Protein AF-C0E271-F1 (afdb_monomer_lite)

Structure (mmCIF, N/CA/C/O backbone):
data_AF-C0E271-F1
#
_entry.id   AF-C0E271-F1
#
loop_
_atom_site.group_PDB
_atom_site.id
_atom_site.type_symbol
_atom_site.label_atom_id
_atom_site.label_alt_id
_atom_site.label_comp_id
_atom_site.label_asym_id
_atom_site.label_entity_id
_atom_site.label_seq_id
_atom_site.pdbx_PDB_ins_code
_atom_site.Cartn_x
_atom_site.Cartn_y
_atom_site.Cartn_z
_atom_site.occupancy
_atom_site.B_iso_or_equiv
_atom_site.auth_seq_id
_atom_site.auth_comp_id
_atom_site.auth_asym_id
_atom_site.auth_atom_id
_atom_site.pdbx_PDB_model_num
ATOM 1 N N . MET A 1 1 ? -80.642 -63.199 95.426 1.00 71.44 1 MET A N 1
ATOM 2 C CA . MET A 1 1 ? -81.525 -62.094 95.022 1.00 71.44 1 MET A CA 1
ATOM 3 C C . MET A 1 1 ? -82.097 -61.439 96.265 1.00 71.44 1 MET A C 1
ATOM 5 O O . MET A 1 1 ? -82.008 -62.023 97.350 1.00 71.44 1 MET A O 1
ATOM 9 N N . ARG A 1 2 ? -82.672 -60.241 96.131 1.00 79.62 2 ARG A N 1
ATOM 10 C CA . ARG A 1 2 ? -83.412 -59.580 97.208 1.00 79.62 2 ARG A CA 1
ATOM 11 C C . ARG A 1 2 ? -84.910 -59.667 96.915 1.00 79.62 2 ARG A C 1
ATOM 13 O O . ARG A 1 2 ? -85.328 -59.374 95.796 1.00 79.62 2 ARG A O 1
ATOM 20 N N . THR A 1 3 ? -85.715 -60.042 97.910 1.00 83.31 3 THR A N 1
ATOM 21 C CA . THR A 1 3 ? -87.174 -60.097 97.747 1.00 83.31 3 THR A CA 1
ATOM 22 C C . THR A 1 3 ? -87.723 -58.675 97.817 1.00 83.31 3 THR A C 1
ATOM 24 O O . THR A 1 3 ? -87.757 -58.073 98.894 1.00 83.31 3 THR A O 1
ATOM 27 N N . LEU A 1 4 ? -88.126 -58.123 96.676 1.00 83.06 4 LEU A N 1
ATOM 28 C CA . LEU A 1 4 ? -88.828 -56.850 96.607 1.00 83.06 4 LEU A CA 1
ATOM 29 C C . LEU A 1 4 ? -90.298 -57.082 96.950 1.00 83.06 4 LEU A C 1
ATOM 31 O O . LEU A 1 4 ? -91.012 -57.779 96.229 1.00 83.06 4 LEU A O 1
ATOM 35 N N . ILE A 1 5 ? -90.729 -56.483 98.056 1.00 84.06 5 ILE A N 1
ATOM 36 C CA . ILE A 1 5 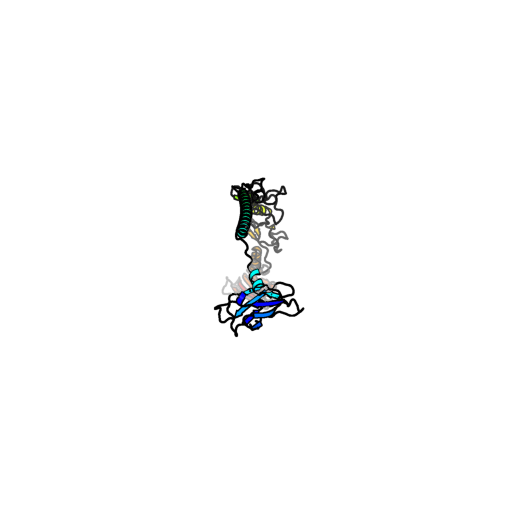? -92.121 -56.465 98.493 1.00 84.06 5 ILE A CA 1
ATOM 37 C C . ILE A 1 5 ? -92.782 -55.227 97.894 1.00 84.06 5 ILE A C 1
ATOM 39 O O . ILE A 1 5 ? -92.377 -54.089 98.166 1.00 84.06 5 ILE A O 1
ATOM 43 N N . ILE A 1 6 ? -93.804 -55.461 97.079 1.00 82.75 6 ILE A N 1
ATOM 44 C CA . ILE A 1 6 ? -94.611 -54.428 96.439 1.00 82.75 6 ILE A CA 1
ATOM 45 C C . ILE A 1 6 ? -95.978 -54.415 97.125 1.00 82.75 6 ILE A C 1
ATOM 47 O O . ILE A 1 6 ? -96.668 -55.431 97.135 1.00 82.75 6 ILE A O 1
ATOM 51 N N . ASP A 1 7 ? -96.374 -53.261 97.664 1.00 81.75 7 ASP A N 1
ATOM 52 C CA . ASP A 1 7 ? -97.737 -52.990 98.133 1.00 81.75 7 ASP A CA 1
ATOM 53 C C . ASP A 1 7 ? -98.220 -51.673 97.512 1.00 81.75 7 ASP A C 1
ATOM 55 O O . ASP A 1 7 ? -97.639 -50.608 97.740 1.00 81.75 7 ASP A O 1
ATOM 59 N N . LEU A 1 8 ? -99.287 -51.730 96.711 1.00 75.19 8 LEU A N 1
ATOM 60 C CA . LEU A 1 8 ? -99.879 -50.544 96.082 1.00 75.19 8 LEU A CA 1
ATOM 61 C C . LEU A 1 8 ? -100.402 -49.524 97.096 1.00 75.19 8 LEU A C 1
ATOM 63 O O . LEU A 1 8 ? -100.430 -48.324 96.808 1.00 75.19 8 LEU A O 1
ATOM 67 N N . ARG A 1 9 ? -100.800 -49.976 98.291 1.00 73.56 9 ARG A N 1
ATOM 68 C CA . ARG A 1 9 ? -101.286 -49.085 99.351 1.00 73.56 9 ARG A CA 1
ATOM 69 C C . ARG A 1 9 ? -100.164 -48.180 99.863 1.00 73.56 9 ARG A C 1
ATOM 71 O O . ARG A 1 9 ? -100.439 -47.070 100.312 1.00 73.56 9 ARG A O 1
ATOM 78 N N . ASP A 1 10 ? -98.905 -48.600 99.722 1.00 68.94 10 ASP A N 1
ATOM 79 C CA . ASP A 1 10 ? -97.755 -47.829 100.186 1.00 68.94 10 ASP A CA 1
ATOM 80 C C . ASP A 1 10 ? -97.352 -46.671 99.273 1.00 68.94 10 ASP A C 1
ATOM 82 O O . ASP A 1 10 ? -96.622 -45.779 99.715 1.00 68.94 10 ASP A O 1
ATOM 86 N N . VAL A 1 11 ? -97.862 -46.679 98.042 1.00 63.09 11 VAL A N 1
ATOM 87 C CA . VAL A 1 11 ? -97.623 -45.686 96.985 1.00 63.09 11 VAL A CA 1
ATOM 88 C C . VAL A 1 11 ? -98.903 -44.925 96.599 1.00 63.09 11 VAL A C 1
ATOM 90 O O . VAL A 1 11 ? -98.928 -44.221 95.594 1.00 63.09 11 VAL A O 1
ATOM 93 N N . GLY A 1 12 ? -99.964 -45.038 97.411 1.00 59.81 12 GLY A N 1
ATOM 94 C CA . GLY A 1 12 ? -101.181 -44.221 97.308 1.00 59.81 12 GLY A CA 1
ATOM 95 C C . GLY A 1 12 ? -102.287 -44.746 96.380 1.00 59.81 12 GLY A C 1
ATOM 96 O O . GLY A 1 12 ? -103.234 -44.007 96.113 1.00 59.81 12 GLY A O 1
ATOM 97 N N . GLY A 1 13 ? -102.207 -45.992 95.894 1.00 63.88 13 GLY A N 1
ATOM 98 C CA . GLY A 1 13 ? -103.199 -46.591 94.984 1.00 63.88 13 GLY A CA 1
ATOM 99 C C . GLY A 1 13 ? -104.276 -47.444 95.678 1.00 63.88 13 GLY A C 1
ATOM 100 O O . GLY A 1 13 ? -104.043 -48.011 96.745 1.00 63.88 13 GLY A O 1
ATOM 101 N N . LYS A 1 14 ? -105.463 -47.576 95.056 1.00 71.06 14 LYS A N 1
ATOM 102 C CA . LYS A 1 14 ? -106.486 -48.577 95.426 1.00 71.06 14 LYS A CA 1
ATOM 103 C C . LYS A 1 14 ? -106.309 -49.843 94.568 1.00 71.06 14 LYS A C 1
ATOM 105 O O . LYS A 1 14 ? -106.335 -49.693 93.349 1.00 71.06 14 LYS A O 1
ATOM 110 N N . PRO A 1 15 ? -106.161 -51.046 95.161 1.00 73.69 15 PRO A N 1
ATOM 111 C CA . PRO A 1 15 ? -105.951 -52.276 94.395 1.00 73.69 15 PRO A CA 1
ATOM 112 C C . PRO A 1 15 ? -107.153 -52.695 93.542 1.00 73.69 15 PRO A C 1
ATOM 114 O O . PRO A 1 15 ? -108.285 -52.701 94.033 1.00 73.69 15 PRO A O 1
ATOM 117 N N . HIS A 1 16 ? -106.887 -53.135 92.313 1.00 73.69 16 HIS A N 1
ATOM 118 C CA . HIS A 1 16 ? -107.828 -53.841 91.445 1.00 73.69 16 HIS A CA 1
ATOM 119 C C . HIS A 1 16 ? -107.279 -55.212 90.997 1.00 73.69 16 HIS A C 1
ATOM 121 O O . HIS A 1 16 ? -106.063 -55.395 90.957 1.00 73.69 16 HIS A O 1
ATOM 127 N N . PRO A 1 17 ? -108.151 -56.183 90.640 1.00 72.75 17 PRO A N 1
ATOM 128 C CA . PRO A 1 17 ? -107.733 -57.543 90.263 1.00 72.75 17 PRO A CA 1
ATOM 129 C C . PRO A 1 17 ? -106.827 -57.645 89.025 1.00 72.75 17 PRO A C 1
ATOM 131 O O . PRO A 1 17 ? -106.156 -58.654 88.865 1.00 72.75 17 PRO A O 1
ATOM 134 N N . GLU A 1 18 ? -106.813 -56.622 88.167 1.00 76.50 18 GLU A N 1
ATOM 135 C CA . GLU A 1 18 ? -106.068 -56.586 86.896 1.00 76.50 18 GLU A CA 1
ATOM 136 C C . GLU A 1 18 ? -104.807 -55.693 86.968 1.00 76.50 18 GLU A C 1
ATOM 138 O O . GLU A 1 18 ? -104.237 -55.330 85.938 1.00 76.50 18 GLU A O 1
ATOM 143 N N . ASP A 1 19 ? -104.398 -55.257 88.166 1.00 79.88 19 ASP A N 1
ATOM 144 C CA . ASP A 1 19 ? -103.232 -54.383 88.333 1.00 79.88 19 ASP A CA 1
ATOM 145 C C . ASP A 1 19 ? -101.912 -55.180 88.268 1.00 79.88 19 ASP A C 1
ATOM 147 O O . ASP A 1 19 ? -101.800 -56.289 88.795 1.00 79.88 19 ASP A O 1
ATOM 151 N N . TYR A 1 20 ? -100.873 -54.583 87.678 1.00 83.81 20 TYR A N 1
ATOM 152 C CA . TYR A 1 20 ? -99.550 -55.202 87.544 1.00 83.81 20 TYR A CA 1
ATOM 153 C C . TYR A 1 20 ? -98.412 -54.175 87.644 1.00 83.81 20 TYR A C 1
ATOM 155 O O . TYR A 1 20 ? -98.604 -52.960 87.521 1.00 83.81 20 TYR A O 1
ATOM 163 N N . VAL A 1 21 ? -97.187 -54.654 87.859 1.00 83.94 21 VAL A N 1
ATOM 164 C CA . VAL A 1 21 ? -95.973 -53.824 87.863 1.00 83.94 21 VAL A CA 1
ATOM 165 C C . VAL A 1 21 ? -94.998 -54.318 86.808 1.00 83.94 21 VAL A C 1
ATOM 167 O O . VAL A 1 21 ? -94.777 -55.517 86.654 1.00 83.94 21 VAL A O 1
ATOM 170 N N . LEU A 1 22 ? -94.400 -53.369 86.091 1.00 85.50 22 LEU A N 1
ATOM 171 C CA . LEU A 1 22 ? -93.281 -53.616 85.195 1.00 85.50 22 LEU A CA 1
ATOM 172 C C . LEU A 1 22 ? -91.981 -53.234 85.893 1.00 85.50 22 LEU A C 1
ATOM 174 O O . LEU A 1 22 ? -91.821 -52.099 86.352 1.00 85.50 22 LEU A O 1
ATOM 178 N N . LEU A 1 23 ? -91.054 -54.183 85.944 1.00 85.25 23 LEU A N 1
ATOM 179 C CA . LEU A 1 23 ? -89.718 -53.992 86.497 1.00 85.25 23 LEU A CA 1
ATOM 180 C C . LEU A 1 23 ? -88.688 -54.107 85.380 1.00 85.25 23 LEU A C 1
ATOM 182 O O . LEU A 1 23 ? -88.682 -55.086 84.638 1.00 85.25 23 LEU A O 1
ATOM 186 N N . GLN A 1 24 ? -87.814 -53.114 85.253 1.00 86.06 24 GLN A N 1
ATOM 187 C CA . GLN A 1 24 ? -86.844 -53.053 84.163 1.00 86.06 24 GLN A CA 1
ATOM 188 C C . GLN A 1 24 ? -85.502 -52.487 84.638 1.00 86.06 24 GLN A C 1
ATOM 190 O O . GLN A 1 24 ? -85.449 -51.542 85.417 1.00 86.06 24 GLN A O 1
ATOM 195 N N . ALA A 1 25 ? -84.389 -53.007 84.119 1.00 81.50 25 ALA A N 1
ATOM 196 C CA . ALA A 1 25 ? -83.092 -52.351 84.270 1.00 81.50 25 ALA A CA 1
ATOM 197 C C . ALA A 1 25 ? 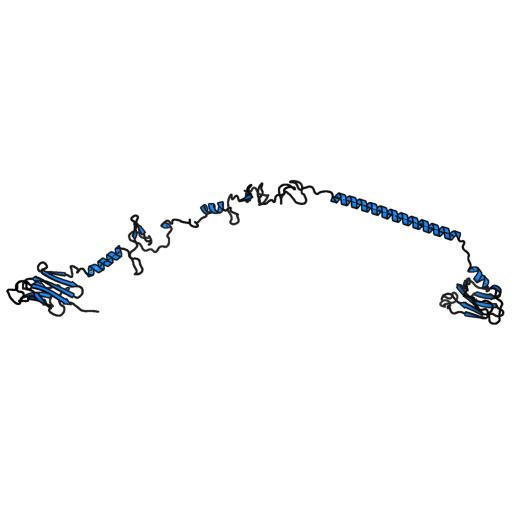-83.000 -51.095 83.365 1.00 81.50 25 ALA A C 1
ATOM 199 O O . ALA A 1 25 ? -83.312 -51.204 82.175 1.00 81.50 25 ALA A O 1
ATOM 200 N N . PRO A 1 26 ? -82.538 -49.923 83.859 1.00 78.12 26 PRO A N 1
ATOM 201 C CA . PRO A 1 26 ? -82.419 -48.713 83.031 1.00 78.12 26 PRO A CA 1
ATOM 202 C C . PRO A 1 26 ? -81.404 -48.852 81.886 1.00 78.12 26 PRO A C 1
ATOM 204 O O . PRO A 1 26 ? -81.554 -48.236 80.835 1.00 78.12 26 PRO A O 1
ATOM 207 N N . ALA A 1 27 ? -80.385 -49.690 82.076 1.00 76.31 27 ALA A N 1
ATOM 208 C CA . ALA A 1 27 ? -79.385 -50.036 81.075 1.00 76.31 27 ALA A CA 1
ATOM 209 C C . ALA A 1 27 ? -78.951 -51.500 81.244 1.00 76.31 27 ALA A C 1
ATOM 211 O O . ALA A 1 27 ? -79.092 -52.072 82.330 1.00 76.31 27 ALA A O 1
ATOM 212 N N . LEU A 1 28 ? -78.405 -52.093 80.175 1.00 73.69 28 LEU A N 1
ATOM 213 C CA . LEU A 1 28 ? -77.784 -53.419 80.227 1.00 73.69 28 LEU A CA 1
ATOM 214 C C . LEU A 1 28 ? -76.649 -53.405 81.254 1.00 73.69 28 LEU A C 1
ATOM 216 O O . LEU A 1 28 ? -75.755 -52.561 81.180 1.00 73.69 28 LEU A O 1
ATOM 220 N N . ARG A 1 29 ? -76.670 -54.347 82.197 1.00 74.31 29 ARG A N 1
ATOM 221 C CA . ARG A 1 29 ? -75.615 -54.484 83.209 1.00 74.31 29 ARG A CA 1
ATOM 222 C C . ARG A 1 29 ? -75.340 -55.943 83.540 1.00 74.31 29 ARG A C 1
ATOM 224 O O . ARG A 1 29 ? -76.208 -56.790 83.352 1.00 74.31 29 ARG A O 1
ATOM 231 N N . GLY A 1 30 ? -74.140 -56.230 84.036 1.00 69.25 30 GLY A N 1
ATOM 232 C CA . GLY A 1 30 ? -73.795 -57.567 84.520 1.00 69.25 30 GLY A CA 1
ATOM 233 C C . GLY A 1 30 ? -74.664 -57.971 85.712 1.00 69.25 30 GLY A C 1
ATOM 234 O O . GLY A 1 30 ? -74.968 -57.133 86.562 1.00 69.25 30 GLY A O 1
ATOM 235 N N . SER A 1 31 ? -75.063 -59.241 85.749 1.00 69.88 31 SER A N 1
ATOM 236 C CA . SER A 1 31 ? -75.671 -59.854 86.930 1.00 69.88 31 SER A CA 1
ATOM 237 C C . SER A 1 31 ? -74.629 -59.923 88.043 1.00 69.88 31 SER A C 1
ATOM 239 O O . SER A 1 31 ? -73.488 -60.329 87.813 1.00 69.88 31 SER A O 1
ATOM 241 N N . VAL A 1 32 ? -75.018 -59.529 89.250 1.00 68.81 32 VAL A N 1
ATOM 242 C CA . VAL A 1 32 ? -74.169 -59.633 90.443 1.00 68.81 32 VAL A CA 1
ATOM 243 C C . VAL A 1 32 ? -74.240 -61.023 91.082 1.00 68.81 32 VAL A C 1
ATOM 245 O O . VAL A 1 32 ? -73.455 -61.322 91.976 1.00 68.81 32 VAL A O 1
ATOM 248 N N . GLU A 1 33 ? -75.147 -61.890 90.617 1.00 66.12 33 GLU A N 1
ATOM 249 C CA . GLU A 1 33 ? -75.363 -63.233 91.180 1.00 66.12 33 GLU A CA 1
ATOM 250 C C . GLU A 1 33 ? -74.940 -64.371 90.255 1.00 66.12 33 GLU A C 1
ATOM 252 O O . GLU A 1 33 ? -74.628 -65.465 90.721 1.00 66.12 33 GLU A O 1
ATOM 257 N N . SER A 1 34 ? -74.916 -64.129 88.945 1.00 69.00 34 SER A N 1
ATOM 258 C CA . SER A 1 34 ? -74.459 -65.098 87.952 1.00 69.00 34 SER A CA 1
ATOM 259 C C . SER A 1 34 ? -73.312 -64.519 87.137 1.00 69.00 34 SER A C 1
ATOM 261 O O . SER A 1 34 ? -73.512 -63.713 86.227 1.00 69.00 34 SER A O 1
ATOM 263 N N . THR A 1 35 ? -72.093 -64.963 87.447 1.00 63.91 35 THR A N 1
ATOM 264 C CA . THR A 1 35 ? -70.879 -64.575 86.722 1.00 63.91 35 THR A CA 1
ATOM 265 C C . THR A 1 35 ? -71.028 -64.893 85.232 1.00 63.91 35 THR A C 1
ATOM 267 O O . THR A 1 35 ? -71.127 -66.055 84.845 1.00 63.91 35 THR A O 1
ATOM 270 N N . GLY A 1 36 ? -71.040 -63.852 84.394 1.00 66.06 36 GLY A N 1
ATOM 271 C CA . GLY A 1 36 ? -71.183 -63.959 82.936 1.00 66.06 36 GLY A CA 1
ATOM 272 C C . GLY A 1 36 ? -72.604 -63.763 82.391 1.00 66.06 36 GLY A C 1
ATOM 273 O O . GLY A 1 36 ? -72.768 -63.733 81.173 1.00 66.06 36 GLY A O 1
ATOM 274 N N . ALA A 1 37 ? -73.618 -63.583 83.245 1.00 71.25 37 ALA A N 1
ATOM 275 C CA . ALA A 1 37 ? -74.977 -63.236 82.823 1.00 71.25 37 ALA A CA 1
ATOM 276 C C . ALA A 1 37 ? -75.187 -61.710 82.777 1.00 71.25 37 ALA A C 1
ATOM 278 O O . ALA A 1 37 ? -74.573 -60.958 83.535 1.00 71.25 37 ALA A O 1
ATOM 279 N N . VAL A 1 38 ? -76.071 -61.244 81.890 1.00 72.06 38 VAL A N 1
ATOM 280 C CA . VAL A 1 38 ? -76.440 -59.825 81.741 1.00 72.06 38 VAL A CA 1
ATOM 281 C C . VAL A 1 38 ? -77.914 -59.663 82.088 1.00 72.06 38 VAL A C 1
ATOM 283 O O . VAL A 1 38 ? -78.759 -60.395 81.574 1.00 72.06 38 VAL A O 1
ATOM 286 N N . ILE A 1 39 ? -78.229 -58.681 82.929 1.00 73.94 39 ILE A N 1
ATOM 287 C CA . ILE A 1 39 ? -79.605 -58.276 83.204 1.00 73.94 39 ILE A CA 1
ATOM 288 C C . ILE A 1 39 ? -80.101 -57.485 81.996 1.00 73.94 39 ILE A C 1
ATOM 290 O O . ILE A 1 39 ? -79.584 -56.410 81.673 1.00 73.94 39 ILE A O 1
ATOM 294 N N . MET A 1 40 ? -81.089 -58.047 81.304 1.00 70.88 40 MET A N 1
ATOM 295 C CA . MET A 1 40 ? -81.679 -57.428 80.124 1.00 70.88 40 MET A CA 1
ATOM 296 C C . MET A 1 40 ? -82.562 -56.237 80.514 1.00 70.88 40 MET A C 1
ATOM 298 O O . MET A 1 40 ? -83.150 -56.196 81.592 1.00 70.88 40 MET A O 1
ATOM 302 N N . THR A 1 41 ? -82.699 -55.274 79.606 1.00 76.81 41 THR A N 1
ATOM 303 C CA . THR A 1 41 ? -83.611 -54.126 79.753 1.00 76.81 41 THR A CA 1
ATOM 304 C C . THR A 1 41 ? -85.055 -54.469 79.368 1.00 76.81 41 THR A C 1
ATOM 306 O O . THR A 1 41 ? -85.892 -53.580 79.266 1.00 76.81 41 THR A O 1
ATOM 309 N N . ALA A 1 42 ? -85.370 -55.744 79.123 1.00 79.44 42 ALA A N 1
ATOM 310 C CA . ALA A 1 42 ? -86.733 -56.175 78.845 1.00 79.44 42 ALA A CA 1
ATOM 311 C C . ALA A 1 42 ? -87.588 -56.059 80.126 1.00 79.44 42 ALA A C 1
ATOM 313 O O . ALA A 1 42 ? -87.153 -56.548 81.171 1.00 79.44 42 ALA A O 1
ATOM 314 N N . PRO A 1 43 ? -88.780 -55.436 80.073 1.00 81.31 43 PRO A N 1
ATOM 315 C CA . PRO A 1 43 ? -89.653 -55.334 81.235 1.00 81.31 43 PRO A CA 1
ATOM 316 C C . PRO A 1 43 ? -90.128 -56.709 81.706 1.00 81.31 43 PRO A C 1
ATOM 318 O O . PRO A 1 43 ? -90.652 -57.498 80.919 1.00 81.31 43 PRO A O 1
ATOM 321 N N . VAL A 1 44 ? -89.993 -56.970 83.002 1.00 84.50 44 VAL A N 1
ATOM 322 C CA . VAL A 1 44 ? -90.561 -58.142 83.669 1.00 84.50 44 VAL A CA 1
ATOM 323 C C . VAL A 1 44 ? -91.954 -57.786 84.179 1.00 84.50 44 VAL A C 1
ATOM 325 O O . VAL A 1 44 ? -92.112 -56.801 84.902 1.00 84.50 44 VAL A O 1
ATOM 328 N N . HIS A 1 45 ? -92.951 -58.585 83.793 1.00 85.44 45 HIS A N 1
ATOM 329 C CA . HIS A 1 45 ? -94.344 -58.441 84.219 1.00 85.44 45 HIS A CA 1
ATOM 330 C C . HIS A 1 45 ? -94.580 -59.157 85.550 1.00 85.44 45 HIS A C 1
ATOM 332 O O . HIS A 1 45 ? -94.271 -60.343 85.670 1.00 85.44 45 HIS A O 1
ATOM 338 N N . VAL A 1 46 ? -95.126 -58.444 86.535 1.00 86.12 46 VAL A N 1
ATOM 339 C CA . VAL A 1 46 ? -95.450 -58.980 87.863 1.00 86.12 46 VAL A CA 1
ATOM 340 C C . VAL A 1 46 ? -96.914 -58.675 88.174 1.00 86.12 46 VAL A C 1
ATOM 342 O O . VAL A 1 46 ? -97.269 -57.511 88.379 1.00 86.12 46 VAL A O 1
ATOM 345 N N . ASP A 1 47 ? -97.748 -59.714 88.214 1.00 83.06 47 ASP A N 1
ATOM 346 C CA . ASP A 1 47 ? -99.170 -59.603 88.559 1.00 83.06 47 ASP A CA 1
ATOM 347 C C . ASP A 1 47 ? -99.347 -59.311 90.054 1.00 83.06 47 ASP A C 1
ATOM 349 O O . ASP A 1 47 ? -98.656 -59.891 90.898 1.00 83.06 47 ASP A O 1
ATOM 353 N N . LEU A 1 48 ? -100.280 -58.421 90.399 1.00 81.75 48 LEU A N 1
ATOM 354 C CA . LEU A 1 48 ? -100.574 -58.076 91.789 1.00 81.75 48 LEU A CA 1
ATOM 355 C C . LEU A 1 48 ? -101.831 -58.805 92.276 1.00 81.75 48 LEU A C 1
ATOM 357 O O . LEU A 1 48 ? -102.911 -58.650 91.717 1.00 81.75 48 LEU A O 1
ATOM 361 N N . THR A 1 49 ? -101.728 -59.539 93.388 1.00 81.12 49 THR A N 1
ATOM 362 C CA . THR A 1 49 ? -102.891 -60.157 94.051 1.00 81.12 49 THR A CA 1
ATOM 363 C C . THR A 1 49 ? -103.318 -59.286 95.234 1.00 81.12 49 THR A C 1
ATOM 365 O O . THR A 1 49 ? -102.542 -59.088 96.166 1.00 81.12 49 THR A O 1
ATOM 368 N N . ASP A 1 50 ? -104.526 -58.708 95.190 1.00 78.19 50 ASP A N 1
ATOM 369 C CA . ASP A 1 50 ? -105.003 -57.688 96.157 1.00 78.19 50 ASP A CA 1
ATOM 370 C C . ASP A 1 50 ? -104.003 -56.521 96.364 1.00 78.19 50 ASP A C 1
ATOM 372 O O . ASP A 1 50 ? -103.792 -56.002 97.468 1.00 78.19 50 ASP A O 1
ATOM 376 N N . GLY A 1 51 ? -103.342 -56.117 95.272 1.00 75.25 51 GLY A N 1
ATOM 377 C CA . GLY A 1 51 ? -102.379 -55.013 95.251 1.00 75.25 51 GLY A CA 1
ATOM 378 C C . GLY A 1 51 ? -101.020 -55.332 95.863 1.00 75.25 51 GLY A C 1
ATOM 379 O O . GLY A 1 51 ? -100.251 -54.403 96.117 1.00 75.25 51 GLY A O 1
ATOM 380 N N . LYS A 1 52 ? -100.724 -56.615 96.099 1.00 83.19 52 LYS A N 1
ATOM 381 C CA . LYS A 1 52 ? -99.453 -57.086 96.650 1.00 83.19 52 LYS A CA 1
ATOM 382 C C . LYS A 1 52 ? -98.754 -58.056 95.706 1.00 83.19 52 LYS A C 1
ATOM 384 O O . LYS A 1 52 ? -99.404 -58.890 95.077 1.00 83.19 52 LYS A O 1
ATOM 389 N N . ALA A 1 53 ? -97.429 -57.974 95.661 1.00 84.69 53 ALA A N 1
ATOM 390 C CA . ALA A 1 53 ? -96.580 -58.987 95.045 1.00 84.69 53 ALA A CA 1
ATOM 391 C C . ALA A 1 53 ? -95.218 -59.067 95.732 1.00 84.69 53 ALA A C 1
ATOM 393 O O . ALA A 1 53 ? -94.710 -58.086 96.280 1.00 84.69 53 ALA A O 1
ATOM 394 N N . GLU A 1 54 ? -94.617 -60.248 95.647 1.00 86.75 54 GLU A N 1
ATOM 395 C CA . GLU A 1 54 ? -93.235 -60.489 96.035 1.00 86.75 54 GLU A CA 1
ATOM 396 C C . GLU A 1 54 ? -92.473 -61.005 94.821 1.00 86.75 54 GLU A C 1
ATOM 398 O O . GLU A 1 54 ? -92.885 -61.966 94.171 1.00 86.75 54 GLU A O 1
ATOM 403 N N . VAL A 1 55 ? -91.356 -60.357 94.506 1.00 85.62 55 VAL A N 1
ATOM 404 C CA . VAL A 1 55 ? -90.539 -60.702 93.342 1.00 85.62 55 VAL A CA 1
ATOM 405 C C . VAL A 1 55 ? -89.066 -60.600 93.690 1.00 85.62 55 VAL A C 1
ATOM 407 O O . VAL A 1 55 ? -88.641 -59.717 94.433 1.00 85.62 55 VAL A O 1
ATOM 410 N N . GLN A 1 56 ? -88.274 -61.529 93.170 1.00 83.75 56 GLN A N 1
ATOM 411 C CA . GLN A 1 56 ? -86.832 -61.510 93.358 1.00 83.75 56 GLN A CA 1
ATOM 412 C C . GLN A 1 56 ? -86.185 -60.557 92.355 1.00 83.75 56 GLN A C 1
ATOM 414 O O . GLN A 1 56 ? -86.371 -60.699 91.148 1.00 83.75 56 GLN A O 1
ATOM 419 N N . VAL A 1 57 ? -85.417 -59.591 92.858 1.00 82.62 57 VAL A N 1
ATOM 420 C CA . VAL A 1 57 ? -84.685 -58.619 92.037 1.00 82.62 57 VAL A CA 1
ATOM 421 C C . VAL A 1 57 ? -83.220 -58.564 92.450 1.00 82.62 57 VAL A C 1
ATOM 423 O O . VAL A 1 57 ? -82.864 -58.809 93.607 1.00 82.62 57 VAL A O 1
ATOM 426 N N . GLU A 1 58 ? -82.356 -58.239 91.494 1.00 80.38 58 GLU A N 1
ATOM 427 C CA . GLU A 1 58 ? -80.946 -57.995 91.779 1.00 80.38 58 GLU A CA 1
ATOM 428 C C . GLU A 1 58 ? -80.723 -56.567 92.304 1.00 80.38 58 GLU A C 1
ATOM 430 O O . GLU A 1 58 ? -81.408 -55.636 91.861 1.00 80.38 58 GLU A O 1
ATOM 435 N N . PRO A 1 59 ? -79.748 -56.368 93.209 1.00 80.25 59 PRO A N 1
ATOM 436 C CA . PRO A 1 59 ? -79.316 -55.040 93.627 1.00 80.25 59 PRO A CA 1
ATOM 437 C C . PRO A 1 59 ? -78.943 -54.112 92.457 1.00 80.25 59 PRO A C 1
ATOM 439 O O . PRO A 1 59 ? -78.555 -54.542 91.364 1.00 80.25 59 PRO A O 1
ATOM 442 N N . GLY A 1 60 ? -79.045 -52.808 92.706 1.00 74.56 60 GLY A N 1
ATOM 443 C CA . GLY A 1 60 ? -78.713 -51.746 91.760 1.00 74.56 60 GLY A CA 1
ATOM 444 C C . GLY A 1 60 ? -79.928 -50.984 91.208 1.00 74.56 60 GLY A C 1
ATOM 445 O O . GLY A 1 60 ? -81.042 -51.128 91.718 1.00 74.56 60 GLY A O 1
ATOM 446 N N . PRO A 1 61 ? -79.718 -50.135 90.184 1.00 78.00 61 PRO A N 1
ATOM 447 C CA . PRO A 1 61 ? -80.763 -49.288 89.615 1.00 78.00 61 PRO A CA 1
ATOM 448 C C . PRO A 1 61 ? -81.885 -50.107 88.973 1.00 78.00 61 PRO A C 1
ATOM 450 O O . PRO A 1 61 ? -81.633 -51.045 88.207 1.00 78.00 61 PRO A O 1
ATOM 453 N N . LEU A 1 62 ? -83.128 -49.738 89.252 1.00 81.69 62 LEU A N 1
ATOM 454 C CA . LEU A 1 62 ? -84.322 -50.396 88.744 1.00 81.69 62 LEU A CA 1
ATOM 455 C C . LEU A 1 62 ? -85.348 -49.333 88.352 1.00 81.69 62 LEU A C 1
ATOM 457 O O . LEU A 1 62 ? -85.676 -48.453 89.141 1.00 81.69 62 LEU A O 1
ATOM 461 N N . LEU A 1 63 ? -85.866 -49.431 87.134 1.00 83.00 63 LEU A N 1
ATOM 462 C CA . LEU A 1 63 ? -87.049 -48.704 86.707 1.00 83.00 63 LEU A CA 1
ATOM 463 C C . LEU A 1 63 ? -88.279 -49.501 87.126 1.00 83.00 63 LEU A C 1
ATOM 465 O O . LEU A 1 63 ? -88.453 -50.657 86.732 1.00 83.00 63 LEU A O 1
ATOM 469 N N . VAL A 1 64 ? -89.127 -48.866 87.924 1.00 81.31 64 VAL A N 1
ATOM 470 C CA . VAL A 1 64 ? -90.389 -49.422 88.400 1.00 81.31 64 VAL A CA 1
ATOM 471 C C . VAL A 1 64 ? -91.515 -48.630 87.762 1.00 81.31 64 VAL A C 1
ATOM 473 O O . VAL A 1 64 ? -91.647 -47.427 87.989 1.00 81.31 64 VAL A O 1
ATOM 476 N N . GLN A 1 65 ? -92.337 -49.299 86.959 1.00 83.75 65 GLN A N 1
ATOM 477 C CA . GLN A 1 65 ? -93.533 -48.700 86.384 1.00 83.75 65 GLN A CA 1
ATOM 478 C C . GLN A 1 65 ? -94.772 -49.428 86.893 1.00 83.75 65 GLN A C 1
ATOM 480 O O . GLN A 1 65 ? -94.993 -50.604 86.612 1.00 83.75 65 GLN A O 1
ATOM 485 N N . ILE A 1 66 ? -95.597 -48.703 87.639 1.00 79.19 66 ILE A N 1
ATOM 486 C CA . ILE A 1 66 ? -96.799 -49.245 88.264 1.00 79.19 66 ILE A CA 1
ATOM 487 C C . ILE A 1 66 ? -97.979 -49.026 87.317 1.00 79.19 66 ILE A C 1
ATOM 489 O O . ILE A 1 66 ? -98.313 -47.881 87.009 1.00 79.19 66 ILE A O 1
ATOM 493 N N . ARG A 1 67 ? -98.609 -50.104 86.845 1.00 76.56 67 ARG A N 1
ATOM 494 C CA . ARG A 1 67 ? -99.774 -50.054 85.956 1.00 76.56 67 ARG A CA 1
ATOM 495 C C . ARG A 1 67 ? -101.013 -50.396 86.770 1.00 76.56 67 ARG A C 1
ATOM 497 O O . ARG A 1 67 ? -101.272 -51.553 87.074 1.00 76.56 67 ARG A O 1
ATOM 504 N N . THR A 1 68 ? -101.760 -49.359 87.139 1.00 68.19 68 THR A N 1
ATOM 505 C CA . THR A 1 68 ? -103.043 -49.513 87.834 1.00 68.19 68 THR A CA 1
ATOM 506 C C . THR A 1 68 ? -104.152 -48.824 87.063 1.00 68.19 68 THR A C 1
ATOM 508 O O . THR A 1 68 ? -103.901 -47.855 86.343 1.00 68.19 68 THR A O 1
ATOM 511 N N . GLN A 1 69 ? -105.392 -49.274 87.250 1.00 65.19 69 GLN A N 1
ATOM 512 C CA . GLN A 1 69 ? -106.555 -48.567 86.698 1.00 65.19 69 GLN A CA 1
ATOM 513 C C . GLN A 1 69 ? -106.852 -47.234 87.417 1.00 65.19 69 GLN A C 1
ATOM 515 O O . GLN A 1 69 ? -107.524 -46.367 86.859 1.00 65.19 69 GLN A O 1
ATOM 520 N N . SER A 1 70 ? -106.351 -47.053 88.647 1.00 58.06 70 SER A N 1
ATOM 521 C CA . SER A 1 70 ? -106.674 -45.905 89.509 1.00 58.06 70 SER A CA 1
ATOM 522 C C . SER A 1 70 ? -105.731 -44.698 89.368 1.00 58.06 70 SER A C 1
ATOM 524 O O . SER A 1 70 ? -106.122 -43.591 89.737 1.00 58.06 70 SER A O 1
ATOM 526 N N . VAL A 1 71 ? -104.511 -44.866 88.842 1.00 60.06 71 VAL A N 1
ATOM 527 C CA . VAL A 1 71 ? -103.519 -43.779 88.706 1.00 60.06 71 VAL A CA 1
ATOM 528 C C . VAL A 1 71 ? -103.302 -43.456 87.228 1.00 60.06 71 VAL A C 1
ATOM 530 O O . VAL A 1 71 ? -102.826 -44.289 86.461 1.00 60.06 71 VAL A O 1
ATOM 533 N N . ARG A 1 72 ? -103.659 -42.234 86.817 1.00 49.78 72 ARG A N 1
ATOM 534 C CA . ARG A 1 72 ? -103.465 -41.734 85.448 1.00 49.78 72 ARG A CA 1
ATOM 535 C C . ARG A 1 72 ? -102.032 -41.179 85.315 1.00 49.78 72 ARG A C 1
ATOM 537 O O . ARG A 1 72 ? -101.607 -40.427 86.183 1.00 49.78 72 ARG A O 1
ATOM 544 N N . ASP A 1 73 ? -101.318 -41.558 84.253 1.00 53.69 73 ASP A N 1
ATOM 545 C CA . ASP A 1 73 ? -99.948 -41.117 83.901 1.00 53.69 73 ASP A CA 1
ATOM 546 C C . ASP A 1 73 ? -98.796 -41.491 84.863 1.00 53.69 73 ASP A C 1
ATOM 548 O O . ASP A 1 73 ? -97.959 -40.662 85.221 1.00 53.69 73 ASP A O 1
ATOM 552 N N . SER A 1 74 ? -98.658 -42.772 85.228 1.00 63.00 74 SER A N 1
ATOM 553 C CA . SER A 1 74 ? -97.443 -43.269 85.895 1.00 63.00 74 SER A CA 1
ATOM 554 C C . SER A 1 74 ? -96.291 -43.514 84.900 1.00 63.00 74 SER A C 1
ATOM 556 O O . SER A 1 74 ? -96.158 -44.575 84.274 1.00 63.00 74 SER A O 1
ATOM 558 N N . GLY A 1 75 ? -95.423 -42.510 84.752 1.00 69.31 75 GLY A N 1
ATOM 559 C CA . GLY A 1 75 ? -94.110 -42.672 84.118 1.00 69.31 75 GLY A CA 1
ATOM 560 C C . GLY A 1 75 ? -93.196 -43.635 84.904 1.00 69.31 75 GLY A C 1
ATOM 561 O O . GLY A 1 75 ? -93.459 -43.896 86.080 1.00 69.31 75 GLY A O 1
ATOM 562 N N . PRO A 1 76 ? -92.136 -44.193 84.286 1.00 75.88 76 PRO A N 1
ATOM 563 C CA . PRO A 1 76 ? -91.174 -45.047 84.987 1.00 75.88 76 PRO A CA 1
ATOM 564 C C . PRO A 1 76 ? -90.483 -44.286 86.127 1.00 75.88 76 PRO A C 1
ATOM 566 O O . PRO A 1 76 ? -89.966 -43.191 85.907 1.00 75.88 76 PRO A O 1
ATOM 569 N N . LEU A 1 77 ? -90.446 -44.868 87.326 1.00 74.69 77 LEU A N 1
ATOM 570 C CA . LEU A 1 77 ? -89.720 -44.321 88.472 1.00 74.69 77 LEU A CA 1
ATOM 571 C C . LEU A 1 77 ? -88.379 -45.038 88.622 1.00 74.69 77 LEU A C 1
ATOM 573 O O . LEU A 1 77 ? -88.345 -46.261 88.742 1.00 74.69 77 LEU A O 1
ATOM 577 N N . GLU A 1 78 ? -87.280 -44.288 88.641 1.00 77.69 78 GLU A N 1
ATOM 578 C CA . GLU A 1 78 ? -85.958 -44.850 88.911 1.00 77.69 78 GLU A CA 1
ATOM 579 C C . GLU A 1 78 ? -85.725 -44.962 90.420 1.00 77.69 78 GLU A C 1
ATOM 581 O O . GLU A 1 78 ? -85.781 -43.972 91.150 1.00 77.69 78 GLU A O 1
ATOM 586 N N . VAL A 1 79 ? -85.479 -46.185 90.886 1.00 78.50 79 VAL A N 1
ATOM 587 C CA . VAL A 1 79 ? -85.169 -46.500 92.283 1.00 78.50 79 VAL A CA 1
ATOM 588 C C . VAL A 1 79 ? -83.871 -47.293 92.364 1.00 78.50 79 VAL A C 1
ATOM 590 O O . VAL A 1 79 ? -83.474 -47.966 91.413 1.00 78.50 79 VAL A O 1
ATOM 593 N N . ILE A 1 80 ? -83.212 -47.258 93.520 1.00 80.62 80 ILE A N 1
ATOM 594 C CA . ILE A 1 80 ? -82.008 -48.060 93.768 1.00 80.62 80 ILE A CA 1
ATOM 595 C C . ILE A 1 80 ? -82.354 -49.181 94.745 1.00 80.62 80 ILE A C 1
ATOM 597 O O . ILE A 1 80 ? -82.689 -48.928 95.904 1.00 80.62 80 ILE A O 1
ATOM 601 N N . VAL A 1 81 ? -82.235 -50.429 94.287 1.00 78.19 81 VAL A N 1
ATOM 602 C CA . VAL A 1 81 ? -82.333 -51.607 95.154 1.00 78.19 81 VAL A CA 1
ATOM 603 C C . VAL A 1 81 ? -80.996 -51.776 95.892 1.00 78.19 81 VAL A C 1
ATOM 605 O O . VAL A 1 81 ? -79.961 -51.912 95.238 1.00 78.19 81 VAL A O 1
ATOM 608 N N . PRO A 1 82 ? -80.968 -51.758 97.235 1.00 74.75 82 PRO A N 1
ATOM 609 C CA . PRO A 1 82 ? -79.723 -51.861 97.993 1.00 74.75 82 PRO A CA 1
ATOM 610 C C . PRO A 1 82 ? -79.114 -53.270 97.933 1.00 74.75 82 PRO A C 1
ATOM 612 O O . PRO A 1 82 ? -79.822 -54.264 97.767 1.00 74.75 82 PRO A O 1
ATOM 615 N N . GLU A 1 83 ? -77.799 -53.353 98.135 1.00 74.62 83 GLU A N 1
ATOM 616 C CA . GLU A 1 83 ? -77.071 -54.623 98.244 1.00 74.62 83 GLU A CA 1
ATOM 617 C C . GLU A 1 83 ? -77.450 -55.418 99.516 1.00 74.62 83 GLU A C 1
ATOM 619 O O . GLU A 1 83 ? -77.811 -54.843 100.546 1.00 74.62 83 GLU A O 1
ATOM 624 N N . GLY A 1 84 ? -77.358 -56.756 99.447 1.00 71.50 84 GLY A N 1
ATOM 625 C CA . GLY A 1 84 ? -77.581 -57.694 100.563 1.00 71.50 84 GLY A CA 1
ATOM 626 C C . GLY A 1 84 ? -78.806 -58.614 100.409 1.00 71.50 84 GLY A C 1
ATOM 627 O O . GLY A 1 84 ? -79.601 -58.458 99.485 1.00 71.50 84 GLY A O 1
ATOM 628 N N . THR A 1 85 ? -79.016 -59.535 101.359 1.00 68.62 85 THR A N 1
ATOM 629 C CA . THR A 1 85 ? -80.119 -60.525 101.364 1.00 68.62 85 THR A CA 1
ATOM 630 C C . THR A 1 85 ? -81.298 -60.117 102.275 1.00 68.62 85 THR A C 1
ATOM 632 O O . THR A 1 85 ? -81.138 -59.278 103.165 1.00 68.62 85 THR A O 1
ATOM 635 N N . GLY A 1 86 ? -82.497 -60.675 102.042 1.00 75.62 86 GLY A N 1
ATOM 636 C CA . GLY A 1 86 ? -83.722 -60.429 102.836 1.00 75.62 86 GLY A CA 1
ATOM 637 C C . GLY A 1 86 ? -84.757 -59.495 102.176 1.00 75.62 86 GLY A C 1
ATOM 638 O O . GLY A 1 86 ? -84.473 -58.930 101.122 1.00 75.62 86 GLY A O 1
ATOM 639 N N . PRO A 1 87 ? -85.965 -59.330 102.751 1.00 78.69 87 PRO A N 1
ATOM 640 C CA . PRO A 1 87 ? -87.022 -58.514 102.150 1.00 78.69 87 PRO A CA 1
ATOM 641 C C . PRO A 1 87 ? -86.686 -57.012 102.138 1.00 78.69 87 PRO A C 1
ATOM 643 O O . PRO A 1 87 ? -86.054 -56.488 103.060 1.00 78.69 87 PRO A O 1
ATOM 646 N N . VAL A 1 88 ? -87.118 -56.298 101.095 1.00 79.38 88 VAL A N 1
ATOM 647 C CA . VAL A 1 88 ? -87.095 -54.827 101.016 1.00 79.38 88 VAL A CA 1
ATOM 648 C C . VAL A 1 88 ? -88.395 -54.316 100.409 1.00 79.38 88 VAL A C 1
ATOM 650 O O . VAL A 1 88 ? -88.855 -54.847 99.405 1.00 79.38 88 VAL A O 1
ATOM 653 N N . SER A 1 89 ? -88.998 -53.294 101.017 1.00 82.19 89 SER A N 1
ATOM 654 C CA . SER A 1 89 ? -90.215 -52.684 100.473 1.00 82.19 89 SER A CA 1
ATOM 655 C C . SER A 1 89 ? -89.883 -51.711 99.341 1.00 82.19 89 SER A C 1
ATOM 657 O O . SER A 1 89 ? -88.876 -50.996 99.404 1.00 82.19 89 SER A O 1
ATOM 659 N N . LEU A 1 90 ? -90.757 -51.627 98.334 1.00 76.19 90 LEU A N 1
ATOM 660 C CA . LEU A 1 90 ? -90.639 -50.628 97.270 1.00 76.19 90 LEU A CA 1
ATOM 661 C C . LEU A 1 90 ? -90.589 -49.193 97.832 1.00 76.19 90 LEU A C 1
ATOM 663 O O . LEU A 1 90 ? -89.798 -48.384 97.352 1.00 76.19 90 LEU A O 1
ATOM 667 N N . ARG A 1 91 ? -91.341 -48.895 98.904 1.00 74.81 91 ARG A N 1
ATOM 668 C CA . ARG A 1 91 ? -91.292 -47.597 99.605 1.00 74.81 91 ARG A CA 1
ATOM 669 C C . ARG A 1 91 ? -89.875 -47.235 100.053 1.00 74.81 91 ARG A C 1
ATOM 671 O O . ARG A 1 91 ? -89.418 -46.126 99.797 1.00 74.81 91 ARG A O 1
ATOM 678 N N . THR A 1 92 ? -89.167 -48.167 100.688 1.00 75.19 92 THR A N 1
ATOM 679 C CA . THR A 1 92 ? -87.804 -47.929 101.189 1.00 75.19 92 THR A CA 1
ATOM 680 C C . THR A 1 92 ? -86.817 -47.645 100.054 1.00 75.19 92 THR A C 1
ATOM 682 O O . THR A 1 92 ? -85.908 -46.829 100.217 1.00 75.19 92 THR A O 1
ATOM 685 N N . CYS A 1 93 ? -86.993 -48.298 98.902 1.00 72.06 93 CYS A N 1
ATOM 686 C CA . CYS A 1 93 ? -86.190 -48.019 97.712 1.00 72.06 93 CYS A CA 1
ATOM 687 C C . CYS A 1 93 ? -86.478 -46.615 97.158 1.00 72.06 93 CYS A C 1
ATOM 689 O O . CYS A 1 93 ? -85.540 -45.926 96.776 1.00 72.06 93 CYS A O 1
ATOM 691 N N . ILE A 1 94 ? -87.740 -46.164 97.178 1.00 71.88 94 ILE A N 1
ATOM 692 C CA . ILE A 1 94 ? -88.143 -44.825 96.714 1.00 71.88 94 ILE A CA 1
ATOM 693 C C . ILE A 1 94 ? -87.579 -43.723 97.625 1.00 71.88 94 ILE A C 1
ATOM 695 O O . ILE A 1 94 ? -86.952 -42.792 97.120 1.00 71.88 94 ILE A O 1
ATOM 699 N N . GLU A 1 95 ? -87.731 -43.841 98.948 1.00 68.25 95 GLU A N 1
ATOM 700 C CA . GLU A 1 95 ? -87.300 -42.823 99.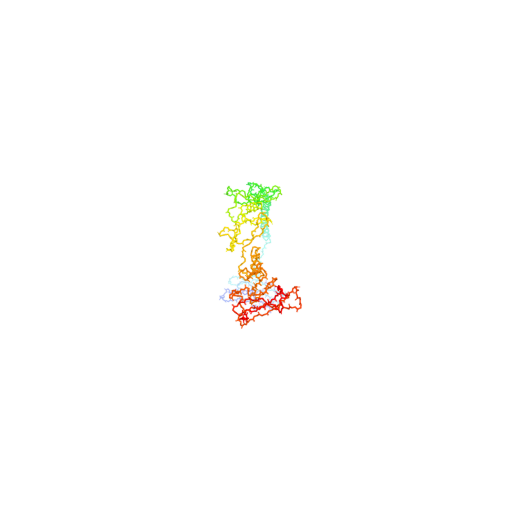927 1.00 68.25 95 GLU A CA 1
ATOM 701 C C . GLU A 1 95 ? -85.791 -42.530 99.881 1.00 68.25 95 GLU A C 1
ATOM 703 O O . GLU A 1 95 ? -85.372 -41.391 100.079 1.00 68.25 95 GLU A O 1
ATOM 708 N N . ARG A 1 96 ? -84.954 -43.530 99.573 1.00 61.34 96 ARG A N 1
ATOM 709 C CA . ARG A 1 96 ? -83.491 -43.358 99.492 1.00 61.34 96 ARG A CA 1
ATOM 710 C C . ARG A 1 96 ? -83.016 -42.617 98.240 1.00 61.34 96 ARG A C 1
ATOM 712 O O . ARG A 1 96 ? -81.920 -42.061 98.261 1.00 61.34 96 ARG A O 1
ATOM 719 N N . SER A 1 97 ? -83.820 -42.590 97.179 1.00 56.97 97 SER A N 1
ATOM 720 C CA . SER A 1 97 ? -83.496 -41.923 95.905 1.00 56.97 97 SER A CA 1
ATOM 721 C C . SER A 1 97 ? -83.605 -40.393 95.981 1.00 56.97 97 SER A C 1
ATOM 723 O O . SER A 1 97 ? -83.099 -39.699 95.104 1.00 56.97 97 SER A O 1
ATOM 725 N N . PHE A 1 98 ? -84.222 -39.852 97.037 1.00 53.81 98 PHE A N 1
ATOM 726 C CA . PHE A 1 98 ? -84.375 -38.414 97.266 1.00 53.81 98 PHE A CA 1
ATOM 727 C C . PHE A 1 98 ? -83.402 -37.909 98.350 1.00 53.81 98 PHE A C 1
ATOM 729 O O . PHE A 1 98 ? -83.814 -37.554 99.452 1.00 53.81 98 PHE A O 1
ATOM 736 N N . GLN A 1 99 ? -82.094 -37.850 98.069 1.00 48.62 99 GLN A N 1
ATOM 737 C CA . GLN A 1 99 ? -81.164 -37.099 98.930 1.00 48.62 99 GLN A CA 1
ATOM 738 C C . GLN A 1 99 ? -81.174 -35.601 98.573 1.00 48.62 99 GLN A C 1
ATOM 740 O O . GLN A 1 99 ? -80.744 -35.205 97.492 1.00 48.62 99 GLN A O 1
ATOM 745 N N . TYR A 1 100 ? -81.626 -34.755 99.500 1.00 44.69 100 TYR A N 1
ATOM 746 C CA . TYR A 1 100 ? -81.570 -33.290 99.410 1.00 44.69 100 TYR A CA 1
ATOM 747 C C . TYR A 1 100 ? -80.161 -32.760 99.761 1.00 44.69 100 TYR A C 1
ATOM 749 O O . TYR A 1 100 ? -79.649 -33.064 100.838 1.00 44.69 100 TYR A O 1
ATOM 757 N N . ARG A 1 101 ? -79.545 -31.938 98.890 1.00 50.16 101 ARG A N 1
ATOM 758 C CA . ARG A 1 101 ? -78.334 -31.137 99.194 1.00 50.16 101 ARG A CA 1
ATOM 759 C C . ARG A 1 101 ? -78.696 -29.639 99.264 1.00 50.16 101 ARG A C 1
ATOM 761 O O . ARG A 1 101 ? -79.327 -29.148 98.330 1.00 50.16 101 ARG A O 1
ATOM 768 N N . PRO A 1 102 ? -78.327 -28.896 100.326 1.00 44.31 102 PRO A N 1
ATOM 769 C CA . PRO A 1 102 ? -78.711 -27.491 100.489 1.00 44.31 102 PRO A CA 1
ATOM 770 C C . PRO A 1 102 ? -77.970 -26.547 99.519 1.00 44.31 102 PRO A C 1
ATOM 772 O O . PRO A 1 102 ? -76.786 -26.712 99.241 1.00 44.31 102 PRO A O 1
ATOM 775 N N . ALA A 1 103 ? -78.658 -25.504 99.041 1.00 54.50 103 ALA A N 1
ATOM 776 C CA . ALA A 1 103 ? -78.206 -24.596 97.974 1.00 54.50 103 ALA A CA 1
ATOM 777 C C . ALA A 1 103 ? -76.957 -23.734 98.287 1.00 54.50 103 ALA A C 1
ATOM 779 O O . ALA A 1 103 ? -76.345 -23.183 97.373 1.00 54.50 103 ALA A O 1
ATOM 780 N N . VAL A 1 104 ? -76.566 -23.600 99.558 1.00 56.22 104 VAL A N 1
ATOM 781 C CA . VAL A 1 104 ? -75.530 -22.641 99.993 1.00 56.22 104 VAL A CA 1
ATOM 782 C C . VAL A 1 104 ? -74.114 -23.090 99.597 1.00 56.22 104 VAL A C 1
ATOM 784 O O . VAL A 1 104 ? -73.293 -22.262 99.211 1.00 56.22 104 VAL A O 1
ATOM 787 N N . GLU A 1 105 ? -73.838 -24.398 99.597 1.00 55.53 105 GLU A N 1
ATOM 788 C CA . GLU A 1 105 ? -72.522 -24.938 99.209 1.00 55.53 105 GLU A CA 1
ATOM 789 C C . GLU A 1 105 ? -72.259 -24.822 97.696 1.00 55.53 105 GLU A C 1
ATOM 791 O O . GLU A 1 105 ? -71.117 -24.654 97.269 1.00 55.53 105 GLU A O 1
ATOM 796 N N . SER A 1 106 ? -73.312 -24.807 96.870 1.00 61.94 106 SER A N 1
ATOM 797 C CA . SER A 1 106 ? -73.186 -24.632 95.417 1.00 61.94 106 SER A CA 1
ATOM 798 C C . SER A 1 106 ? -72.815 -23.200 95.013 1.00 61.94 106 SER A C 1
ATOM 800 O O . SER A 1 106 ? -72.152 -23.010 93.993 1.00 61.94 106 SER A O 1
ATOM 802 N N . ALA A 1 107 ? -73.243 -22.190 95.777 1.00 70.25 107 ALA A N 1
ATOM 803 C CA . ALA A 1 107 ? -72.969 -20.789 95.457 1.00 70.25 107 ALA A CA 1
ATOM 804 C C . ALA A 1 107 ? -71.505 -20.414 95.744 1.00 70.25 107 ALA A C 1
ATOM 806 O O . ALA A 1 107 ? -70.885 -19.720 94.941 1.00 70.25 107 ALA A O 1
ATOM 807 N N . VAL A 1 108 ? -70.944 -20.927 96.847 1.00 77.31 108 VAL A N 1
ATOM 808 C CA . VAL A 1 108 ? -69.546 -20.691 97.250 1.00 77.31 108 VAL A CA 1
ATOM 809 C C . VAL A 1 108 ? -68.565 -21.348 96.277 1.00 77.31 108 VAL A C 1
ATOM 811 O O . VAL A 1 108 ? -67.583 -20.718 95.891 1.00 77.31 108 VAL A O 1
ATOM 814 N N . ALA A 1 109 ? -68.848 -22.573 95.823 1.00 76.69 109 ALA A N 1
ATOM 815 C CA . ALA A 1 109 ? -68.032 -23.236 94.804 1.00 76.69 109 ALA A CA 1
ATOM 816 C C . ALA A 1 109 ? -68.015 -22.442 93.483 1.00 76.69 109 ALA A C 1
ATOM 818 O O . ALA A 1 109 ? -66.952 -22.190 92.922 1.00 76.69 109 ALA A O 1
ATOM 819 N N . ALA A 1 110 ? -69.178 -21.950 93.040 1.00 77.12 110 ALA A N 1
ATOM 820 C CA . ALA A 1 110 ? -69.273 -21.132 91.833 1.00 77.12 110 ALA A CA 1
ATOM 821 C C . ALA A 1 110 ? -68.541 -19.779 91.954 1.00 77.12 110 ALA A C 1
ATOM 823 O O . ALA A 1 110 ? -68.022 -19.273 90.959 1.00 77.12 110 ALA A O 1
ATOM 824 N N . ASP A 1 111 ? -68.492 -19.178 93.148 1.00 82.25 111 ASP A N 1
ATOM 825 C CA . ASP A 1 111 ? -67.729 -17.947 93.397 1.00 82.25 111 ASP A CA 1
ATOM 826 C C . ASP A 1 111 ? -66.214 -18.193 93.429 1.00 82.25 111 ASP A C 1
ATOM 828 O O . ASP A 1 111 ? -65.452 -17.388 92.888 1.00 82.25 111 ASP A O 1
ATOM 832 N N . ALA A 1 112 ? -65.771 -19.323 93.986 1.00 83.50 112 ALA A N 1
ATOM 833 C CA . ALA A 1 112 ? -64.363 -19.717 93.981 1.00 83.50 112 ALA A CA 1
ATOM 834 C C . ALA A 1 112 ? -63.838 -19.946 92.551 1.00 83.50 112 ALA A C 1
ATOM 836 O O . ALA A 1 112 ? -62.767 -19.442 92.201 1.00 83.50 112 ALA A O 1
ATOM 837 N N . ASP A 1 113 ? -64.620 -20.613 91.697 1.00 84.50 113 ASP A N 1
ATOM 838 C CA . ASP A 1 113 ? -64.266 -20.830 90.288 1.00 84.50 113 ASP A CA 1
ATOM 839 C C . ASP A 1 113 ? -64.204 -19.509 89.503 1.00 84.50 113 ASP A C 1
ATOM 841 O O . ASP A 1 113 ? -63.274 -19.286 88.721 1.00 84.50 113 ASP A O 1
ATOM 845 N N . ARG A 1 114 ? -65.144 -18.582 89.752 1.00 87.12 114 ARG A N 1
ATOM 846 C CA . ARG A 1 114 ? -65.115 -17.228 89.166 1.00 87.12 114 ARG A CA 1
ATOM 847 C C . ARG A 1 114 ? -63.878 -16.441 89.597 1.00 87.12 114 ARG A C 1
ATOM 849 O O . ARG A 1 114 ? -63.247 -15.803 88.754 1.00 87.12 114 ARG A O 1
ATOM 856 N N . ALA A 1 115 ? -63.515 -16.497 90.878 1.00 88.62 115 ALA A N 1
ATOM 857 C CA . ALA A 1 115 ? -62.325 -15.828 91.399 1.00 88.62 115 ALA A CA 1
ATOM 858 C C . ALA A 1 115 ? -61.035 -16.402 90.789 1.00 88.62 115 ALA A C 1
ATOM 860 O O . ALA A 1 115 ? -60.139 -15.645 90.407 1.00 88.62 115 ALA A O 1
ATOM 861 N N . TYR A 1 116 ? -60.959 -17.727 90.625 1.00 88.38 116 TYR A N 1
ATOM 862 C CA . TYR A 1 116 ? -59.816 -18.380 89.989 1.00 88.38 116 TYR A CA 1
ATOM 863 C C . TYR A 1 116 ? -59.700 -18.024 88.499 1.00 88.38 116 TYR A C 1
ATOM 865 O O . TYR A 1 116 ? -58.612 -17.693 88.021 1.00 88.38 116 TYR A O 1
ATOM 873 N N . ALA A 1 117 ? -60.818 -18.010 87.767 1.00 88.06 117 ALA A N 1
ATOM 874 C CA . ALA A 1 117 ? -60.851 -17.584 86.369 1.00 88.06 117 ALA A CA 1
ATOM 875 C C . ALA A 1 117 ? -60.438 -16.110 86.200 1.00 88.06 117 ALA A C 1
ATOM 877 O O . ALA A 1 117 ? -59.669 -15.784 85.294 1.00 88.06 117 ALA A O 1
ATOM 878 N N . ALA A 1 118 ? -60.884 -15.226 87.099 1.00 92.25 118 ALA A N 1
ATOM 879 C CA . ALA A 1 118 ? -60.489 -13.818 87.105 1.00 92.25 118 ALA A CA 1
ATOM 880 C C . ALA A 1 118 ? -58.985 -13.638 87.373 1.00 92.25 118 ALA A C 1
ATOM 882 O O . ALA A 1 118 ? -58.330 -12.854 86.684 1.00 92.25 118 ALA A O 1
ATOM 883 N N . LEU A 1 119 ? -58.417 -14.402 88.314 1.00 93.31 119 LEU A N 1
ATOM 884 C CA . LEU A 1 119 ? -56.979 -14.396 88.595 1.00 93.31 119 LEU A CA 1
ATOM 885 C C . LEU A 1 119 ? -56.161 -14.850 87.375 1.00 93.31 119 LEU A C 1
ATOM 887 O O . LEU A 1 119 ? -55.191 -14.191 87.002 1.00 93.31 119 LEU A O 1
ATOM 891 N N . GLN A 1 120 ? -56.566 -15.940 86.718 1.00 92.50 120 GLN A N 1
ATOM 892 C CA . GLN A 1 120 ? -55.904 -16.426 85.500 1.00 92.50 120 GLN A CA 1
ATOM 893 C C . GLN A 1 120 ? -56.007 -15.418 84.346 1.00 92.50 120 GLN A C 1
ATOM 895 O O . GLN A 1 120 ? -55.030 -15.195 83.620 1.00 92.50 120 GLN A O 1
ATOM 900 N N . GLY A 1 121 ? -57.162 -14.760 84.205 1.00 92.69 121 GLY A N 1
ATOM 901 C CA . GLY A 1 121 ? -57.355 -13.660 83.261 1.00 92.69 121 GLY A CA 1
ATOM 902 C C . GLY A 1 121 ? -56.401 -12.492 83.525 1.00 92.69 121 GLY A C 1
ATOM 903 O O . GLY A 1 121 ? -55.752 -12.012 82.595 1.00 92.69 121 GLY A O 1
ATOM 904 N N . ALA A 1 122 ? -56.242 -12.092 84.790 1.00 93.56 122 ALA A N 1
ATOM 905 C CA . ALA A 1 122 ? -55.331 -11.021 85.191 1.00 93.56 122 ALA A CA 1
ATOM 906 C C . ALA A 1 122 ? -53.857 -11.363 84.909 1.00 93.56 122 ALA A C 1
ATOM 908 O O . ALA A 1 122 ? -53.150 -10.557 84.307 1.00 93.56 122 ALA A O 1
ATOM 909 N N . ILE A 1 123 ? -53.409 -12.579 85.248 1.00 93.56 123 ILE A N 1
ATOM 910 C CA . ILE A 1 123 ? -52.034 -13.042 84.978 1.00 93.56 123 ILE A CA 1
ATOM 911 C C . ILE A 1 123 ? -51.751 -13.080 83.468 1.00 93.56 123 ILE A C 1
ATOM 913 O O . ILE A 1 123 ? -50.665 -12.713 83.012 1.00 93.56 123 ILE A O 1
ATOM 917 N N . THR A 1 124 ? -52.723 -13.518 82.666 1.00 94.25 124 THR A N 1
ATOM 918 C CA . THR A 1 124 ? -52.581 -13.565 81.203 1.00 94.25 124 THR A CA 1
ATOM 919 C C . THR A 1 124 ? -52.489 -12.158 80.610 1.00 94.25 124 THR A C 1
ATOM 921 O O . THR A 1 124 ? -51.631 -11.906 79.762 1.00 94.25 124 THR A O 1
ATOM 924 N N . ALA A 1 125 ? -53.318 -11.228 81.092 1.00 93.38 125 ALA A N 1
ATOM 925 C CA . ALA A 1 125 ? -53.279 -9.829 80.681 1.00 93.38 125 ALA A CA 1
ATOM 926 C C . ALA A 1 125 ? -51.950 -9.152 81.062 1.00 93.38 125 ALA A C 1
ATOM 928 O O . ALA A 1 125 ? -51.366 -8.448 80.239 1.00 93.38 125 ALA A O 1
ATOM 929 N N . GLU A 1 126 ? -51.427 -9.419 82.261 1.00 95.62 126 GLU A N 1
ATOM 930 C CA . GLU A 1 126 ? -50.126 -8.911 82.709 1.00 95.62 126 GLU A CA 1
ATOM 931 C C . GLU A 1 126 ? -48.986 -9.410 81.810 1.00 95.62 126 GLU A C 1
ATOM 933 O O . GLU A 1 126 ? -48.157 -8.624 81.349 1.00 95.62 126 GLU A O 1
ATOM 938 N N . ARG A 1 127 ? -48.973 -10.707 81.476 1.00 94.62 127 ARG A N 1
ATOM 939 C CA . ARG A 1 127 ? -47.972 -11.286 80.563 1.00 94.62 127 ARG A CA 1
ATOM 940 C C . ARG A 1 127 ? -48.056 -10.692 79.159 1.00 94.62 127 ARG A C 1
ATOM 942 O O . ARG A 1 127 ? -47.020 -10.374 78.575 1.00 94.62 127 ARG A O 1
ATOM 949 N N . ALA A 1 128 ? -49.266 -10.510 78.629 1.00 94.50 128 ALA A N 1
ATOM 950 C CA . ALA A 1 128 ? -49.476 -9.882 77.326 1.00 94.50 128 ALA A CA 1
ATOM 951 C C . ALA A 1 128 ? -49.010 -8.414 77.315 1.00 94.50 128 ALA A C 1
ATOM 953 O O . ALA A 1 128 ? -48.375 -7.969 76.352 1.00 94.50 128 ALA A O 1
ATOM 954 N N . ALA A 1 129 ? -49.253 -7.675 78.402 1.00 94.94 129 ALA A N 1
ATOM 955 C CA . ALA A 1 129 ? -48.767 -6.309 78.574 1.00 94.94 129 ALA A CA 1
ATOM 956 C C . ALA A 1 129 ? -47.232 -6.256 78.657 1.00 94.94 129 ALA A C 1
ATOM 958 O O . ALA A 1 129 ? -46.610 -5.454 77.961 1.00 94.94 129 ALA A O 1
ATOM 959 N N . ALA A 1 130 ? -46.604 -7.155 79.423 1.00 95.12 130 ALA A N 1
ATOM 960 C CA . ALA A 1 130 ? -45.147 -7.251 79.523 1.00 95.12 130 ALA A CA 1
ATOM 961 C C . ALA A 1 130 ? -44.490 -7.596 78.174 1.00 95.12 130 ALA A C 1
ATOM 963 O O . ALA A 1 130 ? -43.475 -7.006 77.797 1.00 95.12 130 ALA A O 1
ATOM 964 N N . GLN A 1 131 ? -45.087 -8.514 77.408 1.00 95.25 131 GLN A N 1
ATOM 965 C CA . GLN A 1 131 ? -44.613 -8.859 76.068 1.00 95.25 131 GLN A CA 1
ATOM 966 C C . GLN A 1 131 ? -44.752 -7.682 75.094 1.00 95.25 131 GLN A C 1
ATOM 968 O O . GLN A 1 131 ? -43.824 -7.408 74.331 1.00 95.25 131 GLN A O 1
ATOM 973 N N . SER A 1 132 ? -45.871 -6.956 75.155 1.00 94.19 132 SER A N 1
ATOM 974 C CA . SER A 1 132 ? -46.101 -5.761 74.334 1.00 94.19 132 SER A CA 1
ATOM 975 C C . SER A 1 132 ? -45.108 -4.647 74.668 1.00 94.19 132 SER A C 1
ATOM 977 O O . SER A 1 132 ? -44.543 -4.038 73.762 1.00 94.19 132 SER A O 1
ATOM 979 N N . ALA A 1 133 ? -44.816 -4.431 75.954 1.00 95.12 133 ALA A N 1
ATOM 980 C CA . ALA A 1 133 ? -43.806 -3.474 76.398 1.00 95.12 133 ALA A CA 1
ATOM 981 C C . ALA A 1 133 ? -42.400 -3.851 75.900 1.00 95.12 133 ALA A C 1
ATOM 983 O O . ALA A 1 133 ? -41.668 -2.995 75.405 1.00 95.12 133 ALA A O 1
ATOM 984 N N . LYS A 1 134 ? -42.038 -5.141 75.952 1.00 95.19 134 LYS A N 1
ATOM 985 C CA . LYS A 1 134 ? -40.759 -5.631 75.417 1.00 95.19 134 LYS A CA 1
ATOM 986 C C . LYS A 1 134 ? -40.662 -5.443 73.900 1.00 95.19 134 LYS A C 1
ATOM 988 O O . LYS A 1 134 ? -39.635 -4.982 73.414 1.00 95.19 134 LYS A O 1
ATOM 993 N N . ALA A 1 135 ? -41.728 -5.750 73.159 1.00 93.88 135 ALA A N 1
ATOM 994 C CA . ALA A 1 135 ? -41.774 -5.542 71.713 1.00 93.88 135 ALA A CA 1
ATOM 995 C C . ALA A 1 135 ? -41.657 -4.055 71.343 1.00 93.88 135 ALA A C 1
ATOM 997 O O . ALA A 1 135 ? -40.921 -3.711 70.420 1.00 93.88 135 ALA A O 1
ATOM 998 N N . ALA A 1 136 ? -42.322 -3.172 72.095 1.00 94.56 136 ALA A N 1
ATOM 999 C CA . ALA A 1 136 ? -42.212 -1.727 71.917 1.00 94.56 136 ALA A CA 1
ATOM 1000 C C . ALA A 1 136 ? -40.788 -1.216 72.197 1.00 94.56 136 ALA A C 1
ATOM 1002 O O . ALA A 1 136 ? -40.270 -0.413 71.423 1.00 94.56 136 ALA A O 1
ATOM 1003 N N . ALA A 1 137 ? -40.123 -1.721 73.243 1.00 94.69 137 ALA A N 1
ATOM 1004 C CA . ALA A 1 137 ? -38.730 -1.385 73.540 1.00 94.69 137 ALA A CA 1
ATOM 1005 C C . ALA A 1 137 ? -37.779 -1.829 72.414 1.00 94.69 137 ALA A C 1
ATOM 1007 O O . ALA A 1 137 ? -36.990 -1.026 71.924 1.00 94.69 137 ALA A O 1
ATOM 1008 N N . THR A 1 138 ? -37.916 -3.066 71.921 1.00 94.69 138 THR A N 1
ATOM 1009 C CA . THR A 1 138 ? -37.123 -3.561 70.783 1.00 94.69 138 THR A CA 1
ATOM 1010 C C . THR A 1 138 ? -37.397 -2.771 69.500 1.00 94.69 138 THR A C 1
ATOM 1012 O O . THR A 1 138 ? -36.473 -2.466 68.749 1.00 94.69 138 THR A O 1
ATOM 1015 N N . ALA A 1 139 ? -38.651 -2.392 69.240 1.00 92.38 139 ALA A N 1
ATOM 1016 C CA . ALA A 1 139 ? -38.992 -1.549 68.097 1.00 92.38 139 ALA A CA 1
ATOM 1017 C C . ALA A 1 139 ? -38.348 -0.155 68.200 1.00 92.38 139 ALA A C 1
ATOM 1019 O O . ALA A 1 139 ? -37.825 0.347 67.205 1.00 92.38 139 ALA A O 1
ATOM 1020 N N . ALA A 1 140 ? -38.324 0.443 69.396 1.00 91.69 140 ALA A N 1
ATOM 1021 C CA . ALA A 1 140 ? -37.667 1.725 69.642 1.00 91.69 140 ALA A CA 1
ATOM 1022 C C . ALA A 1 140 ? -36.138 1.642 69.471 1.00 91.69 140 ALA A C 1
ATOM 1024 O O . ALA A 1 140 ? -35.537 2.523 68.856 1.00 91.69 140 ALA A O 1
ATOM 1025 N N . GLU A 1 141 ? -35.503 0.569 69.949 1.00 90.56 141 GLU A N 1
ATOM 1026 C CA . GLU A 1 141 ? -34.070 0.314 69.741 1.00 90.56 141 GLU A CA 1
ATOM 1027 C C . GLU A 1 141 ? -33.731 0.143 68.254 1.00 90.56 141 GLU A C 1
ATOM 1029 O O . GLU A 1 141 ? -32.792 0.770 67.761 1.00 90.56 141 GLU A O 1
ATOM 1034 N N . ASN A 1 142 ? -34.534 -0.628 67.515 1.00 87.88 142 ASN A N 1
ATOM 1035 C CA . ASN A 1 142 ? -34.352 -0.831 66.077 1.00 87.88 142 ASN A CA 1
ATOM 1036 C C . ASN A 1 142 ? -34.539 0.467 65.278 1.00 87.88 142 ASN A C 1
ATOM 1038 O O . ASN A 1 142 ? -33.760 0.747 64.365 1.00 87.88 142 ASN A O 1
ATOM 1042 N N . ALA A 1 143 ? -35.531 1.287 65.638 1.00 87.19 143 ALA A N 1
ATOM 1043 C CA . ALA A 1 143 ? -35.737 2.597 65.027 1.00 87.19 143 ALA A CA 1
ATOM 1044 C C . ALA A 1 143 ? -34.542 3.534 65.282 1.00 87.19 143 ALA A C 1
ATOM 1046 O O . ALA A 1 143 ? -34.051 4.181 64.357 1.00 87.19 143 ALA A O 1
ATOM 1047 N N . ASN A 1 144 ? -34.008 3.547 66.508 1.00 85.06 144 ASN A N 1
ATOM 1048 C CA . ASN A 1 144 ? -32.816 4.328 66.849 1.00 85.06 144 ASN A CA 1
ATOM 1049 C C . ASN A 1 144 ? -31.551 3.823 66.140 1.00 85.06 144 ASN A C 1
ATOM 1051 O O . ASN A 1 144 ? -30.715 4.628 65.727 1.00 85.06 144 ASN A O 1
ATOM 1055 N N . ALA A 1 145 ? -31.403 2.509 65.960 1.00 82.19 145 ALA A N 1
ATOM 1056 C CA . ALA A 1 145 ? -30.295 1.932 65.206 1.00 82.19 145 ALA A CA 1
ATOM 1057 C C . ALA A 1 145 ? -30.351 2.317 63.717 1.00 82.19 145 ALA A C 1
ATOM 1059 O O . ALA A 1 145 ? -29.316 2.642 63.135 1.00 82.19 145 ALA A O 1
ATOM 1060 N N . ALA A 1 146 ? -31.546 2.352 63.118 1.00 79.31 146 ALA A N 1
ATOM 1061 C CA . ALA A 1 146 ? -31.748 2.755 61.724 1.00 79.31 146 ALA A CA 1
ATOM 1062 C C . ALA A 1 146 ? -31.462 4.248 61.468 1.00 79.31 146 ALA A C 1
ATOM 1064 O O . ALA A 1 146 ? -31.084 4.621 60.358 1.00 79.31 146 ALA A O 1
ATOM 1065 N N . LEU A 1 147 ? -31.604 5.099 62.489 1.00 78.19 147 LEU A N 1
ATOM 1066 C CA . LEU A 1 147 ? -31.334 6.537 62.407 1.00 78.19 147 LEU A CA 1
ATOM 1067 C C . LEU A 1 147 ? -29.847 6.900 62.494 1.00 78.19 147 LEU A C 1
ATOM 1069 O O . LEU A 1 147 ? -29.511 8.064 62.291 1.00 78.19 147 LEU A O 1
ATOM 1073 N N . ARG A 1 148 ? -28.946 5.954 62.787 1.00 77.50 148 ARG A N 1
ATOM 1074 C CA . ARG A 1 148 ? -27.500 6.221 62.828 1.00 77.50 148 ARG A CA 1
ATOM 1075 C C . ARG A 1 148 ? -26.953 6.345 61.399 1.00 77.50 148 ARG A C 1
ATOM 1077 O O . ARG A 1 148 ? -26.822 5.322 60.724 1.00 77.50 148 ARG A O 1
ATOM 1084 N N . PRO A 1 149 ? -26.604 7.552 60.912 1.00 72.94 149 PRO A N 1
ATOM 1085 C CA . PRO A 1 149 ? -26.053 7.688 59.573 1.00 72.94 149 PRO A CA 1
ATOM 1086 C C . PRO A 1 149 ? -24.679 7.017 59.522 1.00 72.94 149 PRO A C 1
ATOM 1088 O O . PRO A 1 149 ? -23.848 7.209 60.412 1.00 72.94 149 PRO A O 1
ATOM 1091 N N . THR A 1 150 ? -24.415 6.245 58.465 1.00 78.31 150 THR A N 1
ATOM 1092 C CA . THR A 1 150 ? -23.034 5.880 58.132 1.00 78.31 150 THR A CA 1
ATOM 1093 C C . THR A 1 150 ? -22.271 7.186 57.896 1.00 78.31 150 THR A C 1
ATOM 1095 O O . THR A 1 150 ? -22.741 7.988 57.081 1.00 78.31 150 THR A O 1
ATOM 1098 N N . PRO A 1 151 ? -21.146 7.437 58.591 1.00 80.25 151 PRO A N 1
ATOM 1099 C CA . PRO A 1 151 ? -20.356 8.636 58.357 1.00 80.25 151 PRO A CA 1
ATOM 1100 C C . PRO A 1 151 ? -20.019 8.779 56.866 1.00 80.25 151 PRO A C 1
ATOM 1102 O O . PRO A 1 151 ? -19.814 7.760 56.192 1.00 80.25 151 PRO A O 1
ATOM 1105 N N . PRO A 1 152 ? -19.959 10.011 56.329 1.00 78.31 152 PRO A N 1
ATOM 1106 C CA . PRO A 1 152 ? -19.435 10.231 54.991 1.00 78.31 152 PRO A CA 1
ATOM 1107 C C . PRO A 1 152 ? -18.056 9.588 54.874 1.00 78.31 152 PRO A C 1
ATOM 1109 O O . PRO A 1 152 ? -17.251 9.663 55.806 1.00 78.31 152 PRO A O 1
ATOM 1112 N N . ALA A 1 153 ? -17.781 8.973 53.727 1.00 79.75 153 ALA A N 1
ATOM 1113 C CA . ALA A 1 153 ? -16.427 8.539 53.444 1.00 79.75 153 ALA A CA 1
ATOM 1114 C C . ALA A 1 153 ? -15.487 9.758 53.512 1.00 79.75 153 ALA A C 1
ATOM 1116 O O . ALA A 1 153 ? -15.844 10.859 53.081 1.00 79.75 153 ALA A O 1
ATOM 1117 N N . SER A 1 154 ? -14.289 9.557 54.046 1.00 75.88 154 SER A N 1
ATOM 1118 C CA . SER A 1 154 ? -13.191 10.523 54.025 1.00 75.88 154 SER A CA 1
ATOM 1119 C C . SER A 1 154 ? -11.922 9.834 53.519 1.00 75.88 154 SER A C 1
ATOM 1121 O O . SER A 1 154 ? -11.930 8.633 53.249 1.00 75.88 154 SER A O 1
ATOM 1123 N N . ALA A 1 155 ? -10.813 10.570 53.411 1.00 69.62 155 ALA A N 1
ATOM 1124 C CA . ALA A 1 155 ? -9.530 9.990 53.008 1.00 69.62 155 ALA A CA 1
ATOM 1125 C C . ALA A 1 155 ? -9.051 8.854 53.938 1.00 69.62 155 ALA A C 1
ATOM 1127 O O . ALA A 1 155 ? -8.252 8.022 53.523 1.00 69.62 155 ALA A O 1
ATOM 1128 N N . THR A 1 156 ? -9.531 8.811 55.187 1.00 74.69 156 THR A N 1
ATOM 1129 C CA . THR A 1 156 ? -9.095 7.847 56.212 1.00 74.69 156 THR A CA 1
ATOM 1130 C C . THR A 1 156 ? -10.236 7.053 56.853 1.00 74.69 156 THR A C 1
ATOM 1132 O O . THR A 1 156 ? -9.971 6.125 57.613 1.00 74.69 156 THR A O 1
ATOM 1135 N N . VAL A 1 157 ? -11.498 7.378 56.555 1.00 82.12 157 VAL A N 1
ATOM 1136 C CA . VAL A 1 157 ? -12.686 6.707 57.106 1.00 82.12 157 VAL A CA 1
ATOM 1137 C C . VAL A 1 157 ? -13.523 6.150 55.958 1.00 82.12 157 VAL A C 1
ATOM 1139 O O . VAL A 1 157 ? -13.975 6.896 55.091 1.00 82.12 157 VAL A O 1
ATOM 1142 N N . GLN A 1 158 ? -13.747 4.836 55.947 1.00 75.19 158 GLN A N 1
ATOM 1143 C CA . GLN A 1 158 ? -14.597 4.188 54.947 1.00 75.19 158 GLN A CA 1
ATOM 1144 C C . GLN A 1 158 ? -16.079 4.516 55.190 1.00 75.19 158 GLN A C 1
ATOM 1146 O O . GLN A 1 158 ? -16.574 4.408 56.312 1.00 75.19 158 GLN A O 1
ATOM 1151 N N . GLY A 1 159 ? -16.787 4.901 54.125 1.00 78.44 159 GLY A N 1
ATOM 1152 C CA . GLY A 1 159 ? -18.251 4.964 54.089 1.00 78.44 159 GLY A CA 1
ATOM 1153 C C . GLY A 1 159 ? -18.838 3.739 53.376 1.00 78.44 159 GLY A C 1
ATOM 1154 O O . GLY A 1 159 ? -18.196 2.699 53.283 1.00 78.44 159 GLY A O 1
ATOM 1155 N N . LYS A 1 160 ? -20.045 3.862 52.801 1.00 76.94 160 LYS A N 1
ATOM 1156 C CA . LYS A 1 160 ? -20.634 2.808 51.937 1.00 76.94 160 LYS A CA 1
ATOM 1157 C C . LYS A 1 160 ? -19.874 2.606 50.614 1.00 76.94 160 LYS A C 1
ATOM 1159 O O . LYS A 1 160 ? -20.014 1.564 49.987 1.00 76.94 160 LYS A O 1
ATOM 1164 N N . ILE A 1 161 ? -19.114 3.618 50.195 1.00 74.12 161 ILE A N 1
ATOM 1165 C CA . ILE A 1 161 ? -18.211 3.625 49.038 1.00 74.12 161 ILE A CA 1
ATOM 1166 C C . ILE A 1 161 ? -16.854 4.137 49.540 1.00 74.12 161 ILE A C 1
ATOM 1168 O O . ILE A 1 161 ? -16.812 5.047 50.374 1.00 74.12 161 ILE A O 1
ATOM 1172 N N . GLN A 1 162 ? -15.752 3.562 49.062 1.00 71.62 162 GLN A N 1
ATOM 1173 C CA . GLN A 1 162 ? -14.397 3.947 49.455 1.00 71.62 162 GLN A CA 1
ATOM 1174 C C . GLN A 1 162 ? -13.881 5.108 48.577 1.00 71.62 162 GLN A C 1
ATOM 1176 O O . GLN A 1 162 ? -13.690 4.949 47.376 1.00 71.62 162 GLN A O 1
ATOM 1181 N N . LEU A 1 163 ? -13.631 6.281 49.178 1.00 73.44 163 LEU A N 1
ATOM 1182 C CA . LEU A 1 163 ? -13.064 7.474 48.504 1.00 73.44 163 LEU A CA 1
ATOM 1183 C C . LEU A 1 163 ? -11.538 7.420 48.309 1.00 73.44 163 LEU A C 1
ATOM 1185 O O . LEU A 1 163 ? -10.940 8.395 47.871 1.00 73.44 163 LEU A O 1
ATOM 1189 N N . ALA A 1 164 ? -10.891 6.329 48.703 1.00 68.19 164 ALA A N 1
ATOM 1190 C CA . ALA A 1 164 ? -9.458 6.132 48.542 1.00 68.19 164 ALA A CA 1
ATOM 1191 C C . ALA A 1 164 ? -9.236 4.783 47.857 1.00 68.19 164 ALA A C 1
ATOM 1193 O O . ALA A 1 164 ? -9.285 3.750 48.518 1.00 68.19 164 ALA A O 1
ATOM 1194 N N . GLY A 1 165 ? -9.050 4.779 46.538 1.00 68.75 165 GLY A N 1
ATOM 1195 C CA . GLY A 1 165 ? -8.802 3.564 45.750 1.00 68.75 165 GLY A CA 1
ATOM 1196 C C . GLY A 1 165 ? -9.589 3.535 44.442 1.00 68.75 165 GLY A C 1
ATOM 1197 O O . GLY A 1 165 ? -8.978 3.434 43.384 1.00 68.75 165 GLY A O 1
ATOM 1198 N N . ASP A 1 166 ? -10.914 3.703 44.518 1.00 63.97 166 ASP A N 1
ATOM 1199 C CA . ASP A 1 166 ? -11.809 3.697 43.345 1.00 63.97 166 ASP A CA 1
ATOM 1200 C C . ASP A 1 166 ? -12.190 5.120 42.894 1.00 63.97 166 ASP A C 1
ATOM 1202 O O . ASP A 1 166 ? -12.209 5.447 41.704 1.00 63.97 166 ASP A O 1
ATOM 1206 N N . LEU A 1 167 ? -12.479 5.988 43.867 1.00 73.94 167 LEU A N 1
ATOM 1207 C CA . LEU A 1 167 ? -12.800 7.405 43.692 1.00 73.94 167 LEU A CA 1
ATOM 1208 C C . LEU A 1 167 ? -11.770 8.260 44.448 1.00 73.94 167 LEU A C 1
ATOM 1210 O O . LEU A 1 167 ? -11.032 7.745 45.277 1.00 73.94 167 LEU A O 1
ATOM 1214 N N . THR A 1 168 ? -11.713 9.554 44.150 1.00 72.44 168 THR A N 1
ATOM 1215 C CA . THR A 1 168 ? -10.990 10.602 44.886 1.00 72.44 168 THR A CA 1
ATOM 1216 C C . THR A 1 168 ? -11.938 11.784 45.148 1.00 72.44 168 THR A C 1
ATOM 1218 O O . THR A 1 168 ? -13.111 11.739 44.773 1.00 72.44 168 THR A O 1
ATOM 1221 N N . GLY A 1 169 ? -11.466 12.849 45.796 1.00 70.38 169 GLY A N 1
ATOM 1222 C CA . GLY A 1 169 ? -12.293 13.999 46.177 1.00 70.38 169 GLY A CA 1
ATOM 1223 C C . GLY A 1 169 ? -13.015 13.798 47.513 1.00 70.38 169 GLY A C 1
ATOM 1224 O O . GLY A 1 169 ? -12.488 13.164 48.425 1.00 70.38 169 GLY A O 1
ATOM 1225 N N . THR A 1 170 ? -14.207 14.379 47.663 1.00 75.62 170 THR A N 1
ATOM 1226 C CA . THR A 1 170 ? -14.989 14.312 48.914 1.00 75.62 170 THR A CA 1
ATOM 1227 C C . THR A 1 170 ? -16.344 13.658 48.678 1.00 75.62 170 THR A C 1
ATOM 1229 O O . THR A 1 170 ? -16.780 13.509 47.542 1.00 75.62 170 THR A O 1
ATOM 1232 N N . ALA A 1 171 ? -17.062 13.313 49.750 1.00 76.19 171 ALA A N 1
ATOM 1233 C CA . ALA A 1 171 ? -18.422 12.786 49.631 1.00 76.19 171 ALA A CA 1
ATOM 1234 C C . ALA A 1 171 ? -19.395 13.749 48.911 1.00 76.19 171 ALA A C 1
ATOM 1236 O O . ALA A 1 171 ? -20.367 13.286 48.321 1.00 76.19 171 ALA A O 1
ATOM 1237 N N . ALA A 1 172 ? -19.143 15.064 48.951 1.00 79.94 172 ALA A N 1
ATOM 1238 C CA . ALA A 1 172 ? -19.960 16.073 48.272 1.00 79.94 172 ALA A CA 1
ATOM 1239 C C . ALA A 1 172 ? -19.544 16.303 46.808 1.00 79.94 172 ALA A C 1
ATOM 1241 O O . ALA A 1 172 ? -20.351 16.761 46.005 1.00 79.94 172 ALA A O 1
ATOM 1242 N N . GLU A 1 173 ? -18.300 15.972 46.461 1.00 74.25 173 GLU A N 1
ATOM 1243 C CA . GLU A 1 173 ? -17.741 16.141 45.120 1.00 74.25 173 GLU A CA 1
ATOM 1244 C C . GLU A 1 173 ? -16.854 14.930 44.784 1.00 74.25 173 GLU A C 1
ATOM 1246 O O . GLU A 1 173 ? -15.620 15.000 44.881 1.00 74.25 173 GLU A O 1
ATOM 1251 N N . PRO A 1 174 ? -17.472 13.775 44.473 1.00 74.12 174 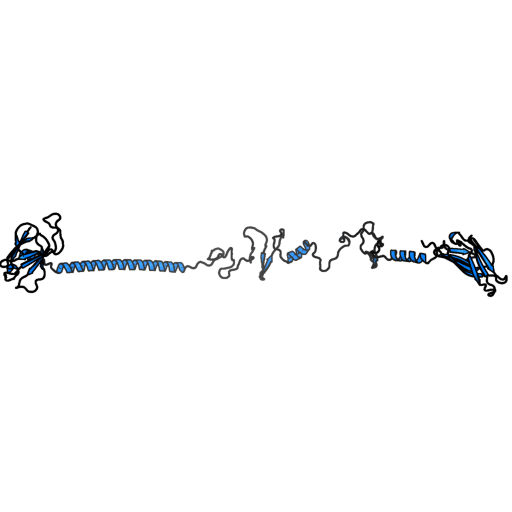PRO A N 1
ATOM 1252 C CA . PRO A 1 174 ? -16.737 12.569 44.143 1.00 74.12 174 PRO A CA 1
ATOM 1253 C C . PRO A 1 174 ? -16.136 12.694 42.743 1.00 74.12 174 PRO A C 1
ATOM 1255 O O . PRO A 1 174 ? -16.812 13.066 41.783 1.00 74.12 174 PRO A O 1
ATOM 1258 N N . LYS A 1 175 ? -14.864 12.330 42.613 1.00 72.31 175 LYS A N 1
ATOM 1259 C CA . LYS A 1 175 ? -14.150 12.274 41.337 1.00 72.31 175 LYS A CA 1
ATOM 1260 C C . LYS A 1 175 ? -13.741 10.834 41.057 1.00 72.31 175 LYS A C 1
ATOM 1262 O O . LYS A 1 175 ? -13.228 10.156 41.939 1.00 72.31 175 LYS A O 1
ATOM 1267 N N . VAL A 1 176 ? -13.950 10.351 39.837 1.00 69.62 176 VAL A N 1
ATOM 1268 C CA . VAL A 1 176 ? -13.449 9.027 39.434 1.00 69.62 176 VAL A CA 1
ATOM 1269 C C . VAL A 1 176 ? -11.932 9.100 39.303 1.00 69.62 176 VAL A C 1
ATOM 1271 O O . VAL A 1 176 ? -11.418 10.058 38.722 1.00 69.62 176 VAL A O 1
ATOM 1274 N N . ILE A 1 177 ? -11.208 8.089 39.795 1.00 62.41 177 ILE A N 1
ATOM 1275 C CA . ILE A 1 177 ? -9.780 7.929 39.483 1.00 62.41 177 ILE A CA 1
ATOM 1276 C C . ILE A 1 177 ? -9.648 7.421 38.037 1.00 62.41 177 ILE A C 1
ATOM 1278 O O . ILE A 1 177 ? -9.215 6.312 37.754 1.00 62.41 177 ILE A O 1
ATOM 1282 N N . THR A 1 178 ? -10.055 8.241 37.079 1.00 57.44 178 THR A N 1
ATOM 1283 C CA . THR A 1 178 ? -9.620 8.134 35.687 1.00 57.44 178 THR A CA 1
ATOM 1284 C C . THR A 1 178 ? -8.381 9.001 35.557 1.00 57.44 178 THR A C 1
ATOM 1286 O O . THR A 1 178 ? -8.459 10.187 35.857 1.00 57.44 178 THR A O 1
ATOM 1289 N N . ALA A 1 179 ? -7.245 8.402 35.172 1.00 53.78 179 ALA A N 1
ATOM 1290 C CA . ALA A 1 179 ? -5.957 9.074 34.939 1.00 53.78 179 ALA A CA 1
ATOM 1291 C C . ALA A 1 179 ? -5.729 10.301 35.835 1.00 53.78 179 ALA A C 1
ATOM 1293 O O . ALA A 1 179 ? -5.809 11.437 35.368 1.00 53.78 179 ALA A O 1
ATOM 1294 N N . GLY A 1 180 ? -5.529 10.016 37.129 1.00 49.53 180 GLY A N 1
ATOM 1295 C CA . GLY A 1 180 ? -5.726 10.930 38.250 1.00 49.53 180 GLY A CA 1
ATOM 1296 C C . GLY A 1 180 ? -5.189 12.351 38.071 1.00 49.53 180 GLY A C 1
ATOM 1297 O O . GLY A 1 180 ? -4.102 12.572 37.542 1.00 49.53 180 GLY A O 1
ATOM 1298 N N . ASP A 1 181 ? -5.952 13.302 38.613 1.00 48.78 181 ASP A N 1
ATOM 1299 C CA . ASP A 1 181 ? -5.584 14.717 38.767 1.00 48.78 181 ASP A CA 1
ATOM 1300 C C . ASP A 1 181 ? -4.251 14.893 39.524 1.00 48.78 181 ASP A C 1
ATOM 1302 O O . ASP A 1 181 ? -3.527 15.868 39.303 1.00 48.78 181 ASP A O 1
ATOM 1306 N N . VAL A 1 182 ? -3.904 13.941 40.402 1.00 49.97 182 VAL A N 1
ATOM 1307 C CA . VAL A 1 182 ? -2.770 14.079 41.324 1.00 49.97 182 VAL A CA 1
ATOM 1308 C C . VAL A 1 182 ? -1.583 13.169 41.059 1.00 49.97 182 VAL A C 1
ATOM 1310 O O . VAL A 1 182 ? -0.497 13.671 41.290 1.00 49.97 182 VAL A O 1
ATOM 1313 N N . ASP A 1 183 ? -1.737 11.938 40.547 1.00 51.34 183 ASP A N 1
ATOM 1314 C CA . ASP A 1 183 ? -0.636 11.122 39.996 1.00 51.34 183 ASP A CA 1
ATOM 1315 C C . ASP A 1 183 ? -1.087 9.673 39.675 1.00 51.34 183 ASP A C 1
ATOM 1317 O O . ASP A 1 183 ? -1.572 8.958 40.545 1.00 51.34 183 ASP A O 1
ATOM 1321 N N . PHE A 1 184 ? -0.864 9.247 38.423 1.00 52.69 184 PHE A N 1
ATOM 1322 C CA . PHE A 1 184 ? -0.855 7.861 37.904 1.00 52.69 184 PHE A CA 1
ATOM 1323 C C . PHE A 1 184 ? -2.184 7.067 37.856 1.00 52.69 184 PHE A C 1
ATOM 1325 O O . PHE A 1 184 ? -2.982 7.041 38.780 1.00 52.69 184 PHE A O 1
ATOM 1332 N N . SER A 1 185 ? -2.416 6.355 36.745 1.00 53.75 185 SER A N 1
ATOM 1333 C CA . SER A 1 185 ? -3.582 5.465 36.545 1.00 53.75 185 SER A CA 1
ATOM 1334 C C . SER A 1 185 ? -3.235 3.982 36.435 1.00 53.75 185 SER A C 1
ATOM 1336 O O . SER A 1 185 ? -4.121 3.178 36.163 1.00 53.75 185 SER A O 1
ATOM 1338 N N . ILE A 1 186 ? -1.975 3.580 36.633 1.00 54.88 186 ILE A N 1
ATOM 1339 C CA . ILE A 1 186 ? -1.602 2.167 36.506 1.00 54.88 186 ILE A CA 1
ATOM 1340 C C . ILE A 1 186 ? -0.586 1.789 37.598 1.00 54.88 186 ILE A C 1
ATOM 1342 O O . ILE A 1 186 ? 0.606 2.030 37.450 1.00 54.88 186 ILE A O 1
ATOM 1346 N N . HIS A 1 187 ? -1.101 1.170 38.667 1.00 43.69 187 HIS A N 1
ATOM 1347 C CA . HIS A 1 187 ? -0.424 0.584 39.840 1.00 43.69 187 HIS A CA 1
ATOM 1348 C C . HIS A 1 187 ? 0.182 1.521 40.909 1.00 43.69 187 HIS A C 1
ATOM 1350 O O . HIS A 1 187 ? 0.995 2.392 40.632 1.00 43.69 187 HIS A O 1
ATOM 1356 N N . HIS A 1 188 ? -0.182 1.234 42.167 1.00 46.38 188 HIS A N 1
ATOM 1357 C CA . HIS A 1 188 ? 0.239 1.905 43.408 1.00 46.38 188 HIS A CA 1
ATOM 1358 C C . HIS A 1 188 ? 1.685 1.567 43.848 1.00 46.38 188 HIS A C 1
ATOM 1360 O O . HIS A 1 188 ? 2.306 2.350 44.558 1.00 46.38 188 HIS A O 1
ATOM 1366 N N . ASP A 1 189 ? 2.263 0.447 43.395 1.00 47.47 189 ASP A N 1
ATOM 1367 C CA . ASP A 1 189 ? 3.435 -0.154 44.065 1.00 47.47 189 ASP A CA 1
ATOM 1368 C C . ASP A 1 189 ? 4.793 0.016 43.356 1.00 47.47 189 ASP A C 1
ATOM 1370 O O . ASP A 1 189 ? 5.735 -0.727 43.635 1.00 47.47 189 ASP A O 1
ATOM 1374 N N . ALA A 1 190 ? 4.959 0.972 42.436 1.00 47.31 190 ALA A N 1
ATOM 1375 C CA . ALA A 1 190 ? 6.283 1.228 41.861 1.00 47.31 190 ALA A CA 1
ATOM 1376 C C . ALA A 1 190 ? 6.531 2.715 41.566 1.00 47.31 190 ALA A C 1
ATOM 1378 O O . ALA A 1 190 ? 5.677 3.355 40.954 1.00 47.31 190 ALA A O 1
ATOM 1379 N N . PRO A 1 191 ? 7.725 3.259 41.886 1.00 48.94 191 PRO A N 1
ATOM 1380 C CA . PRO A 1 191 ? 8.130 4.588 41.447 1.00 48.94 191 PRO A CA 1
ATOM 1381 C C . PRO A 1 191 ? 8.424 4.513 39.945 1.00 48.94 191 PRO A C 1
ATOM 1383 O O . PRO A 1 191 ? 9.554 4.268 39.520 1.00 48.94 191 PRO A O 1
ATOM 1386 N N . ARG A 1 192 ? 7.384 4.608 39.114 1.00 49.00 192 ARG A N 1
ATOM 1387 C CA . ARG A 1 192 ? 7.502 4.514 37.659 1.00 49.00 192 ARG A CA 1
ATOM 1388 C C . ARG A 1 192 ? 6.788 5.682 37.003 1.00 49.00 192 ARG A C 1
ATOM 1390 O O . ARG A 1 192 ? 5.645 5.996 37.302 1.00 49.00 192 ARG A O 1
ATOM 1397 N N . ALA A 1 193 ? 7.548 6.330 36.131 1.00 50.00 193 ALA A N 1
ATOM 1398 C CA . ALA A 1 193 ? 7.230 7.571 35.456 1.00 50.00 193 ALA A CA 1
ATOM 1399 C C . ALA A 1 193 ? 5.840 7.580 34.795 1.00 50.00 193 ALA A C 1
ATOM 1401 O O . ALA A 1 193 ? 5.388 6.582 34.237 1.00 50.00 193 ALA A O 1
ATOM 1402 N N . ALA A 1 194 ? 5.211 8.755 34.850 1.00 52.50 194 ALA A N 1
ATOM 1403 C CA . ALA A 1 194 ? 3.863 9.064 34.385 1.00 52.50 194 ALA A CA 1
ATOM 1404 C C . ALA A 1 194 ? 3.534 8.440 33.034 1.00 52.50 194 ALA A C 1
ATOM 1406 O O . ALA A 1 194 ? 4.184 8.759 32.048 1.00 52.50 194 ALA A O 1
ATOM 1407 N N . PHE A 1 195 ? 2.510 7.588 32.982 1.00 56.75 195 PHE A N 1
ATOM 1408 C CA . PHE A 1 195 ? 2.040 7.014 31.723 1.00 56.75 195 PHE A CA 1
ATOM 1409 C C . PHE A 1 195 ? 0.786 7.724 31.195 1.00 56.75 195 PHE A C 1
ATOM 1411 O O . PHE A 1 195 ? 0.755 8.051 30.017 1.00 56.75 195 PHE A O 1
ATOM 1418 N N . VAL A 1 196 ? -0.208 8.053 32.037 1.00 66.44 196 VAL A N 1
ATOM 1419 C CA . VAL A 1 196 ? -1.419 8.796 31.621 1.00 66.44 196 VAL A CA 1
ATOM 1420 C C . VAL A 1 196 ? -1.877 9.764 32.720 1.00 66.44 196 VAL A C 1
ATOM 1422 O O . VAL A 1 196 ? -2.042 9.350 33.870 1.00 66.44 196 VAL A O 1
ATOM 1425 N N . LYS A 1 197 ? -2.100 11.037 32.365 1.00 65.06 197 LYS A N 1
ATOM 1426 C CA . LYS A 1 197 ? -2.614 12.106 33.239 1.00 65.06 197 LYS A CA 1
ATOM 1427 C C . LYS A 1 197 ? -3.666 12.942 32.512 1.00 65.06 197 LYS A C 1
ATOM 1429 O O . LYS A 1 197 ? -3.420 13.365 31.387 1.00 65.06 197 LYS A O 1
ATOM 1434 N N . THR A 1 198 ? -4.786 13.250 33.156 1.00 67.50 198 THR A N 1
ATOM 1435 C CA . THR A 1 198 ? -5.720 14.269 32.651 1.00 67.50 198 THR A CA 1
ATOM 1436 C C . THR A 1 198 ? -5.186 15.665 32.991 1.00 67.50 198 THR A C 1
ATOM 1438 O O . THR A 1 198 ? -4.735 15.919 34.107 1.00 67.50 198 THR A O 1
ATOM 1441 N N . ARG A 1 199 ? -5.143 16.564 32.011 1.00 66.50 199 ARG A N 1
ATOM 1442 C CA . ARG A 1 199 ? -4.712 17.957 32.168 1.00 66.50 199 ARG A CA 1
ATOM 1443 C C . ARG A 1 199 ? -5.870 18.816 32.679 1.00 66.50 199 ARG A C 1
ATOM 1445 O O . ARG A 1 199 ? -7.034 18.460 32.533 1.00 66.50 199 ARG A O 1
ATOM 1452 N N . ALA A 1 200 ? -5.538 19.992 33.210 1.00 70.62 200 ALA A N 1
ATOM 1453 C CA . ALA A 1 200 ? -6.518 20.964 33.702 1.00 70.62 200 ALA A CA 1
ATOM 1454 C C . ALA A 1 200 ? -7.501 21.469 32.619 1.00 70.62 200 ALA A C 1
ATOM 1456 O O . ALA A 1 200 ? -8.550 22.006 32.954 1.00 70.62 200 ALA A O 1
ATOM 1457 N N . ASP A 1 201 ? -7.178 21.291 31.334 1.00 75.94 201 ASP A N 1
ATOM 1458 C CA . ASP A 1 201 ? -8.031 21.613 30.182 1.00 75.94 201 ASP A CA 1
ATOM 1459 C C . ASP A 1 201 ? -8.937 20.443 29.740 1.00 75.94 201 ASP A C 1
ATOM 1461 O O . ASP A 1 201 ? -9.617 20.536 28.718 1.00 75.94 201 ASP A O 1
ATOM 1465 N N . GLY A 1 202 ? -8.943 19.332 30.485 1.00 69.31 202 GLY A N 1
ATOM 1466 C CA . GLY A 1 202 ? -9.733 18.135 30.192 1.00 69.31 202 GLY A CA 1
ATOM 1467 C C . GLY A 1 202 ? -9.105 17.180 29.172 1.00 69.31 202 GLY A C 1
ATOM 1468 O O . GLY A 1 202 ? -9.696 16.143 28.874 1.00 69.31 202 GLY A O 1
ATOM 1469 N N . GLN A 1 203 ? -7.915 17.477 28.635 1.00 72.94 203 GLN A N 1
ATOM 1470 C CA . GLN A 1 203 ? -7.223 16.578 27.705 1.00 72.94 203 GLN A CA 1
ATOM 1471 C C . GLN A 1 203 ? -6.452 15.471 28.430 1.00 72.94 203 GLN A C 1
ATOM 1473 O O . GLN A 1 203 ? -5.943 15.661 29.531 1.00 72.94 203 GLN A O 1
ATOM 1478 N N . ILE A 1 204 ? -6.272 14.322 27.776 1.00 74.00 204 ILE A N 1
ATOM 1479 C CA . ILE A 1 204 ? -5.440 13.227 28.288 1.00 74.00 204 ILE A CA 1
ATOM 1480 C C . ILE A 1 204 ? -4.003 13.389 27.776 1.00 74.00 204 ILE A C 1
ATOM 1482 O O . ILE A 1 204 ? -3.741 13.343 26.575 1.00 74.00 204 ILE A O 1
ATOM 1486 N N . ALA A 1 205 ? -3.053 13.542 28.692 1.00 68.62 205 ALA A N 1
ATOM 1487 C CA . ALA A 1 205 ? -1.623 13.552 28.425 1.00 68.62 205 ALA A CA 1
ATOM 1488 C C . ALA A 1 205 ? -1.006 12.172 28.678 1.00 68.62 205 ALA A C 1
ATOM 1490 O O . ALA A 1 205 ? -1.092 11.638 29.783 1.00 68.62 205 ALA A O 1
ATOM 1491 N N . ILE A 1 206 ? -0.326 11.629 27.667 1.00 72.50 206 ILE A N 1
ATOM 1492 C CA . ILE A 1 206 ? 0.494 10.418 27.786 1.00 72.50 206 ILE A CA 1
ATOM 1493 C C . ILE A 1 206 ? 1.961 10.839 27.731 1.00 72.50 206 ILE A C 1
ATOM 1495 O O . ILE A 1 206 ? 2.433 11.289 26.683 1.00 72.50 206 ILE A O 1
ATOM 1499 N N . THR A 1 207 ? 2.673 10.732 28.852 1.00 64.50 207 THR A N 1
ATOM 1500 C CA . THR A 1 207 ? 4.116 10.999 28.904 1.00 64.50 207 THR A CA 1
ATOM 1501 C C . THR A 1 207 ? 4.846 9.713 28.526 1.00 64.50 207 THR A C 1
ATOM 1503 O O . THR A 1 207 ? 4.556 8.643 29.051 1.00 64.50 207 THR A O 1
ATOM 1506 N N . THR A 1 208 ? 5.784 9.789 27.584 1.00 61.12 208 THR A N 1
ATOM 1507 C CA . THR A 1 208 ? 6.475 8.610 27.038 1.00 61.12 208 THR A CA 1
ATOM 1508 C C . THR A 1 208 ? 7.978 8.707 27.302 1.00 61.12 208 THR A C 1
ATOM 1510 O O . THR A 1 208 ? 8.718 9.125 26.411 1.00 61.12 208 THR A O 1
ATOM 1513 N N . PRO A 1 209 ? 8.483 8.351 28.499 1.00 56.41 209 PRO A N 1
ATOM 1514 C CA . PRO A 1 209 ? 9.917 8.439 28.756 1.00 56.41 209 PRO A CA 1
ATOM 1515 C C . PRO A 1 209 ? 10.736 7.473 27.890 1.00 56.41 209 PRO A C 1
ATOM 1517 O O . PRO A 1 209 ? 11.867 7.793 27.542 1.00 56.41 209 PRO A O 1
ATOM 1520 N N . SER A 1 210 ? 10.201 6.310 27.493 1.00 56.22 210 SER A N 1
ATOM 1521 C CA . SER A 1 210 ? 10.829 5.407 26.507 1.00 56.22 210 SER A CA 1
ATOM 1522 C C . SER A 1 210 ? 9.824 4.345 26.039 1.00 56.22 210 SER A C 1
ATOM 1524 O O . SER A 1 210 ? 9.400 3.494 26.823 1.00 56.22 210 SER A O 1
ATOM 1526 N N . ILE A 1 211 ? 9.424 4.351 24.769 1.00 62.47 211 ILE A N 1
ATOM 1527 C CA . ILE A 1 211 ? 8.654 3.238 24.196 1.00 62.47 211 ILE A CA 1
ATOM 1528 C C . ILE A 1 211 ? 9.641 2.148 23.792 1.00 62.47 211 ILE A C 1
ATOM 1530 O O . ILE A 1 211 ? 10.377 2.296 22.826 1.00 62.47 211 ILE A O 1
ATOM 1534 N N . VAL A 1 212 ? 9.705 1.084 24.595 1.00 63.44 212 VAL A N 1
ATOM 1535 C CA . VAL A 1 212 ? 10.671 -0.018 24.422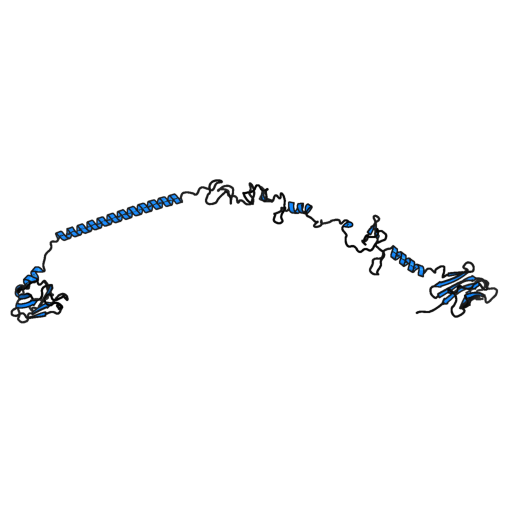 1.00 63.44 212 VAL A CA 1
ATOM 1536 C C . VAL A 1 212 ? 10.003 -1.361 24.122 1.00 63.44 212 VAL A C 1
ATOM 1538 O O . VAL A 1 212 ? 10.698 -2.349 23.905 1.00 63.44 212 VAL A O 1
ATOM 1541 N N . LYS A 1 213 ? 8.664 -1.428 24.114 1.00 62.50 213 LYS A N 1
ATOM 1542 C CA . LYS A 1 213 ? 7.898 -2.640 23.782 1.00 62.50 213 LYS A CA 1
ATOM 1543 C C . LYS A 1 213 ? 6.682 -2.305 22.905 1.00 62.50 213 LYS A C 1
ATOM 1545 O O . LYS A 1 213 ? 6.108 -1.232 23.091 1.00 62.50 213 LYS A O 1
ATOM 1550 N N . PRO A 1 214 ? 6.226 -3.231 22.034 1.00 60.19 214 PRO A N 1
ATOM 1551 C CA . PRO A 1 214 ? 5.084 -3.011 21.134 1.00 60.19 214 PRO A CA 1
ATOM 1552 C C . PRO A 1 214 ? 3.756 -2.662 21.821 1.00 60.19 214 PRO A C 1
ATOM 1554 O O . PRO A 1 214 ? 2.897 -2.042 21.213 1.00 60.19 214 PRO A O 1
ATOM 1557 N N . ALA A 1 215 ? 3.575 -3.057 23.083 1.00 65.81 215 ALA A N 1
ATOM 1558 C CA . ALA A 1 215 ? 2.337 -2.826 23.829 1.00 65.81 215 ALA A CA 1
ATOM 1559 C C . ALA A 1 215 ? 2.269 -1.453 24.531 1.00 65.81 215 ALA A C 1
ATOM 1561 O O . ALA A 1 215 ? 1.303 -1.180 25.241 1.00 65.81 215 ALA A O 1
ATOM 1562 N N . HIS A 1 216 ? 3.293 -0.601 24.408 1.00 68.38 216 HIS A N 1
ATOM 1563 C CA . HIS A 1 216 ? 3.267 0.723 25.034 1.00 68.38 216 HIS A CA 1
ATOM 1564 C C . HIS A 1 216 ? 2.330 1.660 24.259 1.00 68.38 216 HIS A C 1
ATOM 1566 O O . HIS A 1 216 ? 2.429 1.761 23.038 1.00 68.38 216 HIS A O 1
ATOM 1572 N N . ALA A 1 217 ? 1.457 2.390 24.963 1.00 69.12 217 ALA A N 1
ATOM 1573 C CA . ALA A 1 217 ? 0.687 3.461 24.335 1.00 69.12 217 ALA A CA 1
ATOM 1574 C C . ALA A 1 217 ? 1.599 4.646 23.998 1.00 69.12 217 ALA A C 1
ATOM 1576 O O . ALA A 1 217 ? 2.523 4.983 24.744 1.00 69.12 217 ALA A O 1
ATOM 1577 N N . THR A 1 218 ? 1.318 5.289 22.871 1.00 68.44 218 THR A N 1
ATOM 1578 C CA . THR A 1 218 ? 2.120 6.378 22.314 1.00 68.44 218 THR A CA 1
ATOM 1579 C C . THR A 1 218 ? 1.206 7.565 22.029 1.00 68.44 218 THR A C 1
ATOM 1581 O O . THR A 1 218 ? 0.125 7.370 21.473 1.00 68.44 218 THR A O 1
ATOM 1584 N N . ASN A 1 219 ? 1.609 8.793 22.362 1.00 71.19 219 ASN A N 1
ATOM 1585 C CA . ASN A 1 219 ? 0.856 9.968 21.911 1.00 71.19 219 ASN A CA 1
ATOM 1586 C C . ASN A 1 219 ? 1.169 10.273 20.430 1.00 71.19 219 ASN A C 1
ATOM 1588 O O . ASN A 1 219 ? 2.208 9.858 19.917 1.00 71.19 219 ASN A O 1
ATOM 1592 N N . LYS A 1 220 ? 0.273 10.990 19.738 1.00 70.69 220 LYS A N 1
ATOM 1593 C CA . LYS A 1 220 ? 0.448 11.316 18.314 1.00 70.69 220 LYS A CA 1
ATOM 1594 C C . LYS A 1 220 ? 1.721 12.125 18.045 1.00 70.69 220 LYS A C 1
ATOM 1596 O O . LYS A 1 220 ? 2.382 11.851 17.062 1.00 70.69 220 LYS A O 1
ATOM 1601 N N . ASP A 1 221 ? 2.108 13.040 18.933 1.00 69.69 221 ASP A N 1
ATOM 1602 C CA . ASP A 1 221 ? 3.361 13.802 18.808 1.00 69.69 221 ASP A CA 1
ATOM 1603 C C . ASP A 1 221 ? 4.600 12.892 18.888 1.00 69.69 221 ASP A C 1
ATOM 1605 O O . ASP A 1 221 ? 5.548 13.075 18.136 1.00 69.69 221 ASP A O 1
ATOM 1609 N N . TYR A 1 222 ? 4.580 11.856 19.730 1.00 71.31 222 TYR A N 1
ATOM 1610 C CA . TYR A 1 222 ? 5.590 10.808 19.757 1.00 71.31 222 TYR A CA 1
ATOM 1611 C C . TYR A 1 222 ? 5.516 9.972 18.492 1.00 71.31 222 TYR A C 1
ATOM 1613 O O . TYR A 1 222 ? 6.564 9.696 17.953 1.00 71.31 222 TYR A O 1
ATOM 1621 N N . VAL A 1 223 ? 4.347 9.567 17.988 1.00 69.25 223 VAL A N 1
ATOM 1622 C CA . VAL A 1 223 ? 4.277 8.812 16.721 1.00 69.25 223 VAL A CA 1
ATOM 1623 C C . VAL A 1 223 ? 4.795 9.649 15.561 1.00 69.25 223 VAL A C 1
ATOM 1625 O O . VAL A 1 223 ? 5.542 9.116 14.763 1.00 69.25 223 VAL A O 1
ATOM 1628 N N . ASP A 1 224 ? 4.484 10.943 15.516 1.00 67.50 224 ASP A N 1
ATOM 1629 C CA . ASP A 1 224 ? 4.918 11.882 14.480 1.00 67.50 224 ASP A CA 1
ATOM 1630 C C . ASP A 1 224 ? 6.421 12.243 14.620 1.00 67.50 224 ASP A C 1
ATOM 1632 O O . ASP A 1 224 ? 7.114 12.449 13.627 1.00 67.50 224 ASP A O 1
ATOM 1636 N N . LYS A 1 225 ? 6.978 12.280 15.842 1.00 62.88 225 LYS A N 1
ATOM 1637 C CA . LYS A 1 225 ? 8.419 12.527 16.097 1.00 62.88 225 LYS A CA 1
ATOM 1638 C C . LYS A 1 225 ? 9.275 11.264 16.091 1.00 62.88 225 LYS A C 1
ATOM 1640 O O . LYS A 1 225 ? 10.451 11.318 15.740 1.00 62.88 225 LYS A O 1
ATOM 1645 N N . ALA A 1 226 ? 8.722 10.140 16.525 1.00 60.16 226 ALA A N 1
ATOM 1646 C CA . ALA A 1 226 ? 9.298 8.818 16.354 1.00 60.16 226 ALA A CA 1
ATOM 1647 C C . ALA A 1 226 ? 9.180 8.407 14.897 1.00 60.16 226 ALA A C 1
ATOM 1649 O O . ALA A 1 226 ? 10.083 7.737 14.439 1.00 60.16 226 ALA A O 1
ATOM 1650 N N . ASP A 1 227 ? 8.195 8.895 14.140 1.00 53.72 227 ASP A N 1
ATOM 1651 C CA . ASP A 1 227 ? 8.237 8.892 12.680 1.00 53.72 227 ASP A CA 1
ATOM 1652 C C . ASP A 1 227 ? 9.554 9.505 12.212 1.00 53.72 227 ASP A C 1
ATOM 1654 O O . ASP A 1 227 ? 10.290 8.858 11.491 1.00 53.72 227 ASP A O 1
ATOM 1658 N N . ASN A 1 228 ? 9.972 10.656 12.740 1.00 52.84 228 ASN A N 1
ATOM 1659 C CA . ASN A 1 228 ? 11.275 11.232 12.383 1.00 52.84 228 ASN A CA 1
ATOM 1660 C C . ASN A 1 228 ? 12.510 10.439 12.879 1.00 52.84 228 ASN A C 1
ATOM 1662 O O . ASN A 1 228 ? 13.626 10.773 12.489 1.00 52.84 228 ASN A O 1
ATOM 1666 N N . LYS A 1 229 ? 12.363 9.412 13.733 1.00 51.88 229 LYS A N 1
ATOM 1667 C CA . LYS A 1 229 ? 13.469 8.531 14.185 1.00 51.88 229 LYS A CA 1
ATOM 1668 C C . LYS A 1 229 ? 13.316 7.045 13.793 1.00 51.88 229 LYS A C 1
ATOM 1670 O O . LYS A 1 229 ? 14.253 6.282 14.008 1.00 51.88 229 LYS A O 1
ATOM 1675 N N . LEU A 1 230 ? 12.165 6.633 13.258 1.00 46.88 230 LEU A N 1
ATOM 1676 C CA . LEU A 1 230 ? 11.733 5.250 12.992 1.00 46.88 230 LEU A CA 1
ATOM 1677 C C . LEU A 1 230 ? 10.975 5.110 11.649 1.00 46.88 230 LEU A C 1
ATOM 1679 O O . LEU A 1 230 ? 10.404 4.064 11.362 1.00 46.88 230 LEU A O 1
ATOM 1683 N N . ARG A 1 231 ? 10.980 6.142 10.805 1.00 48.91 231 ARG A N 1
ATOM 1684 C CA . ARG A 1 231 ? 10.970 6.020 9.341 1.00 48.91 231 ARG A CA 1
ATOM 1685 C C . ARG A 1 231 ? 12.441 5.893 8.898 1.00 48.91 231 ARG A C 1
ATOM 1687 O O . ARG A 1 231 ? 13.264 6.640 9.402 1.00 48.91 231 ARG A O 1
ATOM 1694 N N . LEU A 1 232 ? 12.921 5.026 8.003 1.00 50.56 232 LEU A N 1
ATOM 1695 C CA . LEU A 1 232 ? 12.282 4.222 6.955 1.00 50.56 232 LEU A CA 1
ATOM 1696 C C . LEU A 1 232 ? 11.034 4.914 6.402 1.00 50.56 232 LEU A C 1
ATOM 1698 O O . LEU A 1 232 ? 9.907 4.465 6.565 1.00 50.56 232 LEU A O 1
ATOM 1702 N N . GLU A 1 233 ? 11.287 6.100 5.864 1.00 49.62 233 GLU A N 1
ATOM 1703 C CA . GLU A 1 233 ? 10.372 7.113 5.342 1.00 49.62 233 GLU A CA 1
ATOM 1704 C C . GLU A 1 233 ? 9.144 6.514 4.656 1.00 49.62 233 GLU A C 1
ATOM 1706 O O . GLU A 1 233 ? 9.213 5.993 3.547 1.00 49.62 233 GLU A O 1
ATOM 1711 N N . LYS A 1 234 ? 7.955 6.694 5.249 1.00 55.47 234 LYS A N 1
ATOM 1712 C CA . LYS A 1 234 ? 6.820 7.027 4.387 1.00 55.47 234 LYS A CA 1
ATOM 1713 C C . LYS A 1 234 ? 7.242 8.350 3.755 1.00 55.47 234 LYS A C 1
ATOM 1715 O O . LYS A 1 234 ? 7.333 9.354 4.468 1.00 55.47 234 LYS A O 1
ATOM 1720 N N . ALA A 1 235 ? 7.583 8.251 2.479 1.00 52.66 235 ALA A N 1
ATOM 1721 C CA . ALA A 1 235 ? 8.027 9.326 1.620 1.00 52.66 235 ALA A CA 1
ATOM 1722 C C . ALA A 1 235 ? 7.301 10.636 1.941 1.00 52.66 235 ALA A C 1
ATOM 1724 O O . ALA A 1 235 ? 6.065 10.667 2.000 1.00 52.66 235 ALA A O 1
ATOM 1725 N N . ASP A 1 236 ? 8.072 11.706 2.126 1.00 55.03 236 ASP A N 1
ATOM 1726 C CA . ASP A 1 236 ? 7.538 13.059 2.060 1.00 55.03 236 ASP A CA 1
ATOM 1727 C C . ASP A 1 236 ? 6.736 13.223 0.760 1.00 55.03 236 ASP A C 1
ATOM 1729 O O . ASP A 1 236 ? 6.985 12.534 -0.238 1.00 55.03 236 ASP A O 1
ATOM 1733 N N . LYS A 1 237 ? 5.757 14.144 0.760 1.00 60.62 237 LYS A N 1
ATOM 1734 C CA . LYS A 1 237 ? 4.935 14.457 -0.428 1.00 60.62 237 LYS A CA 1
ATOM 1735 C C . LYS A 1 237 ? 5.805 14.669 -1.677 1.00 60.62 237 LYS A C 1
ATOM 1737 O O . LYS A 1 237 ? 5.360 14.366 -2.780 1.00 60.62 237 LYS A O 1
ATOM 1742 N N . GLU A 1 238 ? 7.039 15.124 -1.473 1.00 54.47 238 GLU A N 1
ATOM 1743 C CA . GLU A 1 238 ? 8.140 15.068 -2.424 1.00 54.47 238 GLU A CA 1
ATOM 1744 C C . GLU A 1 238 ? 9.405 14.622 -1.670 1.00 54.47 238 GLU A C 1
ATOM 1746 O O . GLU A 1 238 ? 9.754 15.223 -0.659 1.00 54.47 238 GLU A O 1
ATOM 1751 N N . HIS A 1 239 ? 10.088 13.582 -2.150 1.00 63.28 239 HIS A N 1
ATOM 1752 C CA . HIS A 1 239 ? 11.405 13.161 -1.661 1.00 63.28 239 HIS A CA 1
ATOM 1753 C C . HIS A 1 239 ? 12.368 13.026 -2.843 1.00 63.28 239 HIS A C 1
ATOM 1755 O O . HIS A 1 239 ? 11.942 12.863 -3.990 1.00 63.28 239 HIS A O 1
ATOM 1761 N N . THR A 1 240 ? 13.670 13.124 -2.571 1.00 60.97 240 THR A N 1
ATOM 1762 C CA . THR A 1 240 ? 14.722 12.971 -3.582 1.00 60.97 240 THR A CA 1
ATOM 1763 C C . THR A 1 240 ? 15.470 11.661 -3.363 1.00 60.97 240 THR A C 1
ATOM 1765 O O . THR A 1 240 ? 15.813 11.307 -2.239 1.00 60.97 240 THR A O 1
ATOM 1768 N N . HIS A 1 241 ? 15.735 10.937 -4.448 1.00 68.12 241 HIS A N 1
ATOM 1769 C CA . HIS A 1 241 ? 16.647 9.797 -4.437 1.00 68.12 241 HIS A CA 1
ATOM 1770 C C . HIS A 1 241 ? 18.031 10.256 -4.872 1.00 68.12 241 HIS A C 1
ATOM 1772 O O . HIS A 1 241 ? 18.173 11.037 -5.819 1.00 68.12 241 HIS A O 1
ATOM 1778 N N . GLN A 1 242 ? 19.065 9.748 -4.212 1.00 69.62 242 GLN A N 1
ATOM 1779 C CA . GLN A 1 242 ? 20.410 9.841 -4.749 1.00 69.62 242 GLN A CA 1
ATOM 1780 C C . GLN A 1 242 ? 20.590 8.782 -5.836 1.00 69.62 242 GLN A C 1
ATOM 1782 O O . GLN A 1 242 ? 19.978 7.719 -5.800 1.00 69.62 242 GLN A O 1
ATOM 1787 N N . LEU A 1 243 ? 21.485 9.032 -6.795 1.00 63.62 243 LEU A N 1
ATOM 1788 C CA . LEU A 1 243 ? 21.759 8.083 -7.883 1.00 63.62 243 LEU A CA 1
ATOM 1789 C C . LEU A 1 243 ? 22.147 6.683 -7.360 1.00 63.62 243 LEU A C 1
ATOM 1791 O O . LEU A 1 243 ? 21.832 5.676 -7.984 1.00 63.62 243 LEU A O 1
ATOM 1795 N N . ARG A 1 244 ? 22.792 6.625 -6.185 1.00 66.75 244 ARG A N 1
ATOM 1796 C CA . ARG A 1 244 ? 23.172 5.381 -5.491 1.00 66.75 244 ARG A CA 1
ATOM 1797 C C . ARG A 1 244 ? 21.990 4.538 -4.995 1.00 66.75 244 ARG A C 1
ATOM 1799 O O . ARG A 1 244 ? 22.185 3.361 -4.707 1.00 66.75 244 ARG A O 1
ATOM 1806 N N . ASP A 1 245 ? 20.801 5.124 -4.888 1.00 72.50 245 ASP A N 1
ATOM 1807 C CA . ASP A 1 245 ? 19.597 4.437 -4.412 1.00 72.50 245 ASP A CA 1
ATOM 1808 C C . ASP A 1 245 ? 18.931 3.625 -5.540 1.00 72.50 245 ASP A C 1
ATOM 1810 O O . ASP A 1 245 ? 18.086 2.769 -5.285 1.00 72.50 245 ASP A O 1
ATOM 1814 N N . ILE A 1 246 ? 19.338 3.847 -6.797 1.00 70.31 246 ILE A N 1
ATOM 1815 C CA . ILE A 1 246 ? 18.853 3.115 -7.968 1.00 70.31 246 ILE A CA 1
ATOM 1816 C C . ILE A 1 246 ? 19.719 1.859 -8.161 1.00 70.31 246 ILE A C 1
ATOM 1818 O O . ILE A 1 246 ? 20.823 1.915 -8.701 1.00 70.31 246 ILE A O 1
ATOM 1822 N N . GLN A 1 247 ? 19.215 0.711 -7.705 1.00 66.31 247 GLN A N 1
ATOM 1823 C CA . GLN A 1 247 ? 19.891 -0.593 -7.777 1.00 66.31 247 GLN A CA 1
ATOM 1824 C C . GLN A 1 247 ? 19.266 -1.503 -8.853 1.00 66.31 247 GLN A C 1
ATOM 1826 O O . GLN A 1 247 ? 18.123 -1.307 -9.254 1.00 66.31 247 GLN A O 1
ATOM 1831 N N . GLY A 1 248 ? 20.003 -2.523 -9.320 1.00 61.75 248 GLY A N 1
ATOM 1832 C CA . GLY A 1 248 ? 19.471 -3.561 -10.224 1.00 61.75 248 GLY A CA 1
ATOM 1833 C C . GLY A 1 248 ? 19.352 -3.173 -11.705 1.00 61.75 248 GLY A C 1
ATOM 1834 O O . GLY A 1 248 ? 18.677 -3.862 -12.467 1.00 61.75 248 GLY A O 1
ATOM 1835 N N . LEU A 1 249 ? 19.996 -2.085 -12.130 1.00 60.88 249 LEU A N 1
ATOM 1836 C CA . LEU A 1 249 ? 20.024 -1.670 -13.533 1.00 60.88 249 LEU A CA 1
ATOM 1837 C C . LEU A 1 249 ? 20.852 -2.657 -14.398 1.00 60.88 249 LEU A C 1
ATOM 1839 O O . LEU A 1 249 ? 21.892 -3.139 -13.940 1.00 60.88 249 LEU A O 1
ATOM 1843 N N . PRO A 1 250 ? 20.450 -2.938 -15.655 1.00 56.22 250 PRO A N 1
ATOM 1844 C CA . PRO A 1 250 ? 21.206 -3.798 -16.567 1.00 56.22 250 PRO A CA 1
ATOM 1845 C C . PRO A 1 250 ? 22.604 -3.241 -16.875 1.00 56.22 250 PRO A C 1
ATOM 1847 O O . PRO A 1 250 ? 22.766 -2.047 -17.137 1.00 56.22 250 PRO A O 1
ATOM 1850 N N . ALA A 1 251 ? 23.615 -4.113 -16.898 1.00 54.44 251 ALA A N 1
ATOM 1851 C CA . ALA A 1 251 ? 24.995 -3.765 -17.236 1.00 54.44 251 ALA A CA 1
ATOM 1852 C C . ALA A 1 251 ? 25.153 -3.493 -18.745 1.00 54.44 251 ALA A C 1
ATOM 1854 O O . ALA A 1 251 ? 25.697 -4.308 -19.484 1.00 54.44 251 ALA A O 1
ATOM 1855 N N . ALA A 1 252 ? 24.656 -2.353 -19.215 1.00 53.31 252 ALA A N 1
ATOM 1856 C CA . ALA A 1 252 ? 24.937 -1.839 -20.548 1.00 53.31 252 ALA A CA 1
ATOM 1857 C C . ALA A 1 252 ? 25.685 -0.508 -20.395 1.00 53.31 252 ALA A C 1
ATOM 1859 O O . ALA A 1 252 ? 25.101 0.514 -20.044 1.00 53.31 252 ALA A O 1
ATOM 1860 N N . ALA A 1 253 ? 27.005 -0.545 -20.573 1.00 49.53 253 ALA A N 1
ATOM 1861 C CA . ALA A 1 253 ? 27.872 0.614 -20.389 1.00 49.53 253 ALA A CA 1
ATOM 1862 C C . ALA A 1 253 ? 27.796 1.542 -21.613 1.00 49.53 253 ALA A C 1
ATOM 1864 O O . ALA A 1 253 ? 28.114 1.114 -22.721 1.00 49.53 253 ALA A O 1
ATOM 1865 N N . SER A 1 254 ? 27.407 2.807 -21.422 1.00 47.44 254 SER A N 1
ATOM 1866 C CA . SER A 1 254 ? 27.732 3.872 -22.380 1.00 47.44 254 SER A CA 1
ATOM 1867 C C . SER A 1 254 ? 29.187 4.314 -22.180 1.00 47.44 254 SER A C 1
ATOM 1869 O O . SER A 1 254 ? 29.758 4.145 -21.104 1.00 47.44 254 SER A O 1
ATOM 1871 N N . THR A 1 255 ? 29.804 4.906 -23.200 1.00 46.19 255 THR A N 1
ATOM 1872 C CA . THR A 1 255 ? 31.198 5.396 -23.192 1.00 46.19 255 THR A CA 1
ATOM 1873 C C . THR A 1 255 ? 31.479 6.526 -22.190 1.00 46.19 255 THR A C 1
ATOM 1875 O O . THR A 1 255 ? 32.641 6.864 -21.976 1.00 46.19 255 THR A O 1
ATOM 1878 N N . PHE A 1 256 ? 30.449 7.080 -21.541 1.00 47.62 256 PHE A N 1
ATOM 1879 C CA . PHE A 1 256 ? 30.569 8.062 -20.454 1.00 47.62 256 PHE A CA 1
ATOM 1880 C C . PHE A 1 256 ? 30.497 7.446 -19.052 1.00 47.62 256 PHE A C 1
ATOM 1882 O O . PHE A 1 256 ? 30.595 8.160 -18.054 1.00 47.62 256 PHE A O 1
ATOM 1889 N N . LEU A 1 257 ? 30.341 6.126 -18.962 1.00 45.75 257 LEU A N 1
ATOM 1890 C CA . LEU A 1 257 ? 30.363 5.387 -17.713 1.00 45.75 257 LEU A CA 1
ATOM 1891 C C . LEU A 1 257 ? 31.682 4.623 -17.585 1.00 45.75 257 LEU A C 1
ATOM 1893 O O . LEU A 1 257 ? 32.115 3.920 -18.497 1.00 45.75 257 LEU A O 1
ATOM 1897 N N . THR A 1 258 ? 32.311 4.735 -16.416 1.00 46.38 258 THR A N 1
ATOM 1898 C CA . THR A 1 258 ? 33.396 3.831 -16.010 1.00 46.38 258 THR A CA 1
ATOM 1899 C C . THR A 1 258 ? 32.905 2.383 -16.181 1.00 46.38 258 THR A C 1
ATOM 1901 O O . THR A 1 258 ? 31.742 2.120 -15.846 1.00 46.38 258 THR A O 1
ATOM 1904 N N . PRO A 1 259 ? 33.726 1.433 -16.677 1.00 42.25 259 PRO A N 1
ATOM 1905 C CA . PRO A 1 259 ? 33.315 0.036 -16.793 1.00 42.25 259 PRO A CA 1
ATOM 1906 C C . PRO A 1 259 ? 32.689 -0.463 -15.481 1.00 42.25 259 PRO A C 1
ATOM 1908 O O . PRO A 1 259 ? 33.346 -0.458 -14.443 1.00 42.25 259 PRO A O 1
ATOM 1911 N N . GLY A 1 260 ? 31.407 -0.845 -15.523 1.00 43.78 260 GLY A N 1
ATOM 1912 C CA . GLY A 1 260 ? 30.658 -1.328 -14.355 1.00 43.78 260 GLY A CA 1
ATOM 1913 C C . GLY A 1 260 ? 29.501 -0.447 -13.864 1.00 43.78 260 GLY A C 1
ATOM 1914 O O . GLY A 1 260 ? 28.840 -0.839 -12.906 1.00 43.78 260 GLY A O 1
ATOM 1915 N N . GLN A 1 261 ? 29.204 0.695 -14.495 1.00 49.09 261 GLN A N 1
ATOM 1916 C CA . GLN A 1 261 ? 27.978 1.458 -14.209 1.00 49.09 261 GLN A CA 1
ATOM 1917 C C . GLN A 1 261 ? 26.888 1.179 -15.262 1.00 49.09 261 GLN A C 1
ATOM 1919 O O . GLN A 1 261 ? 27.167 1.030 -16.450 1.00 49.09 261 GLN A O 1
ATOM 1924 N N . ALA A 1 262 ? 25.648 1.044 -14.795 1.00 49.81 262 ALA A N 1
ATOM 1925 C CA . ALA A 1 262 ? 24.507 0.510 -15.537 1.00 49.81 262 ALA A CA 1
ATOM 1926 C C . ALA A 1 262 ? 23.640 1.601 -16.209 1.00 49.81 262 ALA A C 1
ATOM 1928 O O . ALA A 1 262 ? 23.682 2.767 -15.817 1.00 49.81 262 ALA A O 1
ATOM 1929 N N . SER A 1 263 ? 22.855 1.226 -17.231 1.00 58.09 263 SER A N 1
ATOM 1930 C CA . SER A 1 263 ? 22.204 2.158 -18.167 1.00 58.09 263 SER A CA 1
ATOM 1931 C C . SER A 1 263 ? 20.971 2.873 -17.590 1.00 58.09 263 SER A C 1
ATOM 1933 O O . SER A 1 263 ? 19.845 2.375 -17.671 1.00 58.09 263 SER A O 1
ATOM 1935 N N . LEU A 1 264 ? 21.180 4.080 -17.071 1.00 62.03 264 LEU A N 1
ATOM 1936 C CA . LEU A 1 264 ? 20.169 5.132 -16.941 1.00 62.03 264 LEU A CA 1
ATOM 1937 C C . LEU A 1 264 ? 20.354 6.114 -18.113 1.00 62.03 264 LEU A C 1
ATOM 1939 O O . LEU A 1 264 ? 21.481 6.290 -18.571 1.00 62.03 264 LEU A O 1
ATOM 1943 N N . MET A 1 265 ? 19.293 6.775 -18.594 1.00 69.31 265 MET A N 1
ATOM 1944 C CA . MET A 1 265 ? 19.491 7.977 -19.420 1.00 69.31 265 MET A CA 1
ATOM 1945 C C . MET A 1 265 ? 20.256 8.999 -18.581 1.00 69.31 265 MET A C 1
ATOM 1947 O O . MET A 1 265 ? 19.736 9.480 -17.574 1.00 69.31 265 MET A O 1
ATOM 1951 N N . ILE A 1 266 ? 21.487 9.317 -18.969 1.00 66.69 266 ILE A N 1
ATOM 1952 C CA . ILE A 1 266 ? 22.291 10.300 -18.245 1.00 66.69 266 ILE A CA 1
ATOM 1953 C C . ILE A 1 266 ? 22.025 11.649 -18.879 1.00 66.69 266 ILE A C 1
ATOM 1955 O O . ILE A 1 266 ? 22.087 11.784 -20.099 1.00 66.69 266 ILE A O 1
ATOM 1959 N N . ARG A 1 267 ? 21.741 12.652 -18.050 1.00 66.00 267 ARG A N 1
ATOM 1960 C CA . ARG A 1 267 ? 21.701 14.039 -18.494 1.00 66.00 267 ARG A CA 1
ATOM 1961 C C . ARG A 1 267 ? 22.980 14.737 -18.045 1.00 66.00 267 ARG A C 1
ATOM 1963 O O . ARG A 1 267 ? 23.289 14.705 -16.857 1.00 66.00 267 ARG A O 1
ATOM 1970 N N . SER A 1 268 ? 23.724 15.334 -18.971 1.00 65.75 268 SER A N 1
ATOM 1971 C CA . SER A 1 268 ? 24.857 16.193 -18.631 1.00 65.75 268 SER A CA 1
ATOM 1972 C C . SER A 1 268 ? 24.375 17.458 -17.914 1.00 65.75 268 SER A C 1
ATOM 1974 O O . SER A 1 268 ? 23.212 17.858 -18.018 1.00 65.75 268 SER A O 1
ATOM 1976 N N . ASP A 1 269 ? 25.296 18.122 -17.224 1.00 67.25 269 ASP A N 1
ATOM 1977 C CA . ASP A 1 269 ? 25.130 19.463 -16.648 1.00 67.25 269 ASP A CA 1
ATOM 1978 C C . ASP A 1 269 ? 24.756 20.532 -17.692 1.00 67.25 269 ASP A C 1
ATOM 1980 O O . ASP A 1 269 ? 24.066 21.502 -17.389 1.00 67.25 269 ASP A O 1
ATOM 1984 N N . THR A 1 270 ? 25.140 20.311 -18.947 1.00 74.62 270 THR A N 1
ATOM 1985 C CA . THR A 1 270 ? 24.760 21.112 -20.121 1.00 74.62 270 THR A CA 1
ATOM 1986 C C . THR A 1 270 ? 23.400 20.732 -20.724 1.00 74.62 270 THR A C 1
ATOM 1988 O O . THR A 1 270 ? 22.964 21.331 -21.706 1.00 74.62 270 THR A O 1
ATOM 1991 N N . GLY A 1 271 ? 22.692 19.763 -20.133 1.00 74.62 271 GLY A N 1
ATOM 1992 C CA . GLY A 1 271 ? 21.326 19.387 -20.496 1.00 74.62 271 GLY A CA 1
ATOM 1993 C C . GLY A 1 271 ? 21.200 18.350 -21.615 1.00 74.62 271 GLY A C 1
ATOM 1994 O O . GLY A 1 271 ? 20.064 18.005 -21.965 1.00 74.62 271 GLY A O 1
ATOM 1995 N N . HIS A 1 272 ? 22.312 17.828 -22.144 1.00 73.44 272 HIS A N 1
ATOM 1996 C CA . HIS A 1 272 ? 22.322 16.756 -23.141 1.00 73.44 272 HIS A CA 1
ATOM 1997 C C . HIS A 1 272 ? 21.939 15.426 -22.500 1.00 73.44 272 HIS A C 1
ATOM 1999 O O . HIS A 1 272 ? 22.429 15.107 -21.426 1.00 73.44 272 HIS A O 1
ATOM 2005 N N . ALA A 1 273 ? 21.074 14.652 -23.150 1.00 74.88 273 ALA A N 1
ATOM 2006 C CA . ALA A 1 273 ? 20.745 13.298 -22.724 1.00 74.88 273 ALA A CA 1
ATOM 2007 C C . ALA A 1 273 ? 21.542 12.292 -23.558 1.00 74.88 273 ALA A C 1
ATOM 2009 O O . ALA A 1 273 ? 21.582 12.425 -24.783 1.00 74.88 273 ALA A O 1
ATOM 2010 N N . ASP A 1 274 ? 22.137 11.297 -22.905 1.00 72.06 274 ASP A N 1
ATOM 2011 C CA . ASP A 1 274 ? 22.894 10.243 -23.572 1.00 72.06 274 ASP A CA 1
ATOM 2012 C C . ASP A 1 274 ? 22.523 8.843 -23.066 1.00 72.06 274 ASP A C 1
ATOM 2014 O O . ASP A 1 274 ? 22.107 8.652 -21.916 1.00 72.06 274 ASP A O 1
ATOM 2018 N N . ILE A 1 275 ? 22.661 7.871 -23.968 1.00 73.81 275 ILE A N 1
ATOM 2019 C CA . ILE A 1 275 ? 22.384 6.448 -23.773 1.00 73.81 275 ILE A CA 1
ATOM 2020 C C . ILE A 1 275 ? 23.411 5.601 -24.529 1.00 73.81 275 ILE A C 1
ATOM 2022 O O . ILE A 1 275 ? 24.011 6.033 -25.512 1.00 73.81 275 ILE A O 1
ATOM 2026 N N . VAL A 1 276 ? 23.570 4.351 -24.104 1.00 72.50 276 VAL A N 1
ATOM 2027 C CA . VAL A 1 276 ? 24.407 3.365 -24.802 1.00 72.50 276 VAL A CA 1
ATOM 2028 C C . VAL A 1 276 ? 23.935 3.111 -26.242 1.00 72.50 276 VAL A C 1
ATOM 2030 O O . VAL A 1 276 ? 22.756 3.285 -26.557 1.00 72.50 276 VAL A O 1
ATOM 2033 N N . ASP A 1 277 ? 24.855 2.679 -27.107 1.00 75.75 277 ASP A N 1
ATOM 2034 C CA . ASP A 1 277 ? 24.535 2.265 -28.474 1.00 75.75 277 ASP A CA 1
ATOM 2035 C C . ASP A 1 277 ? 23.463 1.153 -28.498 1.00 75.75 277 ASP A C 1
ATOM 2037 O O . ASP A 1 277 ? 23.502 0.216 -27.689 1.00 75.75 277 ASP A O 1
ATOM 2041 N N . 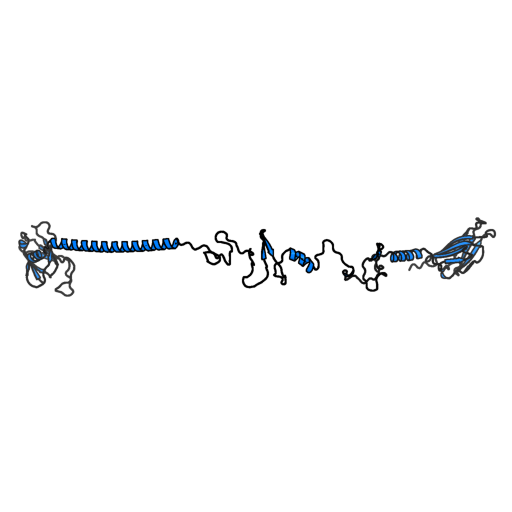PRO A 1 278 ? 22.497 1.217 -29.432 1.00 78.25 278 PRO A N 1
ATOM 2042 C CA . PRO A 1 278 ? 21.476 0.189 -29.569 1.00 78.25 278 PRO A CA 1
ATOM 2043 C C . PRO A 1 278 ? 22.084 -1.130 -30.075 1.00 78.25 278 PRO A C 1
ATOM 2045 O O . PRO A 1 278 ? 22.848 -1.151 -31.038 1.00 78.25 278 PRO A O 1
ATOM 2048 N N . VAL A 1 279 ? 21.696 -2.248 -29.451 1.00 74.81 279 VAL A N 1
ATOM 2049 C CA . VAL A 1 279 ? 22.170 -3.606 -29.795 1.00 74.81 279 VAL A CA 1
ATOM 2050 C C . VAL A 1 279 ? 21.083 -4.414 -30.507 1.00 74.81 279 VAL A C 1
ATOM 2052 O O . VAL A 1 279 ? 21.374 -5.267 -31.340 1.00 74.81 279 VAL A O 1
ATOM 2055 N N . THR A 1 280 ? 19.815 -4.136 -30.199 1.00 72.31 280 THR A N 1
ATOM 2056 C CA . THR A 1 280 ? 18.650 -4.755 -30.841 1.00 72.31 280 THR A CA 1
ATOM 2057 C C . THR A 1 280 ? 17.727 -3.680 -31.411 1.00 72.31 280 THR A C 1
ATOM 2059 O O . THR A 1 280 ? 17.801 -2.514 -31.022 1.00 72.31 280 THR A O 1
ATOM 2062 N N . ALA A 1 281 ? 16.828 -4.067 -32.320 1.00 76.25 281 ALA A N 1
ATOM 2063 C CA . ALA A 1 281 ? 15.914 -3.139 -32.989 1.00 76.25 281 ALA A CA 1
ATOM 2064 C C . ALA A 1 281 ? 14.900 -2.458 -32.047 1.00 76.25 281 ALA A C 1
ATOM 2066 O O . ALA A 1 281 ? 14.276 -1.475 -32.434 1.00 76.25 281 ALA A O 1
ATOM 2067 N N . THR A 1 282 ? 14.725 -2.965 -30.823 1.00 73.88 282 THR A N 1
ATOM 2068 C CA . THR A 1 282 ? 13.824 -2.380 -29.819 1.00 73.88 282 THR A CA 1
ATOM 2069 C C . THR A 1 282 ? 14.523 -1.376 -28.901 1.00 73.88 282 THR A C 1
ATOM 2071 O O . THR A 1 282 ? 13.876 -0.801 -28.030 1.00 73.88 282 THR A O 1
ATOM 2074 N N . HIS A 1 283 ? 15.838 -1.173 -29.049 1.00 77.06 283 HIS A N 1
ATOM 2075 C CA . HIS A 1 283 ? 16.581 -0.188 -28.264 1.00 77.06 283 HIS A CA 1
ATOM 2076 C C . HIS A 1 283 ? 16.384 1.226 -28.823 1.00 77.06 283 HIS A C 1
ATOM 2078 O O . HIS A 1 283 ? 16.245 1.428 -30.028 1.00 77.06 283 HIS A O 1
ATOM 2084 N N . ILE A 1 284 ? 16.433 2.222 -27.937 1.00 81.31 284 ILE A N 1
ATOM 2085 C CA . ILE A 1 284 ? 16.498 3.633 -28.331 1.00 81.31 284 ILE A CA 1
ATOM 2086 C C . ILE A 1 284 ? 17.880 3.885 -28.952 1.00 81.31 284 ILE A C 1
ATOM 2088 O O . ILE A 1 284 ? 18.889 3.430 -28.419 1.00 81.31 284 ILE A O 1
ATOM 2092 N N . ALA A 1 285 ? 17.935 4.599 -30.076 1.00 82.06 285 ALA A N 1
ATOM 2093 C CA . ALA A 1 285 ? 19.190 4.947 -30.736 1.00 82.06 285 ALA A CA 1
ATOM 2094 C C . ALA A 1 285 ? 19.721 6.305 -30.252 1.00 82.06 285 ALA A C 1
ATOM 2096 O O . ALA A 1 285 ? 18.973 7.284 -30.223 1.00 82.06 285 ALA A O 1
ATOM 2097 N N . ASN A 1 286 ? 21.014 6.385 -29.921 1.00 84.12 286 ASN A N 1
ATOM 2098 C CA . ASN A 1 286 ? 21.681 7.669 -29.692 1.00 84.12 286 ASN A CA 1
ATOM 2099 C C . ASN A 1 286 ? 22.081 8.339 -31.021 1.00 84.12 286 ASN A C 1
ATOM 2101 O O . ASN A 1 286 ? 22.119 7.715 -32.088 1.00 84.12 286 ASN A O 1
ATOM 2105 N N . LYS A 1 287 ? 22.390 9.641 -30.959 1.00 83.88 287 LYS A N 1
ATOM 2106 C CA . LYS A 1 287 ? 22.732 10.430 -32.150 1.00 83.88 287 LYS A CA 1
ATOM 2107 C C . LYS A 1 287 ? 24.005 9.924 -32.843 1.00 83.88 287 LYS A C 1
ATOM 2109 O O . LYS A 1 287 ? 24.053 9.926 -34.068 1.00 83.88 287 LYS A O 1
ATOM 2114 N N . GLY A 1 288 ? 25.008 9.467 -32.088 1.00 83.75 288 GLY A N 1
ATOM 2115 C CA . GLY A 1 288 ? 26.261 8.943 -32.645 1.00 83.75 288 GLY A CA 1
ATOM 2116 C C . GLY A 1 288 ? 26.048 7.696 -33.508 1.00 83.75 288 GLY A C 1
ATOM 2117 O O . GLY A 1 288 ? 26.568 7.613 -34.625 1.00 83.75 288 GLY A O 1
ATOM 2118 N N . TYR A 1 289 ? 25.212 6.768 -33.038 1.00 85.75 289 TYR A N 1
ATOM 2119 C CA . TYR A 1 289 ? 24.785 5.592 -33.788 1.00 85.75 289 TYR A CA 1
ATOM 2120 C C . TYR A 1 289 ? 24.048 5.988 -35.074 1.00 85.75 289 TYR A C 1
ATOM 2122 O O . TYR A 1 289 ? 24.402 5.521 -36.158 1.00 85.75 289 TYR A O 1
ATOM 2130 N N . VAL A 1 290 ? 23.061 6.889 -34.977 1.00 89.44 290 VAL A N 1
ATOM 2131 C CA . VAL A 1 290 ? 22.279 7.347 -36.139 1.00 89.44 290 VAL A CA 1
ATOM 2132 C C . VAL A 1 290 ? 23.173 8.033 -37.172 1.00 89.44 290 VAL A C 1
ATOM 2134 O O . VAL A 1 290 ? 23.116 7.683 -38.348 1.00 89.44 290 VAL A O 1
ATOM 2137 N N . ASP A 1 291 ? 24.048 8.948 -36.750 1.00 87.94 291 ASP A N 1
ATOM 2138 C CA . ASP A 1 291 ? 24.984 9.637 -37.644 1.00 87.94 291 ASP A CA 1
ATOM 2139 C C . ASP A 1 291 ? 25.938 8.643 -38.331 1.00 87.94 291 ASP A C 1
ATOM 2141 O O . ASP A 1 291 ? 26.244 8.791 -39.515 1.00 87.94 291 ASP A O 1
ATOM 2145 N N . THR A 1 292 ? 26.387 7.604 -37.617 1.00 86.38 292 THR A N 1
ATOM 2146 C CA . THR A 1 292 ? 27.227 6.534 -38.181 1.00 86.38 292 THR A CA 1
ATOM 2147 C C . THR A 1 292 ? 26.470 5.742 -39.245 1.00 86.38 292 THR A C 1
ATOM 2149 O O . THR A 1 292 ? 26.989 5.548 -40.345 1.00 86.38 292 THR A O 1
ATOM 2152 N N . LYS A 1 293 ? 25.216 5.356 -38.979 1.00 87.25 293 LYS A N 1
ATOM 2153 C CA . LYS A 1 293 ? 24.372 4.663 -39.965 1.00 87.25 293 LYS A CA 1
ATOM 2154 C C . LYS A 1 293 ? 24.023 5.536 -41.167 1.00 87.25 293 LYS A C 1
ATOM 2156 O O . LYS A 1 293 ? 24.059 5.048 -42.293 1.00 87.25 293 LYS A O 1
ATOM 2161 N N . ILE A 1 294 ? 23.792 6.831 -40.968 1.00 87.19 294 ILE A N 1
ATOM 2162 C CA . ILE A 1 294 ? 23.613 7.788 -42.069 1.00 87.19 294 ILE A CA 1
ATOM 2163 C C . ILE A 1 294 ? 24.887 7.882 -42.917 1.00 87.19 294 ILE A C 1
ATOM 2165 O O . ILE A 1 294 ? 24.800 7.866 -44.142 1.00 87.19 294 ILE A O 1
ATOM 2169 N N . LYS A 1 295 ? 26.077 7.928 -42.303 1.00 80.12 295 LYS A N 1
ATOM 2170 C CA . LYS A 1 295 ? 27.351 7.910 -43.043 1.00 80.12 295 LYS A CA 1
ATOM 2171 C C . LYS A 1 295 ? 27.543 6.617 -43.832 1.00 80.12 295 LYS A C 1
ATOM 2173 O O . LYS A 1 295 ? 27.973 6.688 -44.977 1.00 80.12 295 LYS A O 1
ATOM 2178 N N . GLU A 1 296 ? 27.209 5.459 -43.262 1.00 79.69 296 GLU A N 1
ATOM 2179 C CA . GLU A 1 296 ? 27.241 4.175 -43.979 1.00 79.69 296 GLU A CA 1
ATOM 2180 C C . GLU A 1 296 ? 26.321 4.190 -45.212 1.00 79.69 296 GLU A C 1
ATOM 2182 O O . GLU A 1 296 ? 26.725 3.739 -46.284 1.00 79.69 296 GLU A O 1
ATOM 2187 N N . VAL A 1 297 ? 25.113 4.754 -45.088 1.00 78.25 297 VAL A N 1
ATOM 2188 C CA . VAL A 1 297 ? 24.175 4.918 -46.211 1.00 78.25 297 VAL A CA 1
ATOM 2189 C C . VAL A 1 297 ? 24.712 5.911 -47.245 1.00 78.25 297 VAL A C 1
ATOM 2191 O O . VAL A 1 297 ? 24.726 5.602 -48.432 1.00 78.25 297 VAL A O 1
ATOM 2194 N N . ASN A 1 298 ? 25.215 7.071 -46.822 1.00 69.44 298 ASN A N 1
ATOM 2195 C CA . ASN A 1 298 ? 25.742 8.090 -47.733 1.00 69.44 298 ASN A CA 1
ATOM 2196 C C . ASN A 1 298 ? 27.014 7.634 -48.458 1.00 69.44 298 ASN A C 1
ATOM 2198 O O . ASN A 1 298 ? 27.205 7.970 -49.621 1.00 69.44 298 ASN A O 1
ATOM 2202 N N . ARG A 1 299 ? 27.847 6.791 -47.834 1.00 60.16 299 ARG A N 1
ATOM 2203 C CA . ARG A 1 299 ? 28.994 6.154 -48.500 1.00 60.16 299 ARG A CA 1
ATOM 2204 C C . ARG A 1 299 ? 28.576 5.215 -49.634 1.00 60.16 299 ARG A C 1
ATOM 2206 O O . ARG A 1 299 ? 29.390 4.917 -50.491 1.00 60.16 299 ARG A O 1
ATOM 2213 N N . ARG A 1 300 ? 27.328 4.733 -49.656 1.00 58.12 300 ARG A N 1
ATOM 2214 C CA . ARG A 1 300 ? 26.796 3.984 -50.808 1.00 58.12 300 ARG A CA 1
ATOM 2215 C C . ARG A 1 300 ? 26.403 4.892 -51.978 1.00 58.12 300 ARG A C 1
ATOM 2217 O O . ARG A 1 300 ? 26.239 4.382 -53.080 1.00 58.12 300 ARG A O 1
ATOM 2224 N N . LEU A 1 301 ? 26.235 6.196 -51.746 1.00 56.81 301 LEU A N 1
ATOM 2225 C CA . LEU A 1 301 ? 25.963 7.197 -52.784 1.00 56.81 301 LEU A CA 1
ATOM 2226 C C . LEU A 1 301 ? 27.250 7.846 -53.315 1.00 56.81 301 LEU A C 1
ATOM 2228 O O . LEU A 1 301 ? 27.294 8.217 -54.485 1.00 56.81 301 LEU A O 1
ATOM 2232 N N . ASP A 1 302 ? 28.287 7.961 -52.483 1.00 66.75 302 ASP A N 1
ATOM 2233 C CA . ASP A 1 302 ? 29.611 8.438 -52.891 1.00 66.75 302 ASP A CA 1
ATOM 2234 C C . ASP A 1 302 ? 30.412 7.284 -53.509 1.00 66.75 302 ASP A C 1
ATOM 2236 O O . ASP A 1 302 ? 30.554 6.230 -52.888 1.00 66.75 302 ASP A O 1
ATOM 2240 N N . VAL A 1 303 ? 30.910 7.435 -54.739 1.00 68.00 303 VAL A N 1
ATOM 2241 C CA . VAL A 1 303 ? 31.654 6.344 -55.387 1.00 68.00 303 VAL A CA 1
ATOM 2242 C C . VAL A 1 303 ? 33.076 6.323 -54.829 1.00 68.00 303 VAL A C 1
ATOM 2244 O O . VAL A 1 303 ? 33.793 7.310 -55.011 1.00 68.00 303 VAL A O 1
ATOM 2247 N N . PRO A 1 304 ? 33.509 5.235 -54.158 1.00 74.88 304 PRO A N 1
ATOM 2248 C CA . PRO A 1 304 ? 34.854 5.145 -53.601 1.00 74.88 304 PRO A CA 1
ATOM 2249 C C . PRO A 1 304 ? 35.918 5.444 -54.660 1.00 74.88 304 PRO A C 1
ATOM 2251 O O . PRO A 1 304 ? 35.756 5.065 -55.817 1.00 74.88 304 PRO A O 1
ATOM 2254 N N . GLU A 1 305 ? 37.036 6.063 -54.272 1.00 77.81 305 GLU A N 1
ATOM 2255 C CA . GLU A 1 305 ? 38.126 6.381 -55.210 1.00 77.81 305 GLU A CA 1
ATOM 2256 C C . GLU A 1 305 ? 38.660 5.128 -55.919 1.00 77.81 305 GLU A C 1
ATOM 2258 O O . GLU A 1 305 ? 38.996 5.170 -57.098 1.00 77.81 305 GLU A O 1
ATOM 2263 N N . GLU A 1 306 ? 38.639 3.977 -55.242 1.00 81.06 306 GLU A N 1
ATOM 2264 C CA . GLU A 1 306 ? 38.957 2.695 -55.863 1.00 81.06 306 GLU A CA 1
ATOM 2265 C C . GLU A 1 306 ? 38.004 2.343 -57.017 1.00 81.06 306 GLU A C 1
ATOM 2267 O O . GLU A 1 306 ? 38.439 1.756 -58.004 1.00 81.06 306 GLU A O 1
ATOM 2272 N N . ASP A 1 307 ? 36.733 2.719 -56.946 1.00 86.25 307 ASP A N 1
ATOM 2273 C CA . ASP A 1 307 ? 35.706 2.441 -57.951 1.00 86.25 307 ASP A CA 1
ATOM 2274 C C . ASP A 1 307 ? 35.576 3.558 -58.998 1.00 86.25 307 ASP A C 1
ATOM 2276 O O . ASP A 1 307 ? 34.596 3.625 -59.746 1.00 86.25 307 ASP A O 1
ATOM 2280 N N . MET A 1 308 ? 36.626 4.372 -59.131 1.00 88.56 308 MET A N 1
ATOM 2281 C CA . MET A 1 308 ? 36.765 5.392 -60.157 1.00 88.56 308 MET A CA 1
ATOM 2282 C C . MET A 1 308 ? 38.132 5.312 -60.854 1.00 88.56 308 MET A C 1
ATOM 2284 O O . MET A 1 308 ? 39.167 5.116 -60.226 1.00 88.56 308 MET A O 1
ATOM 2288 N N . VAL A 1 309 ? 38.153 5.502 -62.172 1.00 91.31 309 VAL A N 1
ATOM 2289 C CA . VAL A 1 309 ? 39.382 5.663 -62.966 1.00 91.31 309 VAL A CA 1
ATOM 2290 C C . VAL A 1 309 ? 39.280 6.970 -63.728 1.00 91.31 309 VAL A C 1
ATOM 2292 O O . VAL A 1 309 ? 38.282 7.206 -64.404 1.00 91.31 309 VAL A O 1
ATOM 2295 N N . ARG A 1 310 ? 40.308 7.815 -63.625 1.00 91.25 310 ARG A N 1
ATOM 2296 C CA . ARG A 1 310 ? 40.409 9.082 -64.354 1.00 91.25 310 ARG A CA 1
ATOM 2297 C C . ARG A 1 310 ? 41.644 9.059 -65.242 1.00 91.25 310 ARG A C 1
ATOM 2299 O O . ARG A 1 310 ? 42.738 8.783 -64.756 1.00 91.25 310 ARG A O 1
ATOM 2306 N N . TRP A 1 311 ? 41.460 9.367 -66.516 1.00 90.75 311 TRP A N 1
ATOM 2307 C CA . TRP A 1 311 ? 42.524 9.541 -67.504 1.00 90.75 311 TRP A CA 1
ATOM 2308 C C . TRP A 1 311 ? 42.384 10.900 -68.194 1.00 90.75 311 TRP A C 1
ATOM 2310 O O . TRP A 1 311 ? 41.364 11.573 -68.026 1.00 90.75 311 TRP A O 1
ATOM 2320 N N . ASP A 1 312 ? 43.411 11.294 -68.954 1.00 80.50 312 ASP A N 1
ATOM 2321 C CA . ASP A 1 312 ? 43.478 12.562 -69.697 1.00 80.50 312 ASP A CA 1
ATOM 2322 C C . ASP A 1 312 ? 43.062 13.769 -68.823 1.00 80.50 312 ASP A C 1
ATOM 2324 O O . ASP A 1 312 ? 42.118 14.484 -69.150 1.00 80.50 312 ASP A O 1
ATOM 2328 N N . ASP A 1 313 ? 43.699 13.936 -67.655 1.00 77.00 313 ASP A N 1
ATOM 2329 C CA . ASP A 1 313 ? 43.415 14.994 -66.661 1.00 77.00 313 ASP A CA 1
ATOM 2330 C C . ASP A 1 313 ? 41.936 15.099 -66.224 1.00 77.00 313 ASP A C 1
ATOM 2332 O O . ASP A 1 313 ? 41.441 16.160 -65.848 1.00 77.00 313 ASP A O 1
ATOM 2336 N N . GLY A 1 314 ? 41.214 13.972 -66.247 1.00 75.62 314 GLY A N 1
ATOM 2337 C CA . GLY A 1 314 ? 39.791 13.905 -65.900 1.00 75.62 314 GLY A CA 1
ATOM 2338 C C . GLY A 1 314 ? 38.848 14.081 -67.092 1.00 75.62 314 GLY A C 1
ATOM 2339 O O . GLY A 1 314 ? 37.633 14.070 -66.902 1.00 75.62 314 GLY A O 1
ATOM 2340 N N . GLY A 1 315 ? 39.383 14.188 -68.311 1.00 83.69 315 GLY A N 1
ATOM 2341 C CA . GLY A 1 315 ? 38.615 14.157 -69.554 1.00 83.69 315 GLY A CA 1
ATOM 2342 C C . GLY A 1 315 ? 38.016 12.783 -69.860 1.00 83.69 315 GLY A C 1
ATOM 2343 O O . GLY A 1 315 ? 37.036 12.691 -70.589 1.00 83.69 315 GLY A O 1
ATOM 2344 N N . ILE A 1 316 ? 38.537 11.696 -69.284 1.00 91.50 316 ILE A N 1
ATOM 2345 C CA . ILE A 1 316 ? 37.902 10.376 -69.371 1.00 91.50 316 ILE A CA 1
ATOM 2346 C C . ILE A 1 316 ? 37.738 9.805 -67.970 1.00 91.50 316 ILE A C 1
ATOM 2348 O O . ILE A 1 316 ? 38.716 9.657 -67.237 1.00 91.50 316 ILE A O 1
ATOM 2352 N N . VAL A 1 317 ? 36.502 9.468 -67.605 1.00 92.94 317 VAL A N 1
ATOM 2353 C CA . VAL A 1 317 ? 36.164 8.962 -66.274 1.00 92.94 317 VAL A CA 1
ATOM 2354 C C . VAL A 1 317 ? 35.358 7.680 -66.383 1.00 92.94 317 VAL A C 1
ATOM 2356 O O . VAL A 1 317 ? 34.337 7.636 -67.065 1.00 92.94 317 VAL A O 1
ATOM 2359 N N . PHE A 1 318 ? 35.796 6.649 -65.670 1.00 93.69 318 PHE A N 1
ATOM 2360 C CA . PHE A 1 318 ? 35.036 5.423 -65.470 1.00 93.69 318 PHE A CA 1
ATOM 2361 C C . PHE A 1 318 ? 34.633 5.314 -64.014 1.00 93.69 318 PHE A C 1
ATOM 2363 O O . PHE A 1 318 ? 35.483 5.414 -63.134 1.00 93.69 318 PHE A O 1
ATOM 2370 N N . THR A 1 319 ? 33.354 5.078 -63.763 1.00 91.44 319 THR A N 1
ATOM 2371 C CA . THR A 1 319 ? 32.795 5.015 -62.414 1.00 91.44 319 THR A CA 1
ATOM 2372 C C . THR A 1 319 ? 31.978 3.743 -62.278 1.00 91.44 319 THR A C 1
ATOM 2374 O O . THR A 1 319 ? 31.042 3.513 -63.046 1.00 91.44 319 THR A O 1
ATOM 2377 N N . ARG A 1 320 ? 32.337 2.902 -61.307 1.00 88.06 320 ARG A N 1
ATOM 2378 C CA . ARG A 1 320 ? 31.626 1.659 -61.017 1.00 88.06 320 ARG A CA 1
ATOM 2379 C C . ARG A 1 320 ? 30.635 1.881 -59.881 1.00 88.06 320 ARG A C 1
ATOM 2381 O O . ARG A 1 320 ? 31.021 2.282 -58.791 1.00 88.06 320 ARG A O 1
ATOM 2388 N N . ILE A 1 321 ? 29.370 1.556 -60.124 1.00 83.94 321 ILE A N 1
ATOM 2389 C CA . ILE A 1 321 ? 28.309 1.567 -59.113 1.00 83.94 321 ILE A CA 1
ATOM 2390 C C . ILE A 1 321 ? 27.622 0.205 -59.162 1.00 83.94 321 ILE A C 1
ATOM 2392 O O . ILE A 1 321 ? 26.887 -0.109 -60.100 1.00 83.94 321 ILE A O 1
ATOM 2396 N N . GLY A 1 322 ? 27.918 -0.644 -58.175 1.00 80.56 322 GLY A N 1
ATOM 2397 C CA . GLY A 1 322 ? 27.491 -2.043 -58.189 1.00 80.56 322 GLY A CA 1
ATOM 2398 C C . GLY A 1 322 ? 28.005 -2.778 -59.434 1.00 80.56 322 GLY A C 1
ATOM 2399 O O . GLY A 1 322 ? 29.211 -2.843 -59.678 1.00 80.56 322 GLY A O 1
ATOM 2400 N N . ALA A 1 323 ? 27.087 -3.327 -60.229 1.00 83.38 323 ALA A N 1
ATOM 2401 C CA . ALA A 1 323 ? 27.397 -4.029 -61.475 1.00 83.38 323 ALA A CA 1
ATOM 2402 C C . ALA A 1 323 ? 27.552 -3.112 -62.701 1.00 83.38 323 ALA A C 1
ATOM 2404 O O . ALA A 1 323 ? 27.945 -3.581 -63.770 1.00 83.38 323 ALA A O 1
ATOM 2405 N N . MET A 1 324 ? 27.226 -1.826 -62.577 1.00 87.88 324 MET A N 1
ATOM 2406 C CA . MET A 1 324 ? 27.209 -0.879 -63.690 1.00 87.88 324 MET A CA 1
ATOM 2407 C C . MET A 1 324 ? 28.530 -0.118 -63.741 1.00 87.88 324 MET A C 1
ATOM 2409 O O . MET A 1 324 ? 29.032 0.337 -62.713 1.00 87.88 324 MET A O 1
ATOM 2413 N N . VAL A 1 325 ? 29.074 0.053 -64.941 1.00 91.38 325 VAL A N 1
ATOM 2414 C CA . VAL A 1 325 ? 30.198 0.951 -65.198 1.00 91.38 325 VAL A CA 1
ATOM 2415 C C . VAL A 1 325 ? 29.717 2.063 -66.113 1.00 91.38 325 VAL A C 1
ATOM 2417 O O . VAL A 1 325 ? 29.257 1.813 -67.228 1.00 91.38 325 VAL A O 1
ATOM 2420 N N . TRP A 1 326 ? 29.825 3.291 -65.623 1.00 92.62 326 TRP A N 1
ATOM 2421 C CA . TRP A 1 326 ? 29.588 4.509 -66.382 1.00 92.62 326 TRP A CA 1
ATOM 2422 C C . TRP A 1 326 ? 30.909 4.986 -66.962 1.00 92.62 326 TRP A C 1
ATOM 2424 O O . TRP A 1 326 ? 31.883 5.126 -66.228 1.00 92.62 326 TRP A O 1
ATOM 2434 N N . ALA A 1 327 ? 30.938 5.224 -68.266 1.00 93.62 327 ALA A N 1
ATOM 2435 C CA . ALA A 1 327 ? 32.080 5.755 -68.989 1.00 93.62 327 ALA A CA 1
ATOM 2436 C C . ALA A 1 327 ? 31.723 7.150 -69.493 1.00 93.62 327 ALA A C 1
ATOM 2438 O O . ALA A 1 327 ? 30.796 7.307 -70.283 1.00 93.62 327 ALA A O 1
ATOM 2439 N N . VAL A 1 328 ? 32.449 8.162 -69.042 1.00 93.88 328 VAL A N 1
ATOM 2440 C CA . VAL A 1 328 ? 32.285 9.552 -69.460 1.00 93.88 328 VAL A CA 1
ATOM 2441 C C . VAL A 1 328 ? 33.517 9.956 -70.245 1.00 93.88 328 VAL A C 1
ATOM 2443 O O . VAL A 1 328 ? 34.644 9.724 -69.811 1.00 93.88 328 VAL A O 1
ATOM 2446 N N . VAL A 1 329 ? 33.293 10.565 -71.402 1.00 93.88 329 VAL A N 1
ATOM 2447 C CA . VAL A 1 329 ? 34.331 11.115 -72.268 1.00 93.88 329 VAL A CA 1
ATOM 2448 C C . VAL A 1 329 ? 34.021 12.592 -72.470 1.00 93.88 329 VAL A C 1
ATOM 2450 O O . VAL A 1 329 ? 32.924 12.950 -72.893 1.00 93.88 329 VAL A O 1
ATOM 2453 N N . GLY A 1 330 ? 34.980 13.450 -72.162 1.00 92.50 330 GLY A N 1
ATOM 2454 C CA . GLY A 1 330 ? 34.922 14.893 -72.305 1.00 92.50 330 GLY A CA 1
ATOM 2455 C C . GLY A 1 330 ? 36.241 15.414 -72.860 1.00 92.50 330 GLY A C 1
ATOM 2456 O O . GLY A 1 330 ? 37.306 15.147 -72.314 1.00 92.50 330 GLY A O 1
ATOM 2457 N N . ALA A 1 331 ? 36.165 16.160 -73.960 1.00 91.38 331 ALA A N 1
ATOM 2458 C CA . ALA A 1 331 ? 37.312 16.764 -74.639 1.00 91.38 331 ALA A CA 1
ATOM 2459 C C . ALA A 1 331 ? 38.411 15.773 -75.090 1.00 91.38 331 ALA A C 1
ATOM 2461 O O . ALA A 1 331 ? 39.547 16.177 -75.334 1.00 91.38 331 ALA A O 1
ATOM 2462 N N . ALA A 1 332 ? 38.104 14.480 -75.235 1.00 91.06 332 ALA A N 1
ATOM 2463 C CA . ALA A 1 332 ? 39.118 13.484 -75.573 1.00 91.06 332 ALA A CA 1
ATOM 2464 C C . ALA A 1 332 ? 39.439 13.483 -77.075 1.00 91.06 332 ALA A C 1
ATOM 2466 O O . ALA A 1 332 ? 38.537 13.360 -77.906 1.00 91.06 332 ALA A O 1
ATOM 2467 N N . ALA A 1 333 ? 40.727 13.570 -77.419 1.00 91.19 333 ALA A N 1
ATOM 2468 C CA . ALA A 1 333 ? 41.212 13.433 -78.795 1.00 91.19 333 ALA A CA 1
ATOM 2469 C C . ALA A 1 333 ? 41.224 11.973 -79.282 1.00 91.19 333 ALA A C 1
ATOM 2471 O O . ALA A 1 333 ? 41.179 11.049 -78.467 1.00 91.19 333 ALA A O 1
ATOM 2472 N N . ALA A 1 334 ? 41.336 11.766 -80.596 1.00 91.56 334 ALA A N 1
ATOM 2473 C CA . ALA A 1 334 ? 41.382 10.432 -81.192 1.00 91.56 334 ALA A CA 1
ATOM 2474 C C . ALA A 1 334 ? 42.617 9.625 -80.750 1.00 91.56 334 ALA A C 1
ATOM 2476 O O . ALA A 1 334 ? 43.690 10.187 -80.523 1.00 91.56 334 ALA A O 1
ATOM 2477 N N . GLY A 1 335 ? 42.470 8.303 -80.675 1.00 93.00 335 GLY A N 1
ATOM 2478 C CA . GLY A 1 335 ? 43.538 7.357 -80.359 1.00 93.00 335 GLY A CA 1
ATOM 2479 C C . GLY A 1 335 ? 43.206 6.403 -79.211 1.00 93.00 335 GLY A C 1
ATOM 2480 O O . GLY A 1 335 ? 42.146 6.473 -78.585 1.00 93.00 335 GLY A O 1
ATOM 2481 N N . VAL A 1 336 ? 44.143 5.492 -78.939 1.00 94.62 336 VAL A N 1
ATOM 2482 C CA . VAL A 1 336 ? 44.081 4.562 -77.802 1.00 94.62 336 VAL A CA 1
ATOM 2483 C C . VAL A 1 336 ? 44.418 5.315 -76.518 1.00 94.62 336 VAL A C 1
ATOM 2485 O O . VAL A 1 336 ? 45.436 5.998 -76.446 1.00 94.62 336 VAL A O 1
ATOM 2488 N N . LYS A 1 337 ? 43.557 5.188 -75.508 1.00 93.50 337 LYS A N 1
ATOM 2489 C CA . LYS A 1 337 ? 43.626 5.942 -74.246 1.00 93.50 337 LYS A CA 1
ATOM 2490 C C . LYS A 1 337 ? 44.282 5.171 -73.118 1.00 93.50 337 LYS A C 1
ATOM 2492 O O . LYS A 1 337 ? 44.933 5.754 -72.261 1.00 93.50 337 LYS A O 1
ATOM 2497 N N . GLY A 1 338 ? 44.137 3.855 -73.132 1.00 92.50 338 GLY A N 1
ATOM 2498 C CA . GLY A 1 338 ? 44.702 2.999 -72.104 1.00 92.50 338 GLY A CA 1
ATOM 2499 C C . GLY A 1 338 ? 43.955 1.684 -71.996 1.00 92.50 338 GLY A C 1
ATOM 2500 O O . GLY A 1 338 ? 43.095 1.366 -72.818 1.00 92.50 338 GLY A O 1
ATOM 2501 N N . THR A 1 339 ? 44.300 0.916 -70.967 1.00 95.38 339 THR A N 1
ATOM 2502 C CA . THR A 1 339 ? 43.642 -0.353 -70.645 1.00 95.38 339 THR A CA 1
ATOM 2503 C C . THR A 1 339 ? 43.037 -0.273 -69.252 1.00 95.38 339 THR A C 1
ATOM 2505 O O . THR A 1 339 ? 43.731 0.018 -68.279 1.00 95.38 339 THR A O 1
ATOM 2508 N N . LEU A 1 340 ? 41.739 -0.547 -69.150 1.00 94.12 340 LEU A N 1
ATOM 2509 C CA . LEU A 1 340 ? 41.002 -0.535 -67.897 1.00 94.12 340 LEU A CA 1
ATOM 2510 C C . LEU A 1 340 ? 41.504 -1.628 -66.944 1.00 94.12 340 LEU A C 1
ATOM 2512 O O . LEU A 1 340 ? 41.826 -2.743 -67.384 1.00 94.12 340 LEU A O 1
ATOM 2516 N N . PRO A 1 341 ? 41.510 -1.371 -65.625 1.00 92.25 341 PRO A N 1
ATOM 2517 C CA . PRO A 1 341 ? 41.699 -2.422 -64.634 1.00 92.25 341 PRO A CA 1
ATOM 2518 C C . PRO A 1 341 ? 40.612 -3.504 -64.765 1.00 92.25 341 PRO A C 1
ATOM 2520 O O . PRO A 1 341 ? 39.472 -3.165 -65.095 1.00 92.25 341 PRO A O 1
ATOM 2523 N N . PRO A 1 342 ? 40.904 -4.784 -64.452 1.00 90.56 342 PRO A N 1
ATOM 2524 C CA . PRO A 1 342 ? 39.962 -5.897 -64.619 1.00 90.56 342 PRO A CA 1
ATOM 2525 C C . PRO A 1 342 ? 38.556 -5.647 -64.060 1.00 90.56 342 PRO A C 1
ATOM 2527 O O . PRO A 1 342 ? 37.567 -6.004 -64.691 1.00 90.56 342 PRO A O 1
ATOM 2530 N N . LYS A 1 343 ? 38.450 -4.952 -62.920 1.00 89.19 343 LYS A N 1
ATOM 2531 C CA . LYS A 1 343 ? 37.170 -4.651 -62.262 1.00 89.19 343 LYS A CA 1
ATOM 2532 C C . LYS A 1 343 ? 36.240 -3.699 -63.027 1.00 89.19 343 LYS A C 1
ATOM 2534 O O . LYS A 1 343 ? 35.071 -3.607 -62.663 1.00 89.19 343 LYS A O 1
ATOM 2539 N N . PHE A 1 344 ? 36.739 -3.020 -64.061 1.00 91.81 344 PHE A N 1
ATOM 2540 C CA . PHE A 1 344 ? 35.946 -2.170 -64.948 1.00 91.81 344 PHE A CA 1
ATOM 2541 C C . PHE A 1 344 ? 35.717 -2.808 -66.317 1.00 91.81 344 PHE A C 1
ATOM 2543 O O . PHE A 1 344 ? 34.990 -2.235 -67.106 1.00 91.81 344 PHE A O 1
ATOM 2550 N N . ARG A 1 345 ? 36.319 -3.949 -66.664 1.00 91.94 345 ARG A N 1
ATOM 2551 C CA . ARG A 1 345 ? 36.256 -4.450 -68.048 1.00 91.94 345 ARG A CA 1
ATOM 2552 C C . ARG A 1 345 ? 34.876 -5.014 -68.396 1.00 91.94 345 ARG A C 1
ATOM 2554 O O . ARG A 1 345 ? 34.288 -5.691 -67.551 1.00 91.94 345 ARG A O 1
ATOM 2561 N N . PRO A 1 346 ? 34.364 -4.788 -69.617 1.00 90.38 346 PRO A N 1
ATOM 2562 C CA . PRO A 1 346 ? 33.205 -5.517 -70.116 1.00 90.38 346 PRO A CA 1
ATOM 2563 C C . PRO A 1 346 ? 33.460 -7.041 -70.101 1.00 90.38 346 PRO A C 1
ATOM 2565 O O . PRO A 1 346 ? 34.520 -7.480 -70.541 1.00 90.38 346 PRO A O 1
ATOM 2568 N N . PRO A 1 347 ? 32.517 -7.870 -69.620 1.00 83.62 347 PRO A N 1
ATOM 2569 C CA . PRO A 1 347 ? 32.752 -9.296 -69.360 1.00 83.62 347 PRO A CA 1
ATOM 2570 C C . PRO A 1 347 ? 32.699 -10.173 -70.619 1.00 83.62 347 PRO A C 1
ATOM 2572 O O . PRO A 1 347 ? 33.367 -11.203 -70.685 1.00 83.62 347 PRO A O 1
ATOM 2575 N N . HIS A 1 348 ? 31.877 -9.804 -71.608 1.00 82.69 348 HIS A N 1
ATOM 2576 C CA . HIS A 1 348 ? 31.479 -10.720 -72.688 1.00 82.69 348 HIS A CA 1
ATOM 2577 C C . HIS A 1 348 ? 31.615 -10.143 -74.095 1.00 82.69 348 HIS A C 1
ATOM 2579 O O . HIS A 1 348 ? 31.657 -10.903 -75.060 1.00 82.69 348 HIS A O 1
ATOM 2585 N N . ARG A 1 349 ? 31.651 -8.816 -74.237 1.00 87.62 349 ARG A N 1
ATOM 2586 C CA . ARG A 1 349 ? 31.679 -8.145 -75.536 1.00 87.62 349 ARG A CA 1
ATOM 2587 C C . ARG A 1 349 ? 32.319 -6.777 -75.432 1.00 87.62 349 ARG A C 1
ATOM 2589 O O . ARG A 1 349 ? 32.309 -6.176 -74.359 1.00 87.62 349 ARG A O 1
ATOM 2596 N N . ASP A 1 350 ? 32.769 -6.289 -76.571 1.00 93.38 350 ASP A N 1
ATOM 2597 C CA . ASP A 1 350 ? 33.177 -4.904 -76.722 1.00 93.38 350 ASP A CA 1
ATOM 2598 C C . ASP A 1 350 ? 31.949 -3.992 -76.585 1.00 93.38 350 ASP A C 1
ATOM 2600 O O . ASP A 1 350 ? 30.813 -4.373 -76.898 1.00 93.38 350 ASP A O 1
ATOM 2604 N N . VAL A 1 351 ? 32.173 -2.802 -76.041 1.00 93.31 351 VAL A N 1
ATOM 2605 C CA . VAL A 1 351 ? 31.146 -1.795 -75.790 1.00 93.31 351 VAL A CA 1
ATOM 2606 C C . VAL A 1 351 ? 31.509 -0.543 -76.562 1.00 93.31 351 VAL A C 1
ATOM 2608 O O . VAL A 1 351 ? 32.575 0.029 -76.346 1.00 93.31 351 VAL A O 1
ATOM 2611 N N . ASP A 1 352 ? 30.578 -0.092 -77.393 1.00 93.31 352 ASP A N 1
ATOM 2612 C CA . ASP A 1 352 ? 30.690 1.148 -78.144 1.00 93.31 352 ASP A CA 1
ATOM 2613 C C . ASP A 1 352 ? 29.596 2.124 -77.727 1.00 93.31 352 ASP A C 1
ATOM 2615 O O . ASP A 1 352 ? 28.439 1.744 -77.527 1.00 93.31 352 ASP A O 1
ATOM 2619 N N . PHE A 1 353 ? 29.944 3.402 -77.632 1.00 94.25 353 PHE A N 1
ATOM 2620 C CA . PHE A 1 353 ? 28.961 4.471 -77.497 1.00 94.25 353 PHE A CA 1
ATOM 2621 C C . PHE A 1 353 ? 29.370 5.702 -78.296 1.00 94.25 353 PHE A C 1
ATOM 2623 O O . PHE A 1 353 ? 30.553 6.003 -78.465 1.00 94.25 353 PHE A O 1
ATOM 2630 N N . PHE A 1 354 ? 28.364 6.411 -78.805 1.00 94.00 354 PHE A N 1
ATOM 2631 C CA . PHE A 1 354 ? 28.567 7.585 -79.640 1.00 94.00 354 PHE A CA 1
ATOM 2632 C C . PHE A 1 354 ? 29.054 8.783 -78.828 1.00 94.00 354 PHE A C 1
ATOM 2634 O O . PHE A 1 354 ? 28.637 9.018 -77.693 1.00 94.00 354 PHE A O 1
ATOM 2641 N N . LEU A 1 355 ? 29.908 9.573 -79.466 1.00 94.12 355 LEU A N 1
ATOM 2642 C CA . LEU A 1 355 ? 30.411 10.842 -78.977 1.00 94.12 355 LEU A CA 1
ATOM 2643 C C . LEU A 1 355 ? 29.976 11.951 -79.929 1.00 94.12 355 LEU A C 1
ATOM 2645 O O . LEU A 1 355 ? 29.951 11.790 -81.151 1.00 94.12 355 LEU A O 1
ATOM 2649 N N . THR A 1 356 ? 29.684 13.109 -79.363 1.00 93.12 356 THR A N 1
ATOM 2650 C CA . THR A 1 356 ? 29.487 14.347 -80.113 1.00 93.12 356 THR A CA 1
ATOM 2651 C C . THR A 1 356 ? 30.809 15.104 -80.210 1.00 93.12 356 THR A C 1
ATOM 2653 O O . THR A 1 356 ? 31.603 15.078 -79.273 1.00 93.12 356 THR A O 1
ATOM 2656 N N . SER A 1 357 ? 31.052 15.779 -81.334 1.00 91.19 357 SER A N 1
ATOM 2657 C CA . SER A 1 357 ? 32.194 16.686 -81.509 1.00 91.19 357 SER A CA 1
ATOM 2658 C C . SER A 1 357 ? 31.672 18.109 -81.737 1.00 91.19 357 SER A C 1
ATOM 2660 O O . SER A 1 357 ? 30.979 18.357 -82.731 1.00 91.19 357 SER A O 1
ATOM 2662 N N . PRO A 1 358 ? 31.949 19.059 -80.825 1.00 88.44 358 PRO A N 1
ATOM 2663 C CA . PRO A 1 358 ? 31.547 20.453 -80.978 1.00 88.44 358 PRO A CA 1
ATOM 2664 C C . PRO A 1 358 ? 32.123 21.117 -82.230 1.00 88.44 358 PRO A C 1
ATOM 2666 O O . PRO A 1 358 ? 31.465 21.985 -82.803 1.00 88.44 358 PRO A O 1
ATOM 2669 N N . GLU A 1 359 ? 33.314 20.701 -82.671 1.00 89.81 359 GLU A N 1
ATOM 2670 C CA . GLU A 1 359 ? 33.997 21.245 -83.848 1.00 89.81 359 GLU A CA 1
ATOM 2671 C C . GLU A 1 359 ? 33.304 20.853 -85.158 1.00 89.81 359 GLU A C 1
ATOM 2673 O O . GLU A 1 359 ? 33.332 21.616 -86.125 1.00 89.81 359 GLU A O 1
ATOM 2678 N N . LYS A 1 360 ? 32.649 19.684 -85.192 1.00 89.25 360 LYS A N 1
ATOM 2679 C CA . LYS A 1 360 ? 31.885 19.216 -86.352 1.00 89.25 360 LYS A CA 1
ATOM 2680 C C . LYS A 1 360 ? 30.720 18.323 -85.931 1.00 89.25 360 LYS A C 1
ATOM 2682 O O . LYS A 1 360 ? 30.791 17.100 -85.976 1.00 89.25 360 LYS A O 1
ATOM 2687 N N . ARG A 1 361 ? 29.592 18.951 -85.591 1.00 85.88 361 ARG A N 1
ATOM 2688 C CA . ARG A 1 361 ? 28.397 18.261 -85.062 1.00 85.88 361 ARG A CA 1
ATOM 2689 C C . ARG A 1 361 ? 27.782 17.213 -85.996 1.00 85.88 361 ARG A C 1
ATOM 2691 O O . ARG A 1 361 ? 27.076 16.334 -85.519 1.00 85.88 361 ARG A O 1
ATOM 2698 N N . SER A 1 362 ? 28.019 17.310 -87.305 1.00 88.69 362 SER A N 1
ATOM 2699 C CA . SER A 1 362 ? 27.545 16.335 -88.296 1.00 88.69 362 SER A CA 1
ATOM 2700 C C . SER A 1 362 ? 28.429 15.089 -88.415 1.00 88.69 362 SER A C 1
ATOM 2702 O O . SER A 1 362 ? 28.035 14.145 -89.093 1.00 88.69 362 SER A O 1
ATOM 2704 N N . ALA A 1 363 ? 29.600 15.075 -87.772 1.00 90.00 363 ALA A N 1
ATOM 2705 C CA . ALA A 1 363 ? 30.528 13.953 -87.769 1.00 90.00 363 ALA A CA 1
ATOM 2706 C C . ALA A 1 363 ? 30.589 13.338 -86.359 1.00 90.00 363 ALA A C 1
ATOM 2708 O O . ALA A 1 363 ? 31.285 13.868 -85.489 1.00 90.00 363 ALA A O 1
ATOM 2709 N N . PRO A 1 364 ? 29.855 12.242 -86.088 1.00 89.88 364 PRO A N 1
ATOM 2710 C CA . PRO A 1 364 ? 29.915 11.589 -84.788 1.00 89.88 364 PRO A CA 1
ATOM 2711 C C . PRO A 1 364 ? 31.295 10.971 -84.547 1.00 89.88 364 PRO A C 1
ATOM 2713 O O . PRO A 1 364 ? 31.969 10.506 -85.476 1.00 89.88 364 PRO A O 1
ATOM 2716 N N . GLY A 1 365 ? 31.689 10.940 -83.280 1.00 93.44 365 GLY A N 1
ATOM 2717 C CA . GLY A 1 365 ? 32.735 10.057 -82.789 1.00 93.44 365 GLY A CA 1
ATOM 2718 C C . GLY A 1 365 ? 32.153 8.840 -82.090 1.00 93.44 365 GLY A C 1
ATOM 2719 O O . GLY A 1 365 ? 30.939 8.716 -81.919 1.00 93.44 365 GLY A O 1
ATOM 2720 N N . TRP A 1 366 ? 33.028 7.946 -81.661 1.00 94.94 366 TRP A N 1
ATOM 2721 C CA . TRP A 1 366 ? 32.675 6.834 -80.793 1.00 94.94 366 TRP A CA 1
ATOM 2722 C C . TRP A 1 366 ? 33.829 6.506 -79.853 1.00 94.94 366 TRP A C 1
ATOM 2724 O O . TRP A 1 366 ? 35.002 6.736 -80.161 1.00 94.94 366 TRP A O 1
ATOM 2734 N N . CYS A 1 367 ? 33.468 5.985 -78.688 1.00 95.69 367 CYS A N 1
ATOM 2735 C CA . CYS A 1 367 ? 34.392 5.375 -77.751 1.00 95.69 367 CYS A CA 1
ATOM 2736 C C . CYS A 1 367 ? 34.172 3.865 -77.777 1.00 95.69 367 CYS A C 1
ATOM 2738 O O . CYS A 1 367 ? 33.045 3.422 -77.555 1.00 95.69 367 CYS A O 1
ATOM 2740 N N . THR A 1 368 ? 35.239 3.110 -78.023 1.00 95.75 368 THR A N 1
ATOM 2741 C CA . THR A 1 368 ? 35.246 1.645 -77.987 1.00 95.75 368 THR A CA 1
ATOM 2742 C C . THR A 1 368 ? 35.981 1.178 -76.744 1.00 95.75 368 THR A C 1
ATOM 2744 O O . THR A 1 368 ? 37.126 1.576 -76.514 1.00 95.75 368 THR A O 1
ATOM 2747 N N . ILE A 1 369 ? 35.346 0.298 -75.976 1.00 95.69 369 ILE A N 1
ATOM 2748 C CA . ILE A 1 369 ? 35.926 -0.404 -74.834 1.00 95.69 369 ILE A CA 1
ATOM 2749 C C . ILE A 1 369 ? 35.893 -1.893 -75.151 1.00 95.69 369 ILE A C 1
ATOM 2751 O O . ILE A 1 369 ? 34.831 -2.510 -75.157 1.00 95.69 369 ILE A O 1
ATOM 2755 N N . THR A 1 370 ? 37.055 -2.478 -75.403 1.00 95.69 370 THR A N 1
ATOM 2756 C CA . THR A 1 370 ? 37.153 -3.917 -75.683 1.00 95.69 370 THR A CA 1
ATOM 2757 C C . THR A 1 370 ? 36.910 -4.757 -74.428 1.00 95.69 370 THR A C 1
ATOM 2759 O O . THR A 1 370 ? 37.067 -4.267 -73.303 1.00 95.69 370 THR A O 1
ATOM 2762 N N . LYS A 1 371 ? 36.594 -6.046 -74.587 1.00 92.19 371 LYS A N 1
ATOM 2763 C CA . LYS A 1 371 ? 36.502 -7.006 -73.469 1.00 92.19 371 LYS A CA 1
ATOM 2764 C C . LYS A 1 371 ? 37.821 -7.132 -72.683 1.00 92.19 371 LYS A C 1
ATOM 2766 O O . LYS A 1 371 ? 37.814 -7.347 -71.473 1.00 92.19 371 LYS A O 1
ATOM 2771 N N . GLU A 1 372 ? 38.970 -6.919 -73.329 1.00 92.75 372 GLU A N 1
ATOM 2772 C CA . GLU A 1 372 ? 40.283 -6.837 -72.672 1.00 92.75 372 GLU A CA 1
ATOM 2773 C C . GLU A 1 372 ? 40.494 -5.519 -71.905 1.00 92.75 372 GLU A C 1
ATOM 2775 O O . GLU A 1 372 ? 41.470 -5.384 -71.163 1.00 92.75 372 GLU A O 1
ATOM 2780 N N . GLY A 1 373 ? 39.571 -4.563 -72.027 1.00 92.50 373 GLY A N 1
ATOM 2781 C CA . GLY A 1 373 ? 39.586 -3.275 -71.342 1.00 92.50 373 GLY A CA 1
ATOM 2782 C C . GLY A 1 373 ? 40.297 -2.161 -72.099 1.00 92.50 373 GLY A C 1
ATOM 2783 O O . GLY A 1 373 ? 40.441 -1.077 -71.542 1.00 92.50 373 GLY A O 1
ATOM 2784 N N . VAL A 1 374 ? 40.768 -2.390 -73.327 1.00 95.81 374 VAL A N 1
ATOM 2785 C CA . VAL A 1 374 ? 41.397 -1.338 -74.139 1.00 95.81 374 VAL A CA 1
ATOM 2786 C C . VAL A 1 374 ? 40.343 -0.315 -74.539 1.00 95.81 374 VAL A C 1
ATOM 2788 O O . VAL A 1 374 ? 39.329 -0.684 -75.130 1.00 95.81 374 VAL A O 1
ATOM 2791 N N . VAL A 1 375 ? 40.608 0.952 -74.230 1.00 95.94 375 VAL A N 1
ATOM 2792 C CA . VAL A 1 375 ? 39.736 2.089 -74.533 1.00 95.94 375 VAL A CA 1
ATOM 2793 C C . VAL A 1 375 ? 40.333 2.892 -75.677 1.00 95.94 375 VAL A C 1
ATOM 2795 O O . VAL A 1 375 ? 41.507 3.268 -75.631 1.00 95.94 375 VAL A O 1
ATOM 2798 N N . SER A 1 376 ? 39.525 3.198 -76.686 1.00 95.06 376 SER A N 1
ATOM 2799 C CA . SER A 1 376 ? 39.919 4.065 -77.797 1.00 95.06 376 SER A CA 1
ATOM 2800 C C . SER A 1 376 ? 38.808 5.033 -78.177 1.00 95.06 376 SER A C 1
ATOM 2802 O O . SER A 1 376 ? 37.629 4.709 -78.068 1.00 95.06 376 SER A O 1
ATOM 2804 N N . VAL A 1 377 ? 39.200 6.225 -78.621 1.00 94.69 377 VAL A N 1
ATOM 2805 C CA . VAL A 1 377 ? 38.296 7.267 -79.116 1.00 94.69 377 VAL A CA 1
ATOM 2806 C C . VAL A 1 377 ? 38.588 7.491 -80.591 1.00 94.69 377 VAL A C 1
ATOM 2808 O O . VAL A 1 377 ? 39.747 7.647 -80.970 1.00 94.69 377 VAL A O 1
ATOM 2811 N N . ASN A 1 378 ? 37.553 7.517 -81.424 1.00 94.69 378 ASN A N 1
ATOM 2812 C CA . ASN A 1 378 ? 37.687 7.708 -82.866 1.00 94.69 378 ASN A CA 1
ATOM 2813 C C . ASN A 1 378 ? 36.584 8.625 -83.402 1.00 94.69 378 ASN A C 1
ATOM 2815 O O . ASN A 1 378 ? 35.539 8.791 -82.772 1.00 94.69 378 ASN A O 1
ATOM 2819 N N . PHE A 1 379 ? 36.818 9.203 -84.580 1.00 94.50 379 PHE A N 1
ATOM 2820 C CA . PHE A 1 379 ? 35.867 10.080 -85.259 1.00 94.50 379 PHE A CA 1
ATOM 2821 C C . PHE A 1 379 ? 35.629 9.629 -86.693 1.00 94.50 379 PHE A C 1
ATOM 2823 O O . PHE A 1 379 ? 36.532 9.126 -87.358 1.00 94.50 379 PHE A O 1
ATOM 2830 N N . SER A 1 380 ? 34.407 9.853 -87.173 1.00 92.88 380 SER A N 1
ATOM 2831 C CA . SER A 1 380 ? 34.020 9.573 -88.562 1.00 92.88 380 SER A CA 1
ATOM 2832 C C . SER A 1 380 ? 34.658 10.528 -89.574 1.00 92.88 380 SER A C 1
ATOM 2834 O O . SER A 1 380 ? 34.693 10.220 -90.763 1.00 92.88 380 SER A O 1
ATOM 2836 N N . ASP A 1 381 ? 35.171 11.675 -89.120 1.00 92.69 381 ASP A N 1
ATOM 2837 C CA . ASP A 1 381 ? 35.759 12.705 -89.969 1.00 92.69 381 ASP A CA 1
ATOM 2838 C C . ASP A 1 381 ? 36.974 13.356 -89.279 1.00 92.69 381 ASP A C 1
ATOM 2840 O O . ASP A 1 381 ? 36.865 13.730 -88.109 1.00 92.69 381 ASP A O 1
ATOM 2844 N N . PRO A 1 382 ? 38.109 13.561 -89.977 1.00 87.81 382 PRO A N 1
ATOM 2845 C CA . PRO A 1 382 ? 39.315 14.161 -89.392 1.00 87.81 382 PRO A CA 1
ATOM 2846 C C . PRO A 1 382 ? 39.149 15.595 -88.863 1.00 87.81 382 PRO A C 1
ATOM 2848 O O . PRO A 1 382 ? 39.991 16.067 -88.100 1.00 87.81 382 PRO A O 1
ATOM 2851 N N . ALA A 1 383 ? 38.103 16.320 -89.280 1.00 89.25 383 ALA A N 1
ATOM 2852 C CA . ALA A 1 383 ? 37.823 17.659 -88.768 1.00 89.25 383 ALA A CA 1
ATOM 2853 C C . ALA A 1 383 ? 37.184 17.651 -87.363 1.00 89.25 383 ALA A C 1
ATOM 2855 O O . ALA A 1 383 ? 37.216 18.682 -86.690 1.00 89.25 383 ALA A O 1
ATOM 2856 N N . ALA A 1 384 ? 36.638 16.517 -86.907 1.00 91.44 384 ALA A N 1
ATOM 2857 C CA . ALA A 1 384 ? 36.218 16.319 -85.522 1.00 91.44 384 ALA A CA 1
ATOM 2858 C C . ALA A 1 384 ? 37.445 15.962 -84.669 1.00 91.44 384 ALA A C 1
ATOM 2860 O O . ALA A 1 384 ? 38.097 14.944 -84.897 1.00 91.44 384 ALA A O 1
ATOM 2861 N N . LYS A 1 385 ? 37.795 16.835 -83.719 1.00 88.88 385 LYS A N 1
ATOM 2862 C CA . LYS A 1 385 ? 39.053 16.724 -82.960 1.00 88.88 385 LYS A CA 1
ATOM 2863 C C . LYS A 1 385 ? 38.858 16.213 -81.543 1.00 88.88 385 LYS A C 1
ATOM 2865 O O . LYS A 1 385 ? 39.742 15.519 -81.046 1.00 88.88 385 LYS A O 1
ATOM 2870 N N . THR A 1 386 ? 37.737 16.545 -80.904 1.00 91.56 386 THR A N 1
ATOM 2871 C CA . THR A 1 386 ? 37.445 16.128 -79.532 1.00 91.56 386 THR A CA 1
ATOM 2872 C C . THR A 1 386 ? 36.042 15.549 -79.390 1.00 91.56 386 THR A C 1
ATOM 2874 O O . THR A 1 386 ? 35.107 15.935 -80.092 1.00 91.56 386 THR A O 1
ATOM 2877 N N . GLY A 1 387 ? 35.912 14.569 -78.496 1.00 91.19 387 GLY A N 1
ATOM 2878 C CA . GLY A 1 387 ? 34.685 13.813 -78.277 1.00 91.19 387 GLY A CA 1
ATOM 2879 C C . GLY A 1 387 ? 34.083 14.077 -76.904 1.00 91.19 387 GLY A C 1
ATOM 2880 O O . GLY A 1 387 ? 34.801 14.138 -75.905 1.00 91.19 387 GLY A O 1
ATOM 2881 N N . TYR A 1 388 ? 32.756 14.202 -76.868 1.00 93.62 388 TYR A N 1
ATOM 2882 C CA . TYR A 1 388 ? 31.956 14.389 -75.662 1.00 93.62 388 TYR A CA 1
ATOM 2883 C C . TYR A 1 388 ? 30.765 13.441 -75.666 1.00 93.62 388 TYR A C 1
ATOM 2885 O O . TYR A 1 388 ? 29.949 13.448 -76.592 1.00 93.62 388 TYR A O 1
ATOM 2893 N N . GLY A 1 389 ? 30.638 12.640 -74.621 1.00 92.69 389 GLY A N 1
ATOM 2894 C CA . GLY A 1 389 ? 29.536 11.706 -74.486 1.00 92.69 389 GLY A CA 1
ATOM 2895 C C . GLY A 1 389 ? 29.696 10.808 -73.277 1.00 92.69 389 GLY A C 1
ATOM 2896 O O . GLY A 1 389 ? 30.690 10.857 -72.553 1.00 92.69 389 GLY A O 1
ATOM 2897 N N . MET A 1 390 ? 28.689 9.975 -73.066 1.00 93.19 390 MET A N 1
ATOM 2898 C CA . MET A 1 390 ? 28.702 8.991 -72.002 1.00 93.19 390 MET A CA 1
ATOM 2899 C C . MET A 1 390 ? 28.099 7.681 -72.484 1.00 93.19 390 MET A C 1
ATOM 2901 O O . MET A 1 390 ? 27.178 7.667 -73.299 1.00 93.19 390 MET A O 1
ATOM 2905 N N . GLY A 1 391 ? 28.620 6.590 -71.948 1.00 91.62 391 GLY A N 1
ATOM 2906 C CA . GLY A 1 391 ? 28.120 5.246 -72.148 1.00 91.62 391 GLY A CA 1
ATOM 2907 C C . GLY A 1 391 ? 28.011 4.521 -70.819 1.00 91.62 391 GLY A C 1
ATOM 2908 O O . GLY A 1 391 ? 28.578 4.929 -69.805 1.00 91.62 391 GLY A O 1
ATOM 2909 N N . MET A 1 392 ? 27.273 3.423 -70.830 1.00 91.88 392 MET A N 1
ATOM 2910 C CA . MET A 1 392 ? 27.128 2.556 -69.675 1.00 91.88 392 MET A CA 1
ATOM 2911 C C . MET A 1 392 ? 27.120 1.111 -70.144 1.00 91.88 392 MET A C 1
ATOM 2913 O O . MET A 1 392 ? 26.484 0.775 -71.143 1.00 91.88 392 MET A O 1
ATOM 2917 N N . TYR A 1 393 ? 27.790 0.249 -69.392 1.00 90.75 393 TYR A N 1
ATOM 2918 C CA . TYR A 1 393 ? 27.687 -1.191 -69.562 1.00 90.75 393 TYR A CA 1
ATOM 2919 C C . TYR A 1 393 ? 27.607 -1.885 -68.213 1.00 90.75 393 TYR A C 1
ATOM 2921 O O . TYR A 1 393 ? 27.964 -1.338 -67.170 1.00 90.75 393 TYR A O 1
ATOM 2929 N N . ILE A 1 394 ? 27.094 -3.107 -68.250 1.00 86.88 394 ILE A N 1
ATOM 2930 C CA . ILE A 1 394 ? 26.899 -3.938 -67.071 1.00 86.88 394 ILE A CA 1
ATOM 2931 C C . ILE A 1 394 ? 27.968 -5.024 -67.094 1.00 86.88 394 ILE A C 1
ATOM 2933 O O . ILE A 1 394 ? 28.154 -5.699 -68.108 1.00 86.88 394 ILE A O 1
ATOM 2937 N N . ARG A 1 395 ? 28.694 -5.155 -65.983 1.00 79.31 395 ARG A N 1
ATOM 2938 C CA . ARG A 1 395 ? 29.780 -6.123 -65.828 1.00 79.31 395 ARG A CA 1
ATOM 2939 C C . ARG A 1 395 ? 29.280 -7.515 -65.448 1.00 79.31 395 ARG A C 1
ATOM 2941 O O . ARG A 1 395 ? 29.961 -8.483 -65.744 1.00 79.31 395 ARG A O 1
ATOM 2948 N N . ASP A 1 396 ? 28.140 -7.612 -64.768 1.00 66.00 396 ASP A N 1
ATOM 2949 C CA . ASP A 1 396 ? 27.546 -8.897 -64.394 1.00 66.00 396 ASP A CA 1
ATOM 2950 C C . ASP A 1 396 ? 26.121 -8.716 -63.855 1.00 66.00 396 ASP A C 1
ATOM 2952 O O . ASP A 1 396 ? 25.890 -7.834 -63.033 1.00 66.00 396 ASP A O 1
ATOM 2956 N N . PHE A 1 397 ? 25.179 -9.554 -64.287 1.00 49.41 397 PHE A N 1
ATOM 2957 C CA . PHE A 1 397 ? 23.828 -9.658 -63.716 1.00 49.41 397 PHE A CA 1
ATOM 2958 C C . PHE A 1 397 ? 23.686 -11.036 -63.056 1.00 49.41 397 PHE A C 1
ATOM 2960 O O . PHE A 1 397 ? 22.736 -11.765 -63.315 1.00 49.41 397 PHE A O 1
ATOM 2967 N N . ALA A 1 398 ? 24.638 -11.426 -62.209 1.00 45.19 398 ALA A N 1
ATOM 2968 C CA . ALA A 1 398 ? 24.344 -12.454 -61.220 1.00 45.19 398 ALA A CA 1
ATOM 2969 C C . ALA A 1 398 ? 23.431 -11.814 -60.160 1.00 45.19 398 ALA A C 1
ATOM 2971 O O . ALA A 1 398 ? 23.896 -11.245 -59.173 1.00 45.19 398 ALA A O 1
ATOM 2972 N N . ILE A 1 399 ? 22.122 -11.801 -60.434 1.00 39.81 399 ILE A N 1
ATOM 2973 C CA . ILE A 1 399 ? 21.139 -11.892 -59.356 1.00 39.81 399 ILE A CA 1
ATOM 2974 C C . ILE A 1 399 ? 21.227 -13.354 -58.926 1.00 39.81 399 ILE A C 1
ATOM 2976 O O . ILE A 1 399 ? 20.692 -14.214 -59.623 1.00 39.81 399 ILE A O 1
ATOM 2980 N N . ASP A 1 400 ? 21.970 -13.620 -57.858 1.00 35.50 400 ASP A N 1
ATOM 2981 C CA . ASP A 1 400 ? 21.741 -14.837 -57.079 1.00 35.50 400 ASP A CA 1
ATOM 2982 C C . ASP A 1 400 ? 20.428 -14.698 -56.295 1.00 35.50 400 ASP A C 1
ATOM 2984 O O . ASP A 1 400 ? 20.186 -13.597 -55.734 1.00 35.50 400 ASP A O 1
#

Organism: NCBI:txid566549

Sequence (400 aa):
MRTLIIDLRDVGGKPHPEDYVLLQAPALRGSVESTGAVIMTAPVHVDLTDGKAEVQVEPGPLLVQIRTQSVRDSGPLEVIVPEGTGPVSLRTCIERSFQYRPAVESAVAADADRAYAALQGAITAERAAAQSAKAAATAAENANAALRPTPPASATVQGKIQLAGDLTGTAAEPKVITAGDVDFSIHHDAPRAAFVKTRADGQIAITTPSIVKPAHATNKDYVDKADNKLRLEKADKEHTHQLRDIQGLPAAASTFLTPGQASLMIRSDTGHADIVDPVTATHIANKGYVDTKIKEVNRRLDVPEEDMVRWDDGGIVFTRIGAMVWAVVGAAAAGVKGTLPPKFRPPHRDVDFFLTSPEKRSAPGWCTITKEGVVSVNFSDPAAKTGYGMGMYIRDFAID

pLDDT: mean 75.56, std 14.39, range [35.5, 95.94]

InterPro domains:
  IPR045571 Repeat of unknown function DUF5907 [PF19264] (151-177)

Radius of gyration: 86.57 Å; chains: 1; bounding box: 152×87×193 Å

Foldseek 3Di:
DAKEKWAVVLVPDQDDQAWKKWKADPDWDDAPVDVPDIGHRDTDIGGADRRIDIDDDGFAWMFMFTDDPGDPDGDTDIFTHHDDYYYDYPNVRNVVVDDDDDPPVVVVVVVVVVVVVVVVVVVVVVVVVVVVVVVVVVVVVVVVVVPDAFDWADCPHDGPHHCDPQWDDGSVDIHGPDQDPVADDDDDPDPDDGQWHQDPVRDIDGDPPDDPDPPRDDDPVCVVVVQVVVDVDPDDVDDDDDPVVDPDADQQDAPPDDRPDHFDQDADPVGDTDTHDDPDPPDDHDPVNVVVVVVVVVVLVDQDPVQWDAFPNNQWIWGDRPQKIKIWHHFDFFDWGDFDDLSRAAQPAKDKDWWAAPQDRVKIKMWIQGNRRTIGIGINDPSRTGTGDMDMDGNDDPPD

Secondary structure (DSSP, 8-state):
-EEEEEEGGGGTPPP-TT-EEEEE-SS-EE-SSSTT-EE-SSPEEEE-BTTEEEEEE-SEEEEEEEE-SS-S--PPEEEEEPSSSSEEEHHHHHHHT-----THHHHHHHHHHHHHHHHHHHHHHHHHHHHHHHHHHHHHHHHHHHT-PPPPP-SSS--SS-TTTTEEEETTEEEE-SS-SSS-SS-SSS------EE-TTSPEE---S---STT----HHHHHHHHHHH-S----SS----GGG---------TTS-TT-----EEPTTS-EE-PPP-STTSPPPHHHHHHHHHHHHTTTSPPGGGEEEEGGGTEEEEEETTEEEEEEEEEESEEEEE--GGGS-SSS-EEEEEB-TT-TTS-EEEEE-TT-EEEEEESSTT--EEEEEEEEES-----